Protein AF-A0A1W1W3W0-F1 (afdb_monomer)

Structure (mmCIF, N/CA/C/O backbone):
data_AF-A0A1W1W3W0-F1
#
_entry.id   AF-A0A1W1W3W0-F1
#
loop_
_atom_site.group_PDB
_atom_site.id
_atom_site.type_symbol
_atom_site.label_atom_id
_atom_site.label_alt_id
_atom_site.label_comp_id
_atom_site.label_asym_id
_atom_site.label_entity_id
_atom_site.label_seq_id
_atom_site.pdbx_PDB_ins_code
_atom_site.Cartn_x
_atom_site.Cartn_y
_atom_site.Cartn_z
_atom_site.occupancy
_atom_site.B_iso_or_equiv
_atom_site.auth_seq_id
_atom_site.auth_comp_id
_atom_site.auth_asym_id
_atom_site.auth_atom_id
_atom_site.pdbx_PDB_model_num
ATOM 1 N N . MET A 1 1 ? -27.076 53.622 -23.332 1.00 34.66 1 MET A N 1
ATOM 2 C CA . MET A 1 1 ? -26.258 54.846 -23.141 1.00 34.66 1 MET A CA 1
ATOM 3 C C . MET A 1 1 ? -25.311 54.617 -21.966 1.00 34.66 1 MET A C 1
ATOM 5 O O . MET A 1 1 ? -25.725 53.888 -21.084 1.00 34.66 1 MET A O 1
ATOM 9 N N . ARG A 1 2 ? -24.102 55.214 -21.997 1.00 32.94 2 ARG A N 1
ATOM 10 C CA . ARG A 1 2 ? -23.165 55.588 -20.892 1.00 32.94 2 ARG A CA 1
ATOM 11 C C . ARG A 1 2 ? -23.260 54.826 -19.540 1.00 32.94 2 ARG A C 1
ATOM 13 O O . ARG A 1 2 ? -24.319 54.824 -18.936 1.00 32.94 2 ARG A O 1
ATOM 20 N N . GLY A 1 3 ? -22.182 54.321 -18.926 1.00 29.81 3 GLY A N 1
ATOM 21 C CA . GLY A 1 3 ? -20.740 54.370 -19.243 1.00 29.81 3 GLY A CA 1
ATOM 22 C C . GLY A 1 3 ? -19.868 54.402 -17.964 1.00 29.81 3 GLY A C 1
ATOM 23 O O . GLY A 1 3 ? -20.418 54.451 -16.869 1.00 29.81 3 GLY A O 1
ATOM 24 N N . SER A 1 4 ? -18.532 54.479 -18.119 1.00 30.72 4 SER A N 1
ATOM 25 C CA . SER A 1 4 ? -17.472 54.615 -17.073 1.00 30.72 4 SER A CA 1
ATOM 26 C C . SER A 1 4 ? -17.235 53.415 -16.122 1.00 30.72 4 SER A C 1
ATOM 28 O O . SER A 1 4 ? -18.188 52.764 -15.723 1.00 30.72 4 SER A O 1
ATOM 30 N N . ARG A 1 5 ? -15.995 53.079 -15.702 1.00 31.69 5 ARG A N 1
ATOM 31 C CA . ARG A 1 5 ? -14.657 53.704 -15.912 1.00 31.69 5 ARG A CA 1
ATOM 32 C C . ARG A 1 5 ? -13.517 52.682 -15.699 1.00 31.69 5 ARG A C 1
ATOM 34 O O . ARG A 1 5 ? -13.618 51.855 -14.801 1.00 31.69 5 ARG A O 1
ATOM 41 N N . GLU A 1 6 ? -12.413 52.821 -16.436 1.00 32.31 6 GLU A N 1
ATOM 42 C CA . GLU A 1 6 ? -11.095 52.258 -16.078 1.00 32.31 6 GLU A CA 1
ATOM 43 C C . GLU A 1 6 ? -10.327 53.199 -15.129 1.00 32.31 6 GLU A C 1
ATOM 45 O O . GLU A 1 6 ? -10.407 54.413 -15.314 1.00 32.31 6 GLU A O 1
ATOM 50 N N . ILE A 1 7 ? -9.568 52.635 -14.174 1.00 31.98 7 ILE A N 1
ATOM 51 C CA . ILE A 1 7 ? -8.250 53.047 -13.609 1.00 31.98 7 ILE A CA 1
ATOM 52 C C . ILE A 1 7 ? -7.837 51.987 -12.555 1.00 31.98 7 ILE A C 1
ATOM 54 O O . ILE A 1 7 ? -8.718 51.372 -11.963 1.00 31.98 7 ILE A O 1
ATOM 58 N N . SER A 1 8 ? -6.568 51.699 -12.227 1.00 28.52 8 SER A N 1
ATOM 59 C CA . SER A 1 8 ? -5.247 52.053 -12.797 1.00 28.52 8 SER A CA 1
ATOM 60 C C . SER A 1 8 ? -4.180 51.067 -12.264 1.00 28.52 8 SER A C 1
ATOM 62 O O . SER A 1 8 ? -4.348 50.531 -11.171 1.00 28.52 8 SER A O 1
ATOM 64 N N . HIS A 1 9 ? -3.057 50.858 -12.967 1.00 29.52 9 HIS A N 1
ATOM 65 C CA . HIS A 1 9 ? -1.892 50.136 -12.415 1.00 29.52 9 HIS A CA 1
ATOM 66 C C . HIS A 1 9 ? -1.130 50.977 -11.371 1.00 29.52 9 HIS A C 1
ATOM 68 O O . HIS A 1 9 ? -0.877 52.156 -11.608 1.00 29.52 9 HIS A O 1
ATOM 74 N N . ALA A 1 10 ? -0.657 50.346 -10.291 1.00 30.48 10 ALA A N 1
ATOM 75 C CA . ALA A 1 10 ? 0.451 50.830 -9.462 1.00 30.48 10 ALA A CA 1
ATOM 76 C C . ALA A 1 10 ? 1.172 49.629 -8.821 1.00 30.48 10 ALA A C 1
ATOM 78 O O . ALA A 1 10 ? 0.527 48.767 -8.229 1.00 30.48 10 ALA A O 1
ATOM 79 N N . GLY A 1 11 ? 2.496 49.547 -8.969 1.00 24.45 11 GLY A N 1
ATOM 80 C CA . GLY A 1 11 ? 3.312 48.481 -8.376 1.00 24.45 11 GLY A CA 1
ATOM 81 C C . GLY A 1 11 ? 3.889 48.869 -7.013 1.00 24.45 11 GLY A C 1
ATOM 82 O O . GLY A 1 11 ? 4.027 50.053 -6.716 1.00 24.45 11 GLY A O 1
ATOM 83 N N . PHE A 1 12 ? 4.286 47.874 -6.216 1.00 27.06 12 PHE A N 1
ATOM 84 C CA . PHE A 1 12 ? 5.116 48.066 -5.022 1.00 27.06 12 PHE A CA 1
ATOM 85 C C . PHE A 1 12 ? 6.146 46.936 -4.879 1.00 27.06 12 PHE A C 1
ATOM 87 O O . PHE A 1 12 ? 5.948 45.835 -5.391 1.00 27.06 12 PHE A O 1
ATOM 94 N N . ILE A 1 13 ? 7.276 47.240 -4.236 1.00 29.38 13 ILE A N 1
ATOM 95 C CA . ILE A 1 13 ? 8.526 46.471 -4.333 1.00 29.38 13 ILE A CA 1
ATOM 96 C C . ILE A 1 13 ? 8.896 45.831 -2.983 1.00 29.38 13 ILE A C 1
ATOM 98 O O . ILE A 1 13 ? 9.172 46.548 -2.027 1.00 29.38 13 ILE A O 1
ATOM 102 N N . GLY A 1 14 ? 9.027 44.496 -2.972 1.00 25.69 14 GLY A N 1
ATOM 103 C CA . GLY A 1 14 ? 9.831 43.709 -2.017 1.00 25.69 14 GLY A CA 1
ATOM 104 C C . GLY A 1 14 ? 9.340 43.595 -0.557 1.00 25.69 14 GLY A C 1
ATOM 105 O O . GLY A 1 14 ? 8.342 44.212 -0.193 1.00 25.69 14 GLY A O 1
ATOM 106 N N . PRO A 1 15 ? 10.050 42.821 0.300 1.00 35.25 15 PRO A N 1
ATOM 107 C CA . PRO A 1 15 ? 11.244 42.009 0.023 1.00 35.25 15 PRO A CA 1
ATOM 108 C C . PRO A 1 15 ? 11.052 40.484 0.222 1.00 35.25 15 PRO A C 1
ATOM 110 O O . PRO A 1 15 ? 10.053 40.009 0.757 1.00 35.25 15 PRO A O 1
ATOM 113 N N . HIS A 1 16 ? 12.058 39.707 -0.194 1.00 28.53 16 HIS A N 1
ATOM 114 C CA . HIS A 1 16 ? 12.142 38.257 0.020 1.00 28.53 16 HIS A CA 1
ATOM 115 C C . HIS A 1 16 ? 12.418 37.885 1.487 1.00 28.53 16 HIS A C 1
ATOM 117 O O . HIS A 1 16 ? 13.217 38.543 2.150 1.00 28.53 16 HIS A O 1
ATOM 123 N N . ILE A 1 17 ? 11.869 36.753 1.943 1.00 29.23 17 ILE A N 1
ATOM 124 C CA . ILE A 1 17 ? 12.296 36.065 3.172 1.00 29.23 17 ILE A CA 1
ATOM 125 C C . ILE A 1 17 ? 12.620 34.604 2.831 1.00 29.23 17 ILE A C 1
ATOM 127 O O . ILE A 1 17 ? 11.757 33.856 2.371 1.00 29.23 17 ILE A O 1
ATOM 131 N N . HIS A 1 18 ? 13.872 34.200 3.056 1.00 27.92 18 HIS A N 1
ATOM 132 C CA . HIS A 1 18 ? 14.267 32.791 3.091 1.00 27.92 18 HIS A CA 1
ATOM 133 C C . HIS A 1 18 ? 13.797 32.159 4.407 1.00 27.92 18 HIS A C 1
ATOM 135 O O . HIS A 1 18 ? 14.017 32.729 5.473 1.00 27.92 18 HIS A O 1
ATOM 141 N N . LEU A 1 19 ? 13.220 30.957 4.339 1.00 27.97 19 LEU A N 1
ATOM 142 C CA . LEU A 1 19 ? 13.029 30.096 5.506 1.00 27.97 19 LEU A CA 1
ATOM 143 C C . LEU A 1 19 ? 14.066 28.974 5.469 1.00 27.97 19 LEU A C 1
ATOM 145 O O . LEU A 1 19 ? 14.069 28.149 4.553 1.00 27.97 19 LEU A O 1
ATOM 149 N N . ASP A 1 20 ? 14.957 28.988 6.456 1.00 30.12 20 ASP A N 1
ATOM 150 C CA . ASP A 1 20 ? 16.007 27.989 6.629 1.00 30.12 20 ASP A CA 1
ATOM 151 C C . ASP A 1 20 ? 15.472 26.722 7.323 1.00 30.12 20 ASP A C 1
ATOM 153 O O . ASP A 1 20 ? 14.446 26.732 8.009 1.00 30.12 20 ASP A O 1
ATOM 157 N N . LYS A 1 21 ? 16.165 25.604 7.119 1.00 32.81 21 LYS A N 1
ATOM 158 C CA . LYS A 1 21 ? 15.827 24.293 7.668 1.00 32.81 21 LYS A CA 1
ATOM 159 C C . LYS A 1 21 ? 16.516 24.097 9.013 1.00 32.81 21 LYS A C 1
ATOM 161 O O . LYS A 1 21 ? 17.740 24.041 9.077 1.00 32.81 21 LYS A O 1
ATOM 166 N N . THR A 1 22 ? 15.759 23.790 10.060 1.00 33.16 22 THR A N 1
ATOM 167 C CA . THR A 1 22 ? 16.308 23.006 11.178 1.00 33.16 22 THR A CA 1
ATOM 168 C C . THR A 1 22 ? 15.213 22.186 11.848 1.00 33.16 22 THR A C 1
ATOM 170 O O . THR A 1 22 ? 14.218 22.720 12.328 1.00 33.16 22 THR A O 1
ATOM 173 N N . MET A 1 23 ? 15.379 20.862 11.840 1.00 28.59 23 MET A N 1
ATOM 174 C CA . MET A 1 23 ? 14.529 19.949 12.603 1.00 28.59 23 MET A CA 1
ATOM 175 C C . MET A 1 23 ? 14.971 19.954 14.065 1.00 28.59 23 MET A C 1
ATOM 177 O O . MET A 1 23 ? 16.154 19.781 14.348 1.00 28.59 23 MET A O 1
ATOM 181 N N . ILE A 1 24 ? 14.011 20.078 14.979 1.00 31.28 24 ILE A N 1
ATOM 182 C CA . ILE A 1 24 ? 14.209 19.732 16.387 1.00 31.28 24 ILE A CA 1
ATOM 183 C C . ILE A 1 24 ? 14.086 18.210 16.510 1.00 31.28 24 ILE A C 1
ATOM 185 O O . ILE A 1 24 ? 13.109 17.625 16.041 1.00 31.28 24 ILE A O 1
ATOM 189 N N . VAL A 1 25 ? 15.074 17.580 17.146 1.00 32.31 25 VAL A N 1
ATOM 190 C CA . VAL A 1 25 ? 15.013 16.185 17.596 1.00 32.31 25 VAL A CA 1
ATOM 191 C C . VAL A 1 25 ? 15.154 16.198 19.113 1.00 32.31 25 VAL A C 1
ATOM 193 O O . VAL A 1 25 ? 16.260 16.336 19.629 1.00 32.31 25 VAL A O 1
ATOM 196 N N . ASP A 1 26 ? 14.034 16.058 19.817 1.00 29.39 26 ASP A N 1
ATOM 197 C CA . ASP A 1 26 ? 14.025 15.833 21.262 1.00 29.39 26 ASP A CA 1
ATOM 198 C C . ASP A 1 26 ? 14.087 14.332 21.556 1.00 29.39 26 ASP A C 1
ATOM 200 O O . ASP A 1 26 ? 13.169 13.582 21.219 1.00 29.39 26 ASP A O 1
ATOM 204 N N . VAL A 1 27 ? 15.152 13.895 22.234 1.00 30.98 27 VAL A N 1
ATOM 205 C CA . VAL A 1 27 ? 15.216 12.583 22.893 1.00 30.98 27 VAL A CA 1
ATOM 206 C C . VAL A 1 27 ? 15.787 12.747 24.303 1.00 30.98 27 VAL A C 1
ATOM 208 O O . VAL A 1 27 ? 16.984 12.925 24.495 1.00 30.98 27 VAL A O 1
ATOM 211 N N . VAL A 1 28 ? 14.871 12.687 25.273 1.00 30.80 28 VAL A N 1
ATOM 212 C CA . VAL A 1 28 ? 14.974 12.083 26.617 1.00 30.80 28 VAL A CA 1
ATOM 213 C C . VAL A 1 28 ? 16.364 12.044 27.291 1.00 30.80 28 VAL A C 1
ATOM 215 O O . VAL A 1 28 ? 17.245 11.267 26.927 1.00 30.80 28 VAL A O 1
ATOM 218 N N . ARG A 1 29 ? 16.496 12.793 28.397 1.00 30.69 29 ARG A N 1
ATOM 219 C CA . ARG A 1 29 ? 17.609 12.697 29.368 1.00 30.69 29 ARG A CA 1
ATOM 220 C C . ARG A 1 29 ? 17.555 11.404 30.200 1.00 30.69 29 ARG A C 1
ATOM 222 O O . ARG A 1 29 ? 16.466 10.899 30.468 1.00 30.69 29 ARG A O 1
ATOM 229 N N . PRO A 1 30 ? 18.689 11.016 30.805 1.00 35.59 30 PRO A N 1
ATOM 230 C CA . PRO A 1 30 ? 18.675 10.701 32.238 1.00 35.59 30 PRO A CA 1
ATOM 231 C C . PRO A 1 30 ? 19.652 11.561 33.071 1.00 35.59 30 PRO A C 1
ATOM 233 O O . PRO A 1 30 ? 20.517 12.258 32.549 1.00 35.59 30 PRO A O 1
ATOM 236 N N . ASN A 1 31 ? 19.455 11.527 34.393 1.00 34.72 31 ASN A N 1
ATOM 237 C CA . ASN A 1 31 ? 20.089 12.375 35.413 1.00 34.72 31 ASN A CA 1
ATOM 238 C C . ASN A 1 31 ? 21.630 12.390 35.432 1.00 34.72 31 ASN A C 1
ATOM 240 O O . ASN A 1 31 ? 22.250 11.349 35.627 1.00 34.72 31 ASN A O 1
ATOM 244 N N . VAL A 1 32 ? 22.209 13.598 35.478 1.00 36.59 32 VAL A N 1
ATOM 245 C CA . VAL A 1 32 ? 23.422 13.917 36.260 1.00 36.59 32 VAL A CA 1
ATOM 246 C C . VAL A 1 32 ? 23.227 15.304 36.885 1.00 36.59 32 VAL A C 1
ATOM 248 O O . VAL A 1 32 ? 22.763 16.227 36.217 1.00 36.59 32 VAL A O 1
ATOM 251 N N . SER A 1 33 ? 23.552 15.459 38.170 1.00 44.62 33 SER A N 1
ATOM 252 C CA . SER A 1 33 ? 23.501 16.740 38.882 1.00 44.62 33 SER A CA 1
ATOM 253 C C . SER A 1 33 ? 24.732 17.597 38.563 1.00 44.62 33 SER A C 1
ATOM 255 O O . SER A 1 33 ? 25.816 17.341 39.082 1.00 44.62 33 SER A O 1
ATOM 257 N N . GLY A 1 34 ? 24.550 18.619 37.733 1.00 44.66 34 GLY A N 1
ATOM 258 C CA . GLY A 1 34 ? 25.542 19.642 37.395 1.00 44.66 34 GLY A CA 1
ATOM 259 C C . GLY A 1 34 ? 24.832 20.851 36.786 1.00 44.66 34 GLY A C 1
ATOM 260 O O . GLY A 1 34 ? 23.697 20.723 36.313 1.00 44.66 34 GLY A O 1
ATOM 261 N N . THR A 1 35 ? 25.439 22.036 36.831 1.00 53.44 35 THR A N 1
ATOM 262 C CA . THR A 1 35 ? 24.779 23.236 36.299 1.00 53.44 35 THR A CA 1
ATOM 263 C C . THR A 1 35 ? 24.719 23.193 34.770 1.00 53.44 35 THR A C 1
ATOM 265 O O . THR A 1 35 ? 25.577 22.618 34.099 1.00 53.44 35 THR A O 1
ATOM 268 N N . PHE A 1 36 ? 23.680 23.799 34.186 1.00 44.84 36 PHE A N 1
ATOM 269 C CA . PHE A 1 36 ? 23.399 23.686 32.747 1.00 44.84 36 PHE A CA 1
ATOM 270 C C . PHE A 1 36 ? 24.540 24.226 31.856 1.00 44.84 36 PHE A C 1
ATOM 272 O O . PHE A 1 36 ? 24.714 23.757 30.735 1.00 44.84 36 PHE A O 1
ATOM 279 N N . GLN A 1 37 ? 25.359 25.155 32.367 1.00 44.34 37 GLN A N 1
ATOM 280 C CA . GLN A 1 37 ? 26.553 25.664 31.680 1.00 44.34 37 GLN A CA 1
ATOM 281 C C . GLN A 1 37 ? 27.729 24.673 31.678 1.00 44.34 37 GLN A C 1
ATOM 283 O O . GLN A 1 37 ? 28.409 24.562 30.660 1.00 44.34 37 GLN A O 1
ATOM 288 N N . GLU A 1 38 ? 27.937 23.894 32.744 1.00 46.75 38 GLU A N 1
ATOM 289 C CA . GLU A 1 38 ? 29.007 22.881 32.793 1.00 46.75 38 GLU A CA 1
ATOM 290 C C . GLU A 1 38 ? 28.765 21.763 31.767 1.00 46.75 38 GLU A C 1
ATOM 292 O O . GLU A 1 38 ? 29.688 21.340 31.071 1.00 46.75 38 GLU A O 1
ATOM 297 N N . ALA A 1 39 ? 27.508 21.335 31.600 1.00 46.72 39 ALA A N 1
ATOM 298 C CA . ALA A 1 39 ? 27.131 20.339 30.595 1.00 46.72 39 ALA A CA 1
ATOM 299 C C . ALA A 1 39 ? 27.377 20.822 29.148 1.00 46.72 39 ALA A C 1
ATOM 301 O O . ALA A 1 39 ? 27.751 20.027 28.283 1.00 46.72 39 ALA A O 1
ATOM 302 N N . ILE A 1 40 ? 27.201 22.123 28.887 1.00 47.31 40 ILE A N 1
ATOM 303 C CA . ILE A 1 40 ? 27.469 22.736 27.578 1.00 47.31 40 ILE A CA 1
ATOM 304 C C . ILE A 1 40 ? 28.980 22.818 27.320 1.00 47.31 40 ILE A C 1
ATOM 306 O O . ILE A 1 40 ? 29.435 22.403 26.254 1.00 47.31 40 ILE A O 1
ATOM 310 N N . GLU A 1 41 ? 29.777 23.278 28.291 1.00 47.06 41 GLU A N 1
ATOM 311 C CA . GLU A 1 41 ? 31.236 23.348 28.131 1.00 47.06 41 GLU A CA 1
ATOM 312 C C . GLU A 1 41 ? 31.897 21.974 27.965 1.00 47.06 41 GLU A C 1
ATOM 314 O O . GLU A 1 41 ? 32.843 21.844 27.184 1.00 47.06 41 GLU A O 1
ATOM 319 N N . ILE A 1 42 ? 31.411 20.939 28.659 1.00 57.53 42 ILE A N 1
ATOM 320 C CA . ILE A 1 42 ? 31.936 19.574 28.514 1.00 57.53 42 ILE A CA 1
ATOM 321 C C . ILE A 1 42 ? 31.669 19.045 27.098 1.00 57.53 42 ILE A C 1
ATOM 323 O O . ILE A 1 42 ? 32.614 18.613 26.434 1.00 57.53 42 ILE A O 1
ATOM 327 N N . ASN A 1 43 ? 30.431 19.152 26.598 1.00 50.69 43 ASN A N 1
ATOM 328 C CA . ASN A 1 43 ? 30.087 18.701 25.244 1.00 50.69 43 ASN A CA 1
ATOM 329 C C . ASN A 1 43 ? 30.889 19.438 24.159 1.00 50.69 43 ASN A C 1
ATOM 331 O O . ASN A 1 43 ? 31.415 18.797 23.251 1.00 50.69 43 ASN A O 1
ATOM 335 N N . LEU A 1 44 ? 31.045 20.763 24.268 1.00 47.56 44 LEU A N 1
ATOM 336 C CA . LEU A 1 44 ? 31.829 21.544 23.304 1.00 47.56 44 LEU A CA 1
ATOM 337 C C . LEU A 1 44 ? 33.312 21.129 23.302 1.00 47.56 44 LEU A C 1
ATOM 339 O O . LEU A 1 44 ? 33.896 20.928 22.235 1.00 47.56 44 LEU A O 1
ATOM 343 N N . ARG A 1 45 ? 33.918 20.902 24.479 1.00 53.41 45 ARG A N 1
ATOM 344 C CA . ARG A 1 45 ? 35.313 20.426 24.580 1.00 53.41 45 ARG A CA 1
ATOM 345 C C . ARG A 1 45 ? 35.494 18.992 24.068 1.00 53.41 45 ARG A C 1
ATOM 347 O O . ARG A 1 45 ? 36.566 18.672 23.549 1.00 53.41 45 ARG A O 1
ATOM 354 N N . GLU A 1 46 ? 34.499 18.119 24.204 1.00 54.00 46 GLU A N 1
ATOM 355 C CA . GLU A 1 46 ? 34.543 16.763 23.636 1.00 54.00 46 GLU A CA 1
ATOM 356 C C . GLU A 1 46 ? 34.429 16.790 22.104 1.00 54.00 46 GLU A C 1
ATOM 358 O O . GLU A 1 46 ? 35.224 16.139 21.417 1.00 54.00 46 GLU A O 1
ATOM 363 N N . GLU A 1 47 ? 33.517 17.599 21.554 1.00 48.03 47 GLU A N 1
ATOM 364 C CA . GLU A 1 47 ? 33.310 17.712 20.108 1.00 48.03 47 GLU A CA 1
ATOM 365 C C . GLU A 1 47 ? 34.545 18.296 19.392 1.00 48.03 47 GLU A C 1
ATOM 367 O O . GLU A 1 47 ? 34.963 17.784 18.346 1.00 48.03 47 GLU A O 1
ATOM 372 N N . GLU A 1 48 ? 35.206 19.300 19.982 1.00 50.09 48 GLU A N 1
ATOM 373 C CA . GLU A 1 48 ? 36.472 19.836 19.465 1.00 50.09 48 GLU A CA 1
ATOM 374 C C . GLU A 1 48 ? 37.626 18.824 19.550 1.00 50.09 48 GLU A C 1
ATOM 376 O O . GLU A 1 48 ? 38.395 18.682 18.593 1.00 50.09 48 GLU A O 1
ATOM 381 N N . ARG A 1 49 ? 37.730 18.036 20.633 1.00 52.88 49 ARG A N 1
ATOM 382 C CA . ARG A 1 49 ? 38.714 16.933 20.723 1.00 52.88 49 ARG A CA 1
ATOM 383 C C . ARG A 1 49 ? 38.451 15.823 19.706 1.00 52.88 49 ARG A C 1
ATOM 385 O O . ARG A 1 49 ? 39.396 15.130 19.311 1.00 52.88 49 ARG A O 1
ATOM 392 N N . PHE A 1 50 ? 37.198 15.610 19.309 1.00 45.22 50 PHE A N 1
ATOM 393 C CA . PHE A 1 50 ? 36.830 14.620 18.300 1.00 45.22 50 PHE A CA 1
ATOM 394 C C . PHE A 1 50 ? 37.187 15.119 16.892 1.00 45.22 50 PHE A C 1
ATOM 396 O O . PHE A 1 50 ? 37.931 14.449 16.169 1.00 45.22 50 PHE A O 1
ATOM 403 N N . LYS A 1 51 ? 36.781 16.351 16.546 1.00 46.25 51 LYS A N 1
ATOM 404 C CA . LYS A 1 51 ? 37.140 17.024 15.282 1.00 46.25 51 LYS A CA 1
ATOM 405 C C . LYS A 1 51 ? 38.663 17.157 15.127 1.00 46.25 51 LYS A C 1
ATOM 407 O O . LYS A 1 51 ? 39.209 16.807 14.078 1.00 46.25 51 LYS A O 1
ATOM 412 N N . GLY A 1 52 ? 39.374 17.547 16.188 1.00 44.78 52 GLY A N 1
ATOM 413 C CA . GLY A 1 52 ? 40.835 17.672 16.204 1.00 44.78 52 GLY A CA 1
ATOM 414 C C . GLY A 1 52 ? 41.583 16.353 15.961 1.00 44.78 52 GLY A C 1
ATOM 415 O O . GLY A 1 52 ? 42.576 16.335 15.229 1.00 44.78 52 GLY A O 1
ATOM 416 N N . ARG A 1 53 ? 41.096 15.224 16.501 1.00 48.84 53 ARG A N 1
ATOM 417 C CA . ARG A 1 53 ? 41.668 13.894 16.212 1.00 48.84 53 ARG A CA 1
ATOM 418 C C . ARG A 1 53 ? 41.402 13.458 14.770 1.00 48.84 53 ARG A C 1
ATOM 420 O O . ARG A 1 53 ? 42.338 13.050 14.082 1.00 48.84 53 ARG A O 1
ATOM 427 N N . GLN A 1 54 ? 40.176 13.640 14.277 1.00 43.53 54 GLN A N 1
ATOM 428 C CA . GLN A 1 54 ? 39.793 13.228 12.923 1.00 43.53 54 GLN A CA 1
ATOM 429 C C . GLN A 1 54 ? 40.558 13.994 11.822 1.00 43.53 54 GLN A C 1
ATOM 431 O O . GLN A 1 54 ? 40.926 13.411 10.798 1.00 43.53 54 GLN A O 1
ATOM 436 N N . TYR A 1 55 ? 40.865 15.279 12.038 1.00 42.78 55 TYR A N 1
ATOM 437 C CA . TYR A 1 55 ? 41.710 16.064 11.128 1.00 42.78 55 TYR A CA 1
ATOM 438 C C . TYR A 1 55 ? 43.182 15.621 11.143 1.00 42.78 55 TYR A C 1
ATOM 440 O O . TYR A 1 55 ? 43.811 15.543 10.083 1.00 42.78 55 TYR A O 1
ATOM 448 N N . LYS A 1 56 ? 43.733 15.278 12.316 1.00 45.09 56 LYS A N 1
ATOM 449 C CA . LYS A 1 56 ? 45.143 14.871 12.452 1.00 45.09 56 LYS A CA 1
ATOM 450 C C . LYS A 1 56 ? 45.426 13.538 11.746 1.00 45.09 56 LYS A C 1
ATOM 452 O O . LYS A 1 56 ? 46.429 13.421 11.043 1.00 45.09 56 LYS A O 1
ATOM 457 N N . GLU A 1 57 ? 44.519 12.566 11.846 1.00 48.69 57 GLU A N 1
ATOM 458 C CA . GLU A 1 57 ? 44.650 11.274 11.151 1.00 48.69 57 GLU A CA 1
ATOM 459 C C . GLU A 1 57 ? 44.508 11.397 9.626 1.00 48.69 57 GLU A C 1
ATOM 461 O O . GLU A 1 57 ? 45.313 10.832 8.875 1.00 48.69 57 GLU A O 1
ATOM 466 N N . ARG A 1 58 ? 43.543 12.197 9.145 1.00 49.59 58 ARG A N 1
ATOM 467 C CA . ARG A 1 58 ? 43.356 12.443 7.703 1.00 49.59 58 ARG A CA 1
ATOM 468 C C . ARG A 1 58 ? 44.567 13.146 7.078 1.00 49.59 58 ARG A C 1
ATOM 470 O O . ARG A 1 58 ? 45.022 12.719 6.015 1.00 49.59 58 ARG A O 1
ATOM 477 N N . GLY A 1 59 ? 45.142 14.144 7.754 1.00 48.09 59 GLY A N 1
ATOM 478 C CA . GLY A 1 59 ? 46.348 14.843 7.291 1.00 48.09 59 GLY A CA 1
ATOM 479 C C . GLY A 1 59 ? 47.572 13.926 7.162 1.00 48.09 59 GLY A C 1
ATOM 480 O O . GLY A 1 59 ? 48.252 13.933 6.133 1.00 48.09 59 GLY A O 1
ATOM 481 N N . ILE A 1 60 ? 47.819 13.068 8.159 1.00 52.47 60 ILE A N 1
ATOM 482 C CA . ILE A 1 60 ? 48.947 12.117 8.146 1.00 52.47 60 ILE A CA 1
ATOM 483 C C . ILE A 1 60 ? 48.794 11.081 7.017 1.00 52.47 60 ILE A C 1
ATOM 485 O O . ILE A 1 60 ? 49.780 10.728 6.362 1.00 52.47 60 ILE A O 1
ATOM 489 N N . CYS A 1 61 ? 47.569 10.622 6.738 1.00 44.88 61 CYS A N 1
ATOM 490 C CA . CYS A 1 61 ? 47.304 9.689 5.641 1.00 44.88 61 CYS A CA 1
ATOM 491 C C . CYS A 1 61 ? 47.519 10.337 4.256 1.00 44.88 61 CYS A C 1
ATOM 493 O O . CYS A 1 61 ? 48.120 9.721 3.369 1.00 44.88 61 CYS A O 1
ATOM 495 N N . MET A 1 62 ? 47.104 11.599 4.078 1.00 48.28 62 MET A N 1
ATOM 496 C CA . MET A 1 62 ? 47.314 12.348 2.832 1.00 48.28 62 MET A CA 1
ATOM 497 C C . MET A 1 62 ? 48.801 12.610 2.552 1.00 48.28 62 MET A C 1
ATOM 499 O O . MET A 1 62 ? 49.264 12.323 1.446 1.00 48.28 62 MET A O 1
ATOM 503 N N . LEU A 1 63 ? 49.580 13.061 3.547 1.00 45.69 63 LEU A N 1
ATOM 504 C CA . LEU A 1 63 ? 51.020 13.301 3.362 1.00 45.69 63 LEU A CA 1
ATOM 505 C C . LEU A 1 63 ? 51.799 12.017 3.033 1.00 45.69 63 LEU A C 1
ATOM 507 O O . LEU A 1 63 ? 52.705 12.058 2.199 1.00 45.69 63 LEU A O 1
ATOM 511 N N . LYS A 1 64 ? 51.446 10.869 3.634 1.00 45.72 64 LYS A N 1
ATOM 512 C CA . LYS A 1 64 ? 52.070 9.578 3.287 1.00 45.72 64 LYS A CA 1
ATOM 513 C C . LYS A 1 64 ? 51.761 9.167 1.843 1.00 45.72 64 LYS A C 1
ATOM 515 O O . LYS A 1 64 ? 52.676 8.779 1.121 1.00 45.72 64 LYS A O 1
ATOM 520 N N . ARG A 1 65 ? 50.509 9.312 1.388 1.00 51.72 65 ARG A N 1
ATOM 521 C CA . ARG A 1 65 ? 50.107 8.991 0.002 1.00 51.72 65 ARG A CA 1
ATOM 522 C C . ARG A 1 65 ? 50.732 9.924 -1.041 1.00 51.72 65 ARG A C 1
ATOM 524 O O . ARG A 1 65 ? 51.039 9.465 -2.139 1.00 51.72 65 ARG A O 1
ATOM 531 N N . LEU A 1 66 ? 50.955 11.197 -0.709 1.00 44.12 66 LEU A N 1
ATOM 532 C CA . LEU A 1 66 ? 51.592 12.157 -1.616 1.00 44.12 66 LEU A CA 1
ATOM 533 C C . LEU A 1 66 ? 53.100 11.884 -1.773 1.00 44.12 66 LEU A C 1
ATOM 535 O O . LEU A 1 66 ? 53.596 11.829 -2.897 1.00 44.12 66 LEU A O 1
ATOM 539 N N . LYS A 1 67 ? 53.814 11.611 -0.669 1.00 46.84 67 LYS A N 1
ATOM 540 C CA . LYS A 1 67 ? 55.248 11.263 -0.707 1.00 46.84 67 LYS A CA 1
ATOM 541 C C . LYS A 1 67 ? 55.525 9.958 -1.466 1.00 46.84 67 LYS A C 1
ATOM 543 O O . LYS A 1 67 ? 56.500 9.891 -2.208 1.00 46.84 67 LYS A O 1
ATOM 548 N N . PHE A 1 68 ? 54.648 8.956 -1.351 1.00 46.78 68 PHE A N 1
ATOM 549 C CA . PHE A 1 68 ? 54.804 7.678 -2.063 1.00 46.78 68 PHE A CA 1
ATOM 550 C C . PHE A 1 68 ? 54.638 7.809 -3.589 1.00 46.78 68 PHE A C 1
ATOM 552 O O . PHE A 1 68 ? 55.318 7.122 -4.345 1.00 46.78 68 PHE A O 1
ATOM 559 N N . LYS A 1 69 ? 53.771 8.721 -4.058 1.00 45.91 69 LYS A N 1
ATOM 560 C CA . LYS A 1 69 ? 53.599 8.996 -5.497 1.00 45.91 69 LYS A CA 1
ATOM 561 C C . LYS A 1 69 ? 54.735 9.832 -6.087 1.00 45.91 69 LYS A C 1
ATOM 563 O O . LYS A 1 69 ? 55.098 9.614 -7.238 1.00 45.91 69 LYS A O 1
ATOM 568 N N . LEU A 1 70 ? 55.312 10.751 -5.310 1.00 47.91 70 LEU A N 1
ATOM 569 C CA . LEU A 1 70 ? 56.432 11.575 -5.773 1.00 47.91 70 LEU A CA 1
ATOM 570 C C . LEU A 1 70 ? 57.730 10.758 -5.914 1.00 47.91 70 LEU A C 1
ATOM 572 O O . LEU A 1 70 ? 58.470 10.958 -6.869 1.00 47.91 70 LEU A O 1
ATOM 576 N N . ALA A 1 71 ? 57.966 9.786 -5.024 1.00 46.53 71 ALA A N 1
ATOM 577 C CA . ALA A 1 71 ? 59.122 8.890 -5.110 1.00 46.53 71 ALA A CA 1
ATOM 578 C C . ALA A 1 71 ? 59.098 7.987 -6.362 1.00 46.53 71 ALA A C 1
ATOM 580 O O . ALA A 1 71 ? 60.137 7.773 -6.981 1.00 46.53 71 ALA A O 1
ATOM 581 N N . LEU A 1 72 ? 57.920 7.502 -6.778 1.00 45.03 72 LEU A N 1
ATOM 582 C CA . LEU A 1 72 ? 57.794 6.628 -7.954 1.00 45.03 72 LEU A CA 1
ATOM 583 C C . LEU A 1 72 ? 58.046 7.356 -9.289 1.00 45.03 72 LEU A C 1
ATOM 585 O O . LEU A 1 72 ? 58.495 6.741 -10.251 1.00 45.03 72 LEU A O 1
ATOM 589 N N . LEU A 1 73 ? 57.764 8.662 -9.346 1.00 44.25 73 LEU A N 1
ATOM 590 C CA . LEU A 1 73 ? 57.928 9.490 -10.547 1.00 44.25 73 LEU A CA 1
ATOM 591 C C . LEU A 1 73 ? 59.383 9.912 -10.811 1.00 44.25 73 LEU A C 1
ATOM 593 O O . LEU A 1 73 ? 59.726 10.206 -11.951 1.00 44.25 73 LEU A O 1
ATOM 597 N N . VAL A 1 74 ? 60.247 9.910 -9.791 1.00 47.31 74 VAL A N 1
ATOM 598 C CA . VAL A 1 74 ? 61.670 10.276 -9.936 1.00 47.31 74 VAL A CA 1
ATOM 599 C C . VAL A 1 74 ? 62.516 9.098 -10.442 1.00 47.31 74 VAL A C 1
ATOM 601 O O . VAL A 1 74 ? 63.475 9.305 -11.181 1.00 47.31 74 VAL A O 1
ATOM 604 N N . CYS A 1 75 ? 62.141 7.852 -10.133 1.00 42.28 75 CYS A N 1
ATOM 605 C CA . CYS A 1 75 ? 62.892 6.665 -10.565 1.00 42.28 75 CYS A CA 1
ATOM 606 C C . CYS A 1 75 ? 62.666 6.248 -12.031 1.00 42.28 75 CYS A C 1
ATOM 608 O O . CYS A 1 75 ? 63.427 5.429 -12.537 1.00 42.28 75 CYS A O 1
ATOM 610 N N . LEU A 1 76 ? 61.661 6.797 -12.727 1.00 43.66 76 LEU A N 1
ATOM 611 C CA . LEU A 1 76 ? 61.374 6.459 -14.133 1.00 43.66 76 LEU A CA 1
ATOM 612 C C . LEU A 1 76 ? 62.004 7.433 -15.153 1.00 43.66 76 LEU A C 1
ATOM 614 O O . LEU A 1 76 ? 61.897 7.212 -16.355 1.00 43.66 76 LEU A O 1
ATOM 618 N N . GLY A 1 77 ? 62.648 8.513 -14.691 1.00 43.31 77 GLY A N 1
ATOM 619 C CA . GLY A 1 77 ? 63.078 9.640 -15.533 1.00 43.31 77 GLY A CA 1
ATOM 620 C C . GLY A 1 77 ? 64.515 9.606 -16.074 1.00 43.31 77 GLY A C 1
ATOM 621 O O . GLY A 1 77 ? 64.900 10.539 -16.768 1.00 43.31 77 GLY A O 1
ATOM 622 N N . ILE A 1 78 ? 65.321 8.583 -15.758 1.00 48.09 78 ILE A N 1
ATOM 623 C CA . ILE A 1 78 ? 66.777 8.553 -16.059 1.00 48.09 78 ILE A CA 1
ATOM 624 C C . ILE A 1 78 ? 67.139 7.410 -17.047 1.00 48.09 78 ILE A C 1
ATOM 626 O O . ILE A 1 78 ? 68.302 7.107 -17.280 1.00 48.09 78 ILE A O 1
ATOM 630 N N . GLY A 1 79 ? 66.142 6.759 -17.660 1.00 44.94 79 GLY A N 1
ATOM 631 C CA . GLY A 1 79 ? 66.339 5.534 -18.456 1.00 44.94 79 GLY A CA 1
ATOM 632 C C . GLY A 1 79 ? 66.434 5.678 -19.983 1.00 44.94 79 GLY A C 1
ATOM 633 O O . GLY A 1 79 ? 66.626 4.666 -20.647 1.00 44.94 79 GLY A O 1
ATOM 634 N N . LEU A 1 80 ? 66.255 6.873 -20.564 1.00 45.59 80 LEU A N 1
ATOM 635 C CA . LEU A 1 80 ? 66.051 7.040 -22.017 1.00 45.59 80 LEU A CA 1
ATOM 636 C C . LEU A 1 80 ? 66.844 8.214 -22.617 1.00 45.59 80 LEU A C 1
ATOM 638 O O . LEU A 1 80 ? 66.289 9.225 -23.037 1.00 45.59 80 LEU A O 1
ATOM 642 N N . LEU A 1 81 ? 68.162 8.035 -22.705 1.00 48.12 81 LEU A N 1
ATOM 643 C CA . LEU A 1 81 ? 69.060 8.819 -23.557 1.00 48.12 81 LEU A CA 1
ATOM 644 C C . LEU A 1 81 ? 70.172 7.899 -24.077 1.00 48.12 81 LEU A C 1
ATOM 646 O O . LEU A 1 81 ? 71.189 7.757 -23.408 1.00 48.12 81 LEU A O 1
ATOM 650 N N . LEU A 1 82 ? 69.941 7.250 -25.230 1.00 49.47 82 LEU A N 1
ATOM 651 C CA . LEU A 1 82 ? 70.938 6.786 -26.221 1.00 49.47 82 LEU A CA 1
ATOM 652 C C . LEU A 1 82 ? 70.289 5.831 -27.244 1.00 49.47 82 LEU A C 1
ATOM 654 O O . LEU A 1 82 ? 70.290 4.626 -27.044 1.00 49.47 82 LEU A O 1
ATOM 658 N N . THR A 1 83 ? 69.775 6.380 -28.348 1.00 45.06 83 THR A N 1
ATOM 659 C CA . THR A 1 83 ? 69.897 5.833 -29.722 1.00 45.06 83 THR A CA 1
ATOM 660 C C . THR A 1 83 ? 69.286 6.848 -30.684 1.00 45.06 83 THR A C 1
ATOM 662 O O . THR A 1 83 ? 68.068 7.011 -30.732 1.00 45.06 83 THR A O 1
ATOM 665 N N . ALA A 1 84 ? 70.134 7.542 -31.438 1.00 43.81 84 ALA A N 1
ATOM 666 C CA . ALA A 1 84 ? 69.718 8.354 -32.575 1.00 43.81 84 ALA A CA 1
ATOM 667 C C . ALA A 1 84 ? 69.784 7.531 -33.878 1.00 43.81 84 ALA A C 1
ATOM 669 O O . ALA A 1 84 ? 70.422 6.482 -33.914 1.00 43.81 84 ALA A O 1
ATOM 670 N N . CYS A 1 85 ? 69.194 8.082 -34.944 1.00 37.38 85 CYS A N 1
ATOM 671 C CA . CYS A 1 85 ? 69.336 7.667 -36.348 1.00 37.38 85 CYS A CA 1
ATOM 672 C C . CYS A 1 85 ? 68.655 6.352 -36.788 1.00 37.38 85 CYS A C 1
ATOM 674 O O . CYS A 1 85 ? 69.277 5.297 -36.795 1.00 37.38 85 CYS A O 1
ATOM 676 N N . ALA A 1 86 ? 67.454 6.470 -37.370 1.00 35.66 86 ALA A N 1
ATOM 677 C CA . ALA A 1 86 ? 67.231 6.072 -38.770 1.00 35.66 86 ALA A CA 1
ATOM 678 C C . ALA A 1 86 ? 65.997 6.793 -39.352 1.00 35.66 86 ALA A C 1
ATOM 680 O O . ALA A 1 86 ? 65.009 7.018 -38.657 1.00 35.66 86 ALA A O 1
ATOM 681 N N . THR A 1 87 ? 66.061 7.182 -40.624 1.00 44.62 87 THR A N 1
ATOM 682 C CA . THR A 1 87 ? 65.014 7.912 -41.357 1.00 44.62 87 THR A CA 1
ATOM 683 C C . THR A 1 87 ? 63.928 6.985 -41.919 1.00 44.62 87 THR A C 1
ATOM 685 O O . THR A 1 87 ? 64.222 5.896 -42.400 1.00 44.62 87 THR A O 1
ATOM 688 N N . GLY A 1 88 ? 62.670 7.443 -41.945 1.00 38.50 88 GLY A N 1
ATOM 689 C CA . GLY A 1 88 ? 61.573 6.747 -42.635 1.00 38.50 88 GLY A CA 1
ATOM 690 C C . GLY A 1 88 ? 60.198 7.268 -42.215 1.00 38.50 88 GLY A C 1
ATOM 691 O O . GLY A 1 88 ? 59.758 7.024 -41.098 1.00 38.50 88 GLY A O 1
ATOM 692 N N . GLY A 1 89 ? 59.531 8.035 -43.080 1.00 45.59 89 GLY A N 1
ATOM 693 C CA . GLY A 1 89 ? 58.332 8.787 -42.699 1.00 45.59 89 GLY A CA 1
ATOM 694 C C . GLY A 1 89 ? 57.016 8.003 -42.753 1.00 45.59 89 GLY A C 1
ATOM 695 O O . GLY A 1 89 ? 56.794 7.197 -43.656 1.00 45.59 89 GLY A O 1
ATOM 696 N N . ARG A 1 90 ? 56.091 8.349 -41.848 1.00 37.25 90 ARG A N 1
ATOM 697 C CA . ARG A 1 90 ? 54.639 8.317 -42.091 1.00 37.25 90 ARG A CA 1
ATOM 698 C C . ARG A 1 90 ? 53.931 9.202 -41.063 1.00 37.25 90 ARG A C 1
ATOM 700 O O . ARG A 1 90 ? 54.032 8.944 -39.868 1.00 37.25 90 ARG A O 1
ATOM 707 N N . GLU A 1 91 ? 53.205 10.228 -41.506 1.00 39.91 91 GLU A N 1
ATOM 708 C CA . GLU A 1 91 ? 52.318 10.981 -40.610 1.00 39.91 91 GLU A CA 1
ATOM 709 C C . GLU A 1 91 ? 51.128 10.102 -40.216 1.00 39.91 91 GLU A C 1
ATOM 711 O O . GLU A 1 91 ? 50.170 9.927 -40.972 1.00 39.91 91 GLU A O 1
ATOM 716 N N . GLN A 1 92 ? 51.190 9.530 -39.019 1.00 35.78 92 GLN A N 1
ATOM 717 C CA . GLN A 1 92 ? 50.074 8.805 -38.436 1.00 35.78 92 GLN A CA 1
ATOM 718 C C . GLN A 1 92 ? 49.289 9.776 -37.553 1.00 35.78 92 GLN A C 1
ATOM 720 O O . GLN A 1 92 ? 49.719 10.107 -36.451 1.00 35.78 92 GLN A O 1
ATOM 725 N N . LYS A 1 93 ? 48.137 10.254 -38.047 1.00 41.53 93 LYS A N 1
ATOM 726 C CA . LYS A 1 93 ? 47.199 11.059 -37.248 1.00 41.53 93 LYS A CA 1
ATOM 727 C C . LYS A 1 93 ? 46.729 10.238 -36.047 1.00 41.53 93 LYS A C 1
ATOM 729 O O . LYS A 1 93 ? 45.823 9.416 -36.168 1.00 41.53 93 LYS A O 1
ATOM 734 N N . THR A 1 94 ? 47.325 10.481 -34.886 1.00 31.89 94 THR A N 1
ATOM 735 C CA . THR A 1 94 ? 46.844 9.992 -33.596 1.00 31.89 94 THR A CA 1
ATOM 736 C C . THR A 1 94 ? 45.561 10.732 -33.235 1.00 31.89 94 THR A C 1
ATOM 738 O O . THR A 1 94 ? 45.573 11.773 -32.582 1.00 31.89 94 THR A O 1
ATOM 741 N N . SER A 1 95 ? 44.424 10.181 -33.659 1.00 42.50 95 SER A N 1
ATOM 742 C CA . SER A 1 95 ? 43.139 10.499 -33.044 1.00 42.50 95 SER A CA 1
ATOM 743 C C . SER A 1 95 ? 43.225 10.155 -31.558 1.00 42.50 95 SER A C 1
ATOM 745 O O . SER A 1 95 ? 43.376 8.983 -31.202 1.00 42.50 95 SER A O 1
ATOM 747 N N . ALA A 1 96 ? 43.151 11.168 -30.694 1.00 43.34 96 ALA A N 1
ATOM 748 C CA . ALA A 1 96 ? 42.969 10.946 -29.267 1.00 43.34 96 ALA A CA 1
ATOM 749 C C . ALA A 1 96 ? 41.717 10.072 -29.059 1.00 43.34 96 ALA A C 1
ATOM 751 O O . ALA A 1 96 ? 40.727 10.283 -29.766 1.00 43.34 96 ALA A O 1
ATOM 752 N N . PRO A 1 97 ? 41.736 9.094 -28.135 1.00 41.69 97 PRO A N 1
ATOM 753 C CA . PRO A 1 97 ? 40.560 8.277 -27.883 1.00 41.69 97 PRO A CA 1
ATOM 754 C C . PRO A 1 97 ? 39.424 9.188 -27.424 1.00 41.69 97 PRO A C 1
ATOM 756 O O . PRO A 1 97 ? 39.580 9.926 -26.447 1.00 41.69 97 PRO A O 1
ATOM 759 N N . GLU A 1 98 ? 38.286 9.139 -28.122 1.00 41.91 98 GLU A N 1
ATOM 760 C CA . GLU A 1 98 ? 37.078 9.801 -27.646 1.00 41.91 98 GLU A CA 1
ATOM 761 C C . GLU A 1 98 ? 36.797 9.310 -26.227 1.00 41.91 98 GLU A C 1
ATOM 763 O O . GLU A 1 98 ? 36.598 8.116 -25.984 1.00 41.91 98 GLU A O 1
ATOM 768 N N . GLN A 1 99 ? 36.784 10.244 -25.273 1.00 37.47 99 GLN A N 1
ATOM 769 C CA . GLN A 1 99 ? 36.216 9.985 -23.961 1.00 37.47 99 GLN A CA 1
ATOM 770 C C . GLN A 1 99 ? 34.726 9.754 -24.164 1.00 37.47 99 GLN A C 1
ATOM 772 O O . GLN A 1 99 ? 33.932 10.695 -24.183 1.00 37.47 99 GLN A O 1
ATOM 777 N N . ASN A 1 100 ? 34.382 8.483 -24.355 1.00 40.59 100 ASN A N 1
ATOM 778 C CA . ASN A 1 100 ? 33.029 8.004 -24.526 1.00 40.59 100 ASN A CA 1
ATOM 779 C C . ASN A 1 100 ? 32.226 8.459 -23.300 1.00 40.59 100 ASN A C 1
ATOM 781 O O . ASN A 1 100 ? 32.365 7.899 -22.208 1.00 40.59 100 ASN A O 1
ATOM 785 N N . LYS A 1 101 ? 31.470 9.557 -23.449 1.00 45.50 101 LYS A N 1
ATOM 786 C CA . LYS A 1 101 ? 30.613 10.095 -22.392 1.00 45.50 101 LYS A CA 1
ATOM 787 C C . LYS A 1 101 ? 29.614 9.000 -22.078 1.00 45.50 101 LYS A C 1
ATOM 789 O O . LYS A 1 101 ? 28.693 8.805 -22.865 1.00 45.50 101 LYS A O 1
ATOM 794 N N . ALA A 1 102 ? 29.811 8.308 -20.954 1.00 57.75 102 ALA A N 1
ATOM 795 C CA . ALA A 1 102 ? 28.939 7.231 -20.509 1.00 57.75 102 ALA A CA 1
ATOM 796 C C . ALA A 1 102 ? 27.483 7.695 -20.626 1.00 57.75 102 ALA A C 1
ATOM 798 O O . ALA A 1 102 ? 27.053 8.608 -19.912 1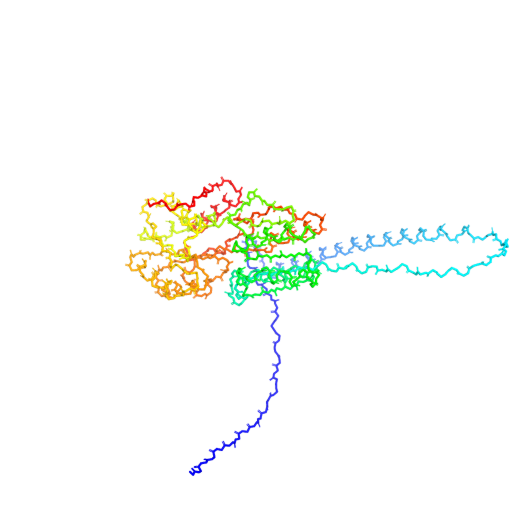.00 57.75 102 ALA A O 1
ATOM 799 N N . GLN A 1 103 ? 26.774 7.142 -21.612 1.00 68.56 103 GLN A N 1
ATOM 800 C CA . GLN A 1 103 ? 25.460 7.634 -21.990 1.00 68.56 103 GLN A CA 1
ATOM 801 C C . GLN A 1 103 ? 24.532 7.415 -20.800 1.00 68.56 103 GLN A C 1
ATOM 803 O O . GLN A 1 103 ? 24.391 6.291 -20.318 1.00 68.56 103 GLN A O 1
ATOM 808 N N . LYS A 1 104 ? 23.948 8.501 -20.281 1.00 84.19 104 LYS A N 1
ATOM 809 C CA . LYS A 1 104 ? 23.080 8.415 -19.106 1.00 84.19 104 LYS A CA 1
ATOM 810 C C . LYS A 1 104 ? 21.941 7.450 -19.399 1.00 84.19 104 LYS A C 1
ATOM 812 O O . LYS A 1 104 ? 21.207 7.636 -20.369 1.00 84.19 104 LYS A O 1
ATOM 817 N N . VAL A 1 105 ? 21.798 6.440 -18.545 1.00 94.81 105 VAL A N 1
ATOM 818 C CA . VAL A 1 105 ? 20.691 5.491 -18.635 1.00 94.81 105 VAL A CA 1
ATOM 819 C C . VAL A 1 105 ? 19.381 6.251 -18.455 1.00 94.81 105 VAL A C 1
ATOM 821 O O . VAL A 1 105 ? 19.244 7.096 -17.564 1.00 94.81 105 VAL A O 1
ATOM 824 N N . LYS A 1 106 ? 18.443 5.969 -19.356 1.00 98.19 106 LYS A N 1
ATOM 825 C CA . LYS A 1 106 ? 17.176 6.676 -19.486 1.00 98.19 106 LYS A CA 1
ATOM 826 C C . LYS A 1 106 ? 16.034 5.815 -18.954 1.00 98.19 106 LYS A C 1
ATOM 828 O O . LYS A 1 106 ? 15.842 4.697 -19.433 1.00 98.19 106 LYS A O 1
ATOM 833 N N . MET A 1 107 ? 15.256 6.343 -18.008 1.00 98.50 107 MET A N 1
ATOM 834 C CA . MET A 1 107 ? 14.086 5.660 -17.438 1.00 98.50 107 MET A CA 1
ATOM 835 C C . MET A 1 107 ? 12.793 6.466 -17.606 1.00 98.50 107 MET A C 1
ATOM 837 O O . MET A 1 107 ? 12.740 7.647 -17.271 1.00 98.50 107 MET A O 1
ATOM 841 N N . ALA A 1 108 ? 11.738 5.821 -18.096 1.00 98.69 108 ALA A N 1
ATOM 842 C CA . ALA A 1 108 ? 10.402 6.397 -18.170 1.00 98.69 108 ALA A CA 1
ATOM 843 C C . ALA A 1 108 ? 9.473 5.754 -17.132 1.00 98.69 108 ALA A C 1
ATOM 845 O O . ALA A 1 108 ? 9.544 4.549 -16.898 1.00 98.69 108 ALA A O 1
ATOM 846 N N . MET A 1 109 ? 8.591 6.555 -16.533 1.00 98.81 109 MET A N 1
ATOM 847 C CA . MET A 1 109 ? 7.537 6.107 -15.619 1.00 98.81 109 MET A CA 1
ATOM 848 C C . MET A 1 109 ? 6.154 6.397 -16.213 1.00 98.81 109 MET A C 1
ATOM 850 O O . MET A 1 109 ? 5.862 7.531 -16.587 1.00 98.81 109 MET A O 1
ATOM 854 N N . ILE A 1 110 ? 5.290 5.390 -16.279 1.00 98.81 110 ILE A N 1
ATOM 855 C CA . ILE A 1 110 ? 3.909 5.503 -16.758 1.00 98.81 110 ILE A CA 1
ATOM 856 C C . ILE A 1 110 ? 2.975 5.412 -15.548 1.00 98.81 110 ILE A C 1
ATOM 858 O O . ILE A 1 110 ? 2.932 4.382 -14.872 1.00 98.81 110 ILE A O 1
ATOM 862 N N . LEU A 1 111 ? 2.250 6.501 -15.276 1.00 97.38 111 LEU A N 1
ATOM 863 C CA . LEU A 1 111 ? 1.348 6.651 -14.130 1.00 97.38 111 LEU A CA 1
ATOM 864 C C . LEU A 1 111 ? -0.121 6.672 -14.608 1.00 97.38 111 LEU A C 1
ATOM 866 O O . LEU A 1 111 ? -0.435 7.378 -15.573 1.00 97.38 111 LEU A O 1
ATOM 870 N N . PRO A 1 112 ? -1.039 5.927 -13.963 1.00 90.88 112 PRO A N 1
ATOM 871 C CA . PRO A 1 112 ? -2.442 5.850 -14.379 1.00 90.88 112 PRO A CA 1
ATOM 872 C C . PRO A 1 112 ? -3.257 7.104 -14.037 1.00 90.88 112 PRO A C 1
ATOM 874 O O . PRO A 1 112 ? -4.225 7.408 -14.729 1.00 90.88 112 PRO A O 1
ATOM 877 N N . GLY A 1 113 ? -2.891 7.818 -12.972 1.00 87.19 113 GLY A N 1
ATOM 878 C CA . GLY A 1 113 ? -3.577 9.010 -12.474 1.00 87.19 113 GLY A CA 1
ATOM 879 C C . GLY A 1 113 ? -2.700 10.260 -12.509 1.00 87.19 113 GLY A C 1
ATOM 880 O O . GLY A 1 113 ? -1.669 10.287 -13.177 1.00 87.19 113 GLY A O 1
ATOM 881 N N . ALA A 1 114 ? -3.154 11.296 -11.803 1.00 88.75 114 ALA A N 1
ATOM 882 C CA . ALA A 1 114 ? -2.507 12.602 -11.699 1.00 88.75 114 ALA A CA 1
ATOM 883 C C . ALA A 1 114 ? -1.414 12.614 -10.622 1.00 88.75 114 ALA A C 1
ATOM 885 O O . ALA A 1 114 ? -1.650 12.097 -9.532 1.00 88.75 114 ALA A O 1
ATOM 886 N N . VAL A 1 115 ? -0.267 13.255 -10.865 1.00 92.56 115 VAL A N 1
ATOM 887 C CA . VAL A 1 115 ? 0.792 13.386 -9.835 1.00 92.56 115 VAL A CA 1
ATOM 888 C C . VAL A 1 115 ? 0.397 14.304 -8.675 1.00 92.56 115 VAL A C 1
ATOM 890 O O . VAL A 1 115 ? 1.026 14.272 -7.620 1.00 92.56 115 VAL A O 1
ATOM 893 N N . GLU A 1 116 ? -0.658 15.102 -8.847 1.00 88.31 116 GLU A N 1
ATOM 894 C CA . GLU A 1 116 ? -1.243 15.949 -7.806 1.00 88.31 116 GLU A CA 1
ATOM 895 C C . GLU A 1 116 ? -2.153 15.187 -6.821 1.00 88.31 116 GLU A C 1
ATOM 897 O O . GLU A 1 116 ? -2.722 15.810 -5.927 1.00 88.31 116 GLU A O 1
ATOM 902 N N . ASP A 1 117 ? -2.298 13.858 -6.940 1.00 81.88 117 ASP A N 1
ATOM 903 C CA . ASP A 1 117 ? -3.158 13.063 -6.044 1.00 81.88 117 ASP A CA 1
ATOM 904 C C . ASP A 1 117 ? -2.696 13.031 -4.573 1.00 81.88 117 ASP A C 1
ATOM 906 O O . ASP A 1 117 ? -3.470 12.633 -3.703 1.00 81.88 117 ASP A O 1
ATOM 910 N N . ALA A 1 118 ? -1.465 13.486 -4.293 1.00 86.50 118 ALA A N 1
ATOM 911 C CA . ALA A 1 118 ? -0.809 13.468 -2.978 1.00 86.50 118 ALA A CA 1
ATOM 912 C C . ALA A 1 118 ? -0.778 12.066 -2.327 1.00 86.50 118 ALA A C 1
ATOM 914 O O . ALA A 1 118 ? -0.746 11.916 -1.098 1.00 86.50 118 ALA A O 1
ATOM 915 N N . ASP A 1 119 ? -0.800 11.037 -3.169 1.00 88.81 119 ASP A N 1
ATOM 916 C CA . ASP A 1 119 ? -1.057 9.653 -2.807 1.00 88.81 119 ASP A CA 1
ATOM 917 C C . ASP A 1 119 ? -0.266 8.723 -3.760 1.00 88.81 119 ASP A C 1
ATOM 919 O O . ASP A 1 119 ? 0.907 8.983 -4.038 1.00 88.81 119 ASP A O 1
ATOM 923 N N . TYR A 1 120 ? -0.857 7.627 -4.234 1.00 89.75 120 TYR A N 1
ATOM 924 C CA . TYR A 1 120 ? -0.225 6.616 -5.080 1.00 89.75 120 TYR A CA 1
ATOM 925 C C . TYR A 1 120 ? 0.596 7.200 -6.248 1.00 89.75 120 TYR A C 1
ATOM 927 O O . TYR A 1 120 ? 1.805 6.981 -6.307 1.00 89.75 120 TYR A O 1
ATOM 935 N N . ASN A 1 121 ? -0.002 7.995 -7.143 1.00 92.06 121 ASN A N 1
ATOM 936 C CA . ASN A 1 121 ? 0.708 8.493 -8.329 1.00 92.06 121 ASN A CA 1
ATOM 937 C C . ASN A 1 121 ? 1.799 9.507 -7.966 1.00 92.06 121 ASN A C 1
ATOM 939 O O . ASN A 1 121 ? 2.854 9.523 -8.606 1.00 92.06 121 ASN A O 1
ATOM 943 N N . PHE A 1 122 ? 1.585 10.316 -6.925 1.00 94.56 122 PHE A N 1
ATOM 944 C CA . PHE A 1 122 ? 2.616 11.182 -6.363 1.00 94.56 122 PHE A CA 1
ATOM 945 C C . PHE A 1 122 ? 3.838 10.384 -5.877 1.00 94.56 122 PHE A C 1
ATOM 947 O O . PHE A 1 122 ? 4.970 10.773 -6.173 1.00 94.56 122 PHE A O 1
ATOM 954 N N . LEU A 1 123 ? 3.647 9.241 -5.206 1.00 96.75 123 LEU A N 1
ATOM 955 C CA . LEU A 1 123 ? 4.752 8.362 -4.796 1.00 96.75 123 LEU A CA 1
ATOM 956 C C . LEU A 1 123 ? 5.504 7.784 -6.011 1.00 96.75 123 LEU A C 1
ATOM 958 O O . LEU A 1 123 ? 6.738 7.799 -6.036 1.00 96.75 123 LEU A O 1
ATOM 962 N N . GLY A 1 124 ? 4.789 7.344 -7.053 1.00 97.25 124 GLY A N 1
ATOM 963 C CA . GLY A 1 124 ? 5.393 6.913 -8.322 1.00 97.25 124 GLY A CA 1
ATOM 964 C C . GLY A 1 124 ? 6.178 8.029 -9.032 1.00 97.25 124 GLY A C 1
ATOM 965 O O . GLY A 1 124 ? 7.256 7.794 -9.580 1.00 97.25 124 GLY A O 1
ATOM 966 N N . TYR A 1 125 ? 5.699 9.273 -8.966 1.00 97.62 125 TYR A N 1
ATOM 967 C CA . TYR A 1 125 ? 6.427 10.450 -9.445 1.00 97.62 125 TYR A CA 1
ATOM 968 C C . TYR A 1 125 ? 7.681 10.749 -8.608 1.00 97.62 125 TYR A C 1
ATOM 970 O O . TYR A 1 125 ? 8.746 11.001 -9.182 1.00 97.62 125 TYR A O 1
ATOM 978 N N . GLN A 1 126 ? 7.607 10.665 -7.275 1.00 98.06 126 GLN A N 1
ATOM 979 C CA . GLN A 1 126 ? 8.755 10.872 -6.383 1.00 98.06 126 GLN A CA 1
ATOM 980 C C . GLN A 1 126 ? 9.908 9.905 -6.681 1.00 98.06 126 GLN A C 1
ATOM 982 O O . GLN A 1 126 ? 11.062 10.335 -6.693 1.00 98.06 126 GLN A O 1
ATOM 987 N N . VAL A 1 127 ? 9.613 8.645 -7.025 1.00 98.38 127 VAL A N 1
ATOM 988 C CA . VAL A 1 127 ? 10.624 7.675 -7.490 1.00 98.38 127 VAL A CA 1
ATOM 989 C C . VAL A 1 127 ? 11.456 8.244 -8.642 1.00 98.38 127 VAL A C 1
ATOM 991 O O . VAL A 1 127 ? 12.683 8.136 -8.635 1.00 98.38 127 VAL A O 1
ATOM 994 N N . THR A 1 128 ? 10.824 8.915 -9.611 1.00 98.00 128 THR A N 1
ATOM 995 C CA . THR A 1 128 ? 11.543 9.496 -10.758 1.00 98.00 128 THR A CA 1
ATOM 996 C C . THR A 1 128 ? 12.536 10.584 -10.351 1.00 98.00 128 THR A C 1
ATOM 998 O O . THR A 1 128 ? 13.578 10.707 -10.996 1.00 98.00 128 THR A O 1
ATOM 1001 N N . LYS A 1 129 ? 12.257 11.331 -9.273 1.00 98.00 129 LYS A N 1
ATOM 1002 C CA . LYS A 1 129 ? 13.154 12.354 -8.708 1.00 98.00 129 LYS A CA 1
ATOM 1003 C C . LYS A 1 129 ? 14.288 11.726 -7.917 1.00 98.00 129 LYS A C 1
ATOM 1005 O O . LYS A 1 129 ? 15.452 11.999 -8.197 1.00 98.00 129 LYS A O 1
ATOM 1010 N N . THR A 1 130 ? 13.973 10.788 -7.031 1.00 98.00 130 THR A N 1
ATOM 1011 C CA . THR A 1 130 ? 14.976 10.056 -6.252 1.00 98.00 130 THR A CA 1
ATOM 1012 C C . THR A 1 130 ? 15.994 9.336 -7.140 1.00 98.00 130 THR A C 1
ATOM 1014 O O . THR A 1 130 ? 17.178 9.305 -6.812 1.00 98.00 130 THR A O 1
ATOM 1017 N N . LEU A 1 131 ? 15.574 8.775 -8.280 1.00 97.75 131 LEU A N 1
ATOM 1018 C CA . LEU A 1 131 ? 16.479 8.106 -9.221 1.00 97.75 131 LEU A CA 1
ATOM 1019 C C . LEU A 1 131 ? 17.340 9.093 -10.033 1.00 97.75 131 LEU A C 1
ATOM 1021 O O . LEU A 1 131 ? 18.508 8.787 -10.289 1.00 97.75 131 LEU A O 1
ATOM 1025 N N . GLN A 1 132 ? 16.822 10.285 -10.373 1.00 96.44 132 GLN A N 1
ATOM 1026 C CA . GLN A 1 132 ? 17.639 11.386 -10.917 1.00 96.44 132 GLN A CA 1
ATOM 1027 C C . GLN A 1 132 ? 18.730 11.793 -9.916 1.00 96.44 132 GLN A C 1
ATOM 1029 O O . GLN A 1 132 ? 19.904 11.861 -10.274 1.00 96.44 132 GLN A O 1
ATOM 1034 N N . GLU A 1 133 ? 18.350 12.022 -8.657 1.00 97.00 133 GLU A N 1
ATOM 1035 C CA . GLU A 1 133 ? 19.236 12.531 -7.605 1.00 97.00 133 GLU A CA 1
ATOM 1036 C C . GLU A 1 133 ? 20.277 11.506 -7.136 1.00 97.00 133 GLU A C 1
ATOM 1038 O O . GLU A 1 133 ? 21.457 11.835 -7.021 1.00 97.00 133 GLU A O 1
ATOM 1043 N N . LYS A 1 134 ? 19.865 10.260 -6.859 1.00 96.38 134 LYS A N 1
ATOM 1044 C CA . LYS A 1 134 ? 20.737 9.244 -6.243 1.00 96.38 134 LYS A CA 1
ATOM 1045 C C . LYS A 1 134 ? 21.557 8.435 -7.240 1.00 96.38 134 LYS A C 1
ATOM 1047 O O . LYS A 1 134 ? 22.649 8.001 -6.888 1.00 96.38 134 LYS A O 1
ATOM 1052 N N . LEU A 1 135 ? 21.029 8.187 -8.441 1.00 95.50 135 LEU A N 1
ATOM 1053 C CA . LEU A 1 135 ? 21.655 7.303 -9.436 1.00 95.50 135 LEU A CA 1
ATOM 1054 C C . LEU A 1 135 ? 22.061 8.035 -10.729 1.00 95.50 135 LEU A C 1
ATOM 1056 O O . LEU A 1 135 ? 22.709 7.443 -11.588 1.00 95.50 135 LEU A O 1
ATOM 1060 N N . GLY A 1 136 ? 21.712 9.318 -10.884 1.00 94.81 136 GLY A N 1
ATOM 1061 C CA . GLY A 1 136 ? 22.128 10.139 -12.025 1.00 94.81 136 GLY A CA 1
ATOM 1062 C C . GLY A 1 136 ? 21.431 9.819 -13.354 1.00 94.81 136 GLY A C 1
ATOM 1063 O O . GLY A 1 136 ? 21.873 10.328 -14.392 1.00 94.81 136 GLY A O 1
ATOM 1064 N N . LEU A 1 137 ? 20.366 9.005 -13.331 1.00 95.50 137 LEU A N 1
ATOM 1065 C CA . LEU A 1 137 ? 19.571 8.654 -14.511 1.00 95.50 137 LEU A CA 1
ATOM 1066 C C . LEU A 1 137 ? 18.885 9.886 -15.113 1.00 95.50 137 LEU A C 1
ATOM 1068 O O . LEU A 1 137 ? 18.489 10.816 -14.409 1.00 95.50 137 LEU A O 1
ATOM 1072 N N . GLU A 1 138 ? 18.667 9.858 -16.425 1.00 97.50 138 GLU A N 1
ATOM 1073 C CA . GLU A 1 138 ? 17.717 10.765 -17.068 1.00 97.50 138 GLU A CA 1
ATOM 1074 C C . GLU A 1 138 ? 16.315 10.155 -16.950 1.00 97.50 138 GLU A C 1
ATOM 1076 O O . GLU A 1 138 ? 16.016 9.152 -17.600 1.00 97.50 138 GLU A O 1
ATOM 1081 N N . THR A 1 139 ? 15.449 10.738 -16.115 1.00 98.06 139 THR A N 1
ATOM 1082 C CA . THR A 1 139 ? 14.059 10.268 -15.981 1.00 98.06 139 THR A CA 1
ATOM 1083 C C . THR A 1 139 ? 13.042 11.190 -16.651 1.00 98.06 139 THR A C 1
ATOM 1085 O O . THR A 1 139 ? 13.196 12.414 -16.651 1.00 98.06 139 THR A O 1
ATOM 1088 N N . LYS A 1 140 ? 11.980 10.586 -17.192 1.00 98.38 140 LYS A N 1
ATOM 1089 C CA . LYS A 1 140 ? 10.710 11.237 -17.548 1.00 98.38 140 LYS A CA 1
ATOM 1090 C C . LYS A 1 140 ? 9.554 10.456 -16.922 1.00 98.38 140 LYS A C 1
ATOM 1092 O O . LYS A 1 140 ? 9.706 9.297 -16.537 1.00 98.38 140 LYS A O 1
ATOM 1097 N N . TYR A 1 141 ? 8.385 11.079 -16.877 1.00 98.50 141 TYR A N 1
ATOM 1098 C CA . TYR A 1 141 ? 7.127 10.398 -16.602 1.00 98.50 141 TYR A CA 1
ATOM 1099 C C . TYR A 1 141 ? 6.060 10.843 -17.603 1.00 98.50 141 TYR A C 1
ATOM 1101 O O . TYR A 1 141 ? 6.175 11.916 -18.195 1.00 98.50 141 TYR A O 1
ATOM 1109 N N . GLN A 1 142 ? 5.033 10.019 -17.775 1.00 98.50 142 GLN A N 1
ATOM 1110 C CA . GLN A 1 142 ? 3.758 10.413 -18.358 1.00 98.50 142 GLN A CA 1
ATOM 1111 C C . GLN A 1 142 ? 2.662 10.014 -17.373 1.00 98.50 142 GLN A C 1
ATOM 1113 O O . GLN A 1 142 ? 2.573 8.856 -16.965 1.00 98.50 142 GLN A O 1
ATOM 1118 N N . GLU A 1 143 ? 1.849 10.987 -16.984 1.00 96.38 143 GLU A N 1
ATOM 1119 C CA . GLU A 1 143 ? 0.704 10.798 -16.096 1.00 96.38 143 GLU A CA 1
ATOM 1120 C C . GLU A 1 143 ? -0.615 10.652 -16.861 1.00 96.38 143 GLU A C 1
ATOM 1122 O O . GLU A 1 143 ? -0.664 10.895 -18.073 1.00 96.38 143 GLU A O 1
ATOM 1127 N N . LYS A 1 144 ? -1.674 10.270 -16.132 1.00 93.75 144 LYS A N 1
ATOM 1128 C CA . LYS A 1 144 ? -3.053 10.131 -16.631 1.00 93.75 144 LYS A CA 1
ATOM 1129 C C . LYS A 1 144 ? -3.166 9.147 -17.811 1.00 93.75 144 LYS A C 1
ATOM 1131 O O . LYS A 1 144 ? -3.945 9.369 -18.732 1.00 93.75 144 LYS A O 1
ATOM 1136 N N . VAL A 1 145 ? -2.380 8.062 -17.798 1.00 96.81 145 VAL A N 1
ATOM 1137 C CA . VAL A 1 145 ? -2.326 7.074 -18.892 1.00 96.81 145 VAL A CA 1
ATOM 1138 C C . VAL A 1 145 ? -3.310 5.920 -18.657 1.00 96.81 145 VAL A C 1
ATOM 1140 O O . VAL A 1 145 ? -3.034 5.050 -17.824 1.00 96.81 145 VAL A O 1
ATOM 1143 N N . PRO A 1 146 ? -4.431 5.832 -19.401 1.00 90.94 146 PRO A N 1
ATOM 1144 C CA . PRO A 1 146 ? -5.322 4.682 -19.311 1.00 90.94 146 PRO A CA 1
ATOM 1145 C C . PRO A 1 146 ? -4.656 3.421 -19.901 1.00 90.94 146 PRO A C 1
ATOM 1147 O O . PRO A 1 146 ? -3.834 3.530 -20.817 1.00 90.94 146 PRO A O 1
ATOM 1150 N N . PRO A 1 147 ? -5.033 2.202 -19.460 1.00 92.25 147 PRO A N 1
ATOM 1151 C CA . PRO A 1 147 ? -4.422 0.953 -19.935 1.00 92.25 147 PRO A CA 1
ATOM 1152 C C . PRO A 1 147 ? -4.403 0.785 -21.462 1.00 92.25 147 PRO A C 1
ATOM 1154 O O . PRO A 1 147 ? -3.423 0.278 -22.005 1.00 92.25 147 PRO A O 1
ATOM 1157 N N . ALA A 1 148 ? -5.441 1.268 -22.155 1.00 95.06 148 ALA A N 1
ATOM 1158 C CA . ALA A 1 148 ? -5.555 1.219 -23.614 1.00 95.06 148 ALA A CA 1
ATOM 1159 C C . ALA A 1 148 ? -4.499 2.066 -24.356 1.00 95.06 148 ALA A C 1
ATOM 1161 O O . ALA A 1 148 ? -4.143 1.749 -25.487 1.00 95.06 148 ALA A O 1
ATOM 1162 N N . GLU A 1 149 ? -3.969 3.121 -23.730 1.00 97.62 149 GLU A N 1
ATOM 1163 C CA . GLU A 1 149 ? -2.939 3.987 -24.323 1.00 97.62 149 GLU A CA 1
ATOM 1164 C C . GLU A 1 149 ? -1.516 3.642 -23.875 1.00 97.62 149 GLU A C 1
ATOM 1166 O O . GLU A 1 149 ? -0.543 4.078 -24.497 1.00 97.62 149 GLU A O 1
ATOM 1171 N N . ALA A 1 150 ? -1.381 2.838 -22.820 1.00 98.00 150 ALA A N 1
ATOM 1172 C CA . ALA A 1 150 ? -0.107 2.537 -22.178 1.00 98.00 150 ALA A CA 1
ATOM 1173 C C . ALA A 1 150 ? 0.934 1.943 -23.149 1.00 98.00 150 ALA A C 1
ATOM 1175 O O . ALA A 1 150 ? 2.117 2.270 -23.061 1.00 98.00 150 ALA A O 1
ATOM 1176 N N . GLU A 1 151 ? 0.502 1.143 -24.132 1.00 98.50 151 GLU A N 1
ATOM 1177 C CA . GLU A 1 151 ? 1.390 0.596 -25.166 1.00 98.50 151 GLU A CA 1
ATOM 1178 C C . GLU A 1 151 ? 1.951 1.687 -26.093 1.00 98.50 151 GLU A C 1
ATOM 1180 O O . GLU A 1 151 ? 3.148 1.708 -26.382 1.00 98.50 151 GLU A O 1
ATOM 1185 N N . ARG A 1 152 ? 1.098 2.619 -26.537 1.00 98.62 152 ARG A N 1
ATOM 1186 C CA . ARG A 1 152 ? 1.476 3.740 -27.412 1.00 98.62 152 ARG A CA 1
ATOM 1187 C C . ARG A 1 152 ? 2.485 4.652 -26.714 1.00 98.62 152 ARG A C 1
ATOM 1189 O O . ARG A 1 152 ? 3.489 5.026 -27.316 1.00 98.62 152 ARG A O 1
ATOM 1196 N N . VAL A 1 153 ? 2.229 4.976 -25.446 1.00 98.75 153 VAL A N 1
ATOM 1197 C CA . VAL A 1 153 ? 3.109 5.812 -24.614 1.00 98.75 153 VAL A CA 1
ATOM 1198 C C . VAL A 1 153 ? 4.466 5.135 -24.400 1.00 98.75 153 VAL A C 1
ATOM 1200 O O . VAL A 1 153 ? 5.502 5.755 -24.634 1.00 98.75 153 VAL A O 1
ATOM 1203 N N . ALA A 1 154 ? 4.479 3.848 -24.040 1.00 98.81 154 ALA A N 1
ATOM 1204 C CA . ALA A 1 154 ? 5.714 3.094 -23.838 1.00 98.81 154 ALA A CA 1
ATOM 1205 C C . ALA A 1 154 ? 6.570 2.995 -25.110 1.00 98.81 154 ALA A C 1
ATOM 1207 O O . ALA A 1 154 ? 7.779 3.203 -25.043 1.00 98.81 154 ALA A O 1
ATOM 1208 N N . ARG A 1 155 ? 5.958 2.753 -26.279 1.00 98.75 155 ARG A N 1
ATOM 1209 C CA . ARG A 1 155 ? 6.667 2.774 -27.574 1.00 98.75 155 ARG A CA 1
ATOM 1210 C C . ARG A 1 155 ? 7.279 4.141 -27.880 1.00 98.75 155 ARG A C 1
ATOM 1212 O O . ARG A 1 155 ? 8.389 4.188 -28.396 1.00 98.75 155 ARG A O 1
ATOM 1219 N N . GLY A 1 156 ? 6.593 5.233 -27.534 1.00 98.75 156 GLY A N 1
ATOM 1220 C CA . GLY A 1 156 ? 7.141 6.588 -27.642 1.00 98.75 156 GLY A CA 1
ATOM 1221 C C . GLY A 1 156 ? 8.436 6.745 -26.842 1.00 98.75 156 GLY A C 1
ATOM 1222 O O . GLY A 1 156 ? 9.455 7.140 -27.396 1.00 98.75 156 GLY A O 1
ATOM 1223 N N . PHE A 1 157 ? 8.432 6.334 -25.571 1.00 98.75 157 PHE A N 1
ATOM 1224 C CA . PHE A 1 157 ? 9.641 6.347 -24.744 1.00 98.75 157 PHE A CA 1
ATOM 1225 C C . PHE A 1 157 ? 10.748 5.422 -25.282 1.00 98.75 157 PHE A C 1
ATOM 1227 O O . PHE A 1 157 ? 11.908 5.823 -25.322 1.00 98.75 157 PHE A O 1
ATOM 1234 N N . ILE A 1 158 ? 10.425 4.214 -25.748 1.00 98.69 158 ILE A N 1
ATOM 1235 C CA . ILE A 1 158 ? 11.424 3.307 -26.342 1.00 98.69 158 ILE A CA 1
ATOM 1236 C C . ILE A 1 158 ? 12.082 3.953 -27.578 1.00 98.69 158 ILE A C 1
ATOM 1238 O O . ILE A 1 158 ? 13.307 3.930 -27.696 1.00 98.69 158 ILE A O 1
ATOM 1242 N N . ASN A 1 159 ? 11.300 4.606 -28.445 1.00 98.25 159 ASN A N 1
ATOM 1243 C CA . ASN A 1 159 ? 11.810 5.342 -29.609 1.00 98.25 159 ASN A CA 1
ATOM 1244 C C . ASN A 1 159 ? 12.673 6.562 -29.217 1.00 98.25 159 ASN A C 1
ATOM 1246 O O . ASN A 1 159 ? 13.675 6.833 -29.874 1.00 98.25 159 ASN A O 1
ATOM 1250 N N . ASP A 1 160 ? 12.336 7.253 -28.122 1.00 98.19 160 ASP A N 1
ATOM 1251 C CA . ASP A 1 160 ? 13.128 8.341 -27.514 1.00 98.19 160 ASP A CA 1
ATOM 1252 C C . ASP A 1 160 ? 14.440 7.849 -26.837 1.00 98.19 160 ASP A C 1
ATOM 1254 O O . ASP A 1 160 ? 15.192 8.642 -26.253 1.00 98.19 160 ASP A O 1
ATOM 1258 N N . GLY A 1 161 ? 14.726 6.541 -26.882 1.00 97.75 161 GLY A N 1
ATOM 1259 C CA . GLY A 1 161 ? 15.932 5.925 -26.324 1.00 97.75 161 GLY A CA 1
ATOM 1260 C C . GLY A 1 161 ? 15.854 5.595 -24.830 1.00 97.75 161 GLY A C 1
ATOM 1261 O O . GLY A 1 161 ? 16.895 5.482 -24.178 1.00 97.75 161 GLY A O 1
ATOM 1262 N N . TYR A 1 162 ? 14.652 5.459 -24.260 1.00 98.50 162 TYR A N 1
ATOM 1263 C CA . TYR A 1 162 ? 14.469 4.999 -22.880 1.00 98.50 162 TYR A CA 1
ATOM 1264 C C . TYR A 1 162 ? 14.627 3.478 -22.783 1.00 98.50 162 TYR A C 1
ATOM 1266 O O . TYR A 1 162 ? 13.824 2.730 -23.334 1.00 98.50 162 TYR A O 1
ATOM 1274 N N . SER A 1 163 ? 15.654 3.022 -22.058 1.00 98.06 163 SER A N 1
ATOM 1275 C CA . SER A 1 163 ? 15.992 1.599 -21.897 1.00 98.06 163 SER A CA 1
ATOM 1276 C C . SER A 1 163 ? 15.373 0.939 -20.660 1.00 98.06 163 SER A C 1
ATOM 1278 O O . SER A 1 163 ? 15.414 -0.288 -20.537 1.00 98.06 163 SER A O 1
ATOM 1280 N N . ILE A 1 164 ? 14.775 1.732 -19.763 1.00 98.75 164 ILE A N 1
ATOM 1281 C CA . ILE A 1 164 ? 13.986 1.255 -18.620 1.00 98.75 164 ILE A CA 1
ATOM 1282 C C . ILE A 1 164 ? 12.581 1.865 -18.689 1.00 98.75 164 ILE A C 1
ATOM 1284 O O . ILE A 1 164 ? 12.444 3.088 -18.653 1.00 98.75 164 ILE A O 1
ATOM 1288 N N . ILE A 1 165 ? 11.536 1.036 -18.748 1.00 98.88 165 ILE A N 1
ATOM 1289 C CA . ILE A 1 165 ? 10.134 1.485 -18.780 1.00 98.88 165 ILE A CA 1
ATOM 1290 C C . ILE A 1 165 ? 9.379 0.912 -17.575 1.00 98.88 165 ILE A C 1
ATOM 1292 O O . ILE A 1 165 ? 9.111 -0.287 -17.498 1.00 98.88 165 ILE A O 1
ATOM 1296 N N . ALA A 1 166 ? 9.020 1.774 -16.629 1.00 98.88 166 ALA A N 1
ATOM 1297 C CA . ALA A 1 166 ? 8.235 1.414 -15.456 1.00 98.88 166 ALA A CA 1
ATOM 1298 C C . ALA A 1 166 ? 6.750 1.738 -15.637 1.00 98.88 166 ALA A C 1
ATOM 1300 O O . ALA A 1 166 ? 6.387 2.802 -16.134 1.00 98.88 166 ALA A O 1
ATOM 1301 N N . PHE A 1 167 ? 5.901 0.828 -15.172 1.00 98.56 167 PHE A N 1
ATOM 1302 C CA . PHE A 1 167 ? 4.449 0.925 -15.195 1.00 98.56 167 PHE A CA 1
ATOM 1303 C C . PHE A 1 167 ? 3.912 0.845 -13.763 1.00 98.56 167 PHE A C 1
ATOM 1305 O O . PHE A 1 167 ? 3.956 -0.210 -13.124 1.00 98.56 167 PHE A O 1
ATOM 1312 N N . HIS A 1 168 ? 3.397 1.965 -13.260 1.00 96.69 168 HIS A N 1
ATOM 1313 C CA . HIS A 1 168 ? 2.921 2.095 -11.886 1.00 96.69 168 HIS A CA 1
ATOM 1314 C C . HIS A 1 168 ? 1.492 1.539 -11.753 1.00 96.69 168 HIS A C 1
ATOM 1316 O O . HIS A 1 168 ? 0.491 2.254 -11.853 1.00 96.69 168 HIS A O 1
ATOM 1322 N N . GLY A 1 169 ? 1.396 0.216 -11.607 1.00 89.62 169 GLY A N 1
ATOM 1323 C CA . GLY A 1 169 ? 0.170 -0.485 -11.217 1.00 89.62 169 GLY A CA 1
ATOM 1324 C C . GLY A 1 169 ? -0.192 -1.710 -12.061 1.00 89.62 169 GLY A C 1
ATOM 1325 O O . GLY A 1 169 ? 0.188 -1.847 -13.225 1.00 89.62 169 GLY A O 1
ATOM 1326 N N . GLY A 1 170 ? -0.975 -2.606 -11.452 1.00 88.44 170 GLY A N 1
ATOM 1327 C CA . GLY A 1 170 ? -1.318 -3.924 -12.005 1.00 88.44 170 GLY A CA 1
ATOM 1328 C C . GLY A 1 170 ? -2.213 -3.910 -13.242 1.00 88.44 170 GLY A C 1
ATOM 1329 O O . GLY A 1 170 ? -2.212 -4.870 -14.008 1.00 88.44 170 GLY A O 1
ATOM 1330 N N . GLN A 1 171 ? -2.911 -2.805 -13.505 1.00 87.06 171 GLN A N 1
ATOM 1331 C CA . GLN A 1 171 ? -3.694 -2.603 -14.727 1.00 87.06 171 GLN A CA 1
ATOM 1332 C C . GLN A 1 171 ? -2.850 -2.621 -16.017 1.00 87.06 171 GLN A C 1
ATOM 1334 O O . GLN A 1 171 ? -3.405 -2.707 -17.109 1.00 87.06 171 GLN A O 1
ATOM 1339 N N . PHE A 1 172 ? -1.518 -2.544 -15.907 1.00 94.94 172 PHE A N 1
ATOM 1340 C CA . PHE A 1 172 ? -0.596 -2.546 -17.043 1.00 94.94 172 PHE A CA 1
ATOM 1341 C C . PHE A 1 172 ? 0.072 -3.904 -17.330 1.00 94.94 172 PHE A C 1
ATOM 1343 O O . PHE A 1 172 ? 0.800 -4.010 -18.316 1.00 94.94 172 PHE A O 1
ATOM 1350 N N . VAL A 1 173 ? -0.172 -4.948 -16.524 1.00 93.75 173 VAL A N 1
ATOM 1351 C CA . VAL A 1 173 ? 0.512 -6.260 -16.629 1.00 93.75 173 VAL A CA 1
ATOM 1352 C C . VAL A 1 173 ? 0.444 -6.859 -18.037 1.00 93.75 173 VAL A C 1
ATOM 1354 O O . VAL A 1 173 ? 1.472 -7.251 -18.582 1.00 93.75 173 VAL A O 1
ATOM 1357 N N . THR A 1 174 ? -0.733 -6.863 -18.667 1.00 93.62 174 THR A N 1
ATOM 1358 C CA . THR A 1 174 ? -0.926 -7.396 -20.030 1.00 93.62 174 THR A CA 1
ATOM 1359 C C . THR A 1 174 ? -0.130 -6.615 -21.083 1.00 93.62 174 THR A C 1
ATOM 1361 O O . THR A 1 174 ? 0.433 -7.198 -22.008 1.00 93.62 174 THR A O 1
ATOM 1364 N N . THR A 1 175 ? -0.044 -5.290 -20.932 1.00 97.31 175 THR A N 1
ATOM 1365 C CA . THR A 1 175 ? 0.749 -4.419 -21.813 1.00 97.31 175 THR A CA 1
ATOM 1366 C C . THR A 1 175 ? 2.245 -4.677 -21.640 1.00 97.31 175 THR A C 1
ATOM 1368 O O . THR A 1 175 ? 2.975 -4.734 -22.628 1.00 97.31 175 THR A O 1
ATOM 1371 N N . VAL A 1 176 ? 2.697 -4.878 -20.398 1.00 98.06 176 VAL A N 1
ATOM 1372 C CA . VAL A 1 176 ? 4.097 -5.190 -20.078 1.00 98.06 176 VAL A CA 1
ATOM 1373 C C . VAL A 1 176 ? 4.503 -6.549 -20.633 1.00 98.06 176 VAL A C 1
ATOM 1375 O O . VAL A 1 176 ? 5.524 -6.623 -21.305 1.00 98.06 176 VAL A O 1
ATOM 1378 N N . ASP A 1 177 ? 3.699 -7.596 -20.440 1.00 96.25 177 ASP A N 1
ATOM 1379 C CA . ASP A 1 177 ? 3.973 -8.926 -21.000 1.00 96.25 177 ASP A CA 1
ATOM 1380 C C . ASP A 1 177 ? 4.114 -8.889 -22.535 1.00 96.25 177 ASP A C 1
ATOM 1382 O O . ASP A 1 177 ? 5.093 -9.393 -23.096 1.00 96.25 177 ASP A O 1
ATOM 1386 N N . LYS A 1 178 ? 3.188 -8.201 -23.219 1.00 97.31 178 LYS A N 1
ATOM 1387 C CA . LYS A 1 178 ? 3.236 -8.005 -24.674 1.00 97.31 178 LYS A CA 1
ATOM 1388 C C . LYS A 1 178 ? 4.497 -7.259 -25.120 1.00 97.31 178 LYS A C 1
ATOM 1390 O O . LYS A 1 178 ? 5.141 -7.677 -26.082 1.00 97.31 178 LYS A O 1
ATOM 1395 N N . LEU A 1 179 ? 4.841 -6.149 -24.464 1.00 98.50 179 LEU A N 1
ATOM 1396 C CA . LEU A 1 179 ? 5.997 -5.328 -24.840 1.00 98.50 179 LEU A CA 1
ATOM 1397 C C . LEU A 1 179 ? 7.327 -6.012 -24.516 1.00 98.50 179 LEU A C 1
ATOM 1399 O O . LEU A 1 179 ? 8.237 -5.965 -25.340 1.00 98.50 179 LEU A O 1
ATOM 1403 N N . ALA A 1 180 ? 7.428 -6.701 -23.381 1.00 98.19 180 ALA A N 1
ATOM 1404 C CA . ALA A 1 180 ? 8.624 -7.427 -22.970 1.00 98.19 180 ALA A CA 1
ATOM 1405 C C . ALA A 1 180 ? 9.054 -8.474 -24.007 1.00 98.19 180 ALA A C 1
ATOM 1407 O O . ALA A 1 180 ? 10.234 -8.553 -24.348 1.00 98.19 180 ALA A O 1
ATOM 1408 N N . LYS A 1 181 ? 8.080 -9.198 -24.579 1.00 97.38 181 LYS A N 1
ATOM 1409 C CA . LYS A 1 181 ? 8.278 -10.176 -25.664 1.00 97.38 181 LYS A CA 1
ATOM 1410 C C . LYS A 1 181 ? 8.740 -9.544 -26.985 1.00 97.38 181 LYS A C 1
ATOM 1412 O O . LYS A 1 181 ? 9.392 -10.217 -27.776 1.00 97.38 181 LYS A O 1
ATOM 1417 N N . GLN A 1 182 ? 8.404 -8.277 -27.236 1.00 98.31 182 GLN A N 1
ATOM 1418 C CA . GLN A 1 182 ? 8.746 -7.561 -28.475 1.00 98.31 182 GLN A CA 1
ATOM 1419 C C . GLN A 1 182 ? 10.034 -6.735 -28.374 1.00 98.31 182 GLN A C 1
ATOM 1421 O O . GLN A 1 182 ? 10.670 -6.470 -29.390 1.00 98.31 182 GLN A O 1
ATOM 1426 N N . PHE A 1 183 ? 10.420 -6.336 -27.162 1.00 98.31 183 PHE A N 1
ATOM 1427 C CA . PHE A 1 183 ? 11.568 -5.477 -26.886 1.00 98.31 183 PHE A CA 1
ATOM 1428 C C . PHE A 1 183 ? 12.501 -6.129 -25.847 1.00 98.31 183 PHE A C 1
ATOM 1430 O O . PHE A 1 183 ? 12.603 -5.633 -24.724 1.00 98.31 183 PHE A O 1
ATOM 1437 N N . PRO A 1 184 ? 13.196 -7.233 -26.191 1.00 97.62 184 PRO A N 1
ATOM 1438 C CA . PRO A 1 184 ? 14.018 -8.002 -25.246 1.00 97.62 184 PRO A CA 1
ATOM 1439 C C . PRO A 1 184 ? 15.198 -7.211 -24.648 1.00 97.62 184 PRO A C 1
ATOM 1441 O O . PRO A 1 184 ? 15.727 -7.584 -23.598 1.00 97.62 184 PRO A O 1
ATOM 1444 N N . ASP A 1 185 ? 15.600 -6.109 -25.290 1.00 96.75 185 ASP A N 1
ATOM 1445 C CA . ASP A 1 185 ? 16.661 -5.221 -24.803 1.00 96.75 185 ASP A CA 1
ATOM 1446 C C . ASP A 1 185 ? 16.209 -4.123 -23.839 1.00 96.75 185 ASP A C 1
ATOM 1448 O O . ASP A 1 185 ? 17.039 -3.517 -23.159 1.00 96.75 185 ASP A O 1
ATOM 1452 N N . ILE A 1 186 ? 14.901 -3.903 -23.731 1.00 98.56 186 ILE A N 1
ATOM 1453 C CA . ILE A 1 186 ? 14.309 -2.941 -22.808 1.00 98.56 186 ILE A CA 1
ATOM 1454 C C . ILE A 1 186 ? 13.993 -3.658 -21.499 1.00 98.56 186 ILE A C 1
ATOM 1456 O O . ILE A 1 186 ? 13.404 -4.739 -21.505 1.00 98.56 186 ILE A O 1
ATOM 1460 N N . SER A 1 187 ? 14.383 -3.054 -20.375 1.00 98.75 187 SER A N 1
ATOM 1461 C CA . SER A 1 187 ? 14.002 -3.538 -19.045 1.00 98.75 187 SER A CA 1
ATOM 1462 C C . SER A 1 187 ? 12.677 -2.910 -18.632 1.00 98.75 187 SER A C 1
ATOM 1464 O O . SER A 1 187 ? 12.523 -1.689 -18.648 1.00 98.75 187 SER A O 1
ATOM 1466 N N . PHE A 1 188 ? 11.722 -3.735 -18.237 1.00 98.81 188 PHE A N 1
ATOM 1467 C CA . PHE A 1 188 ? 10.399 -3.305 -17.807 1.00 98.81 188 PHE A CA 1
ATOM 1468 C C . PHE A 1 188 ? 10.246 -3.460 -16.295 1.00 98.81 188 PHE A C 1
ATOM 1470 O O . PHE A 1 188 ? 10.833 -4.360 -15.700 1.00 98.81 188 PHE A O 1
ATOM 1477 N N . ILE A 1 189 ? 9.443 -2.605 -15.663 1.00 98.75 189 ILE A N 1
ATOM 1478 C CA . ILE A 1 189 ? 9.083 -2.735 -14.243 1.00 98.75 189 ILE A CA 1
ATOM 1479 C C . ILE A 1 189 ? 7.561 -2.663 -14.117 1.00 98.75 189 ILE A C 1
ATOM 1481 O O . ILE A 1 189 ? 6.959 -1.741 -14.667 1.00 98.75 189 ILE A O 1
ATOM 1485 N N . VAL A 1 190 ? 6.938 -3.603 -13.401 1.00 97.69 190 VAL A N 1
ATOM 1486 C CA . VAL A 1 190 ? 5.477 -3.651 -13.214 1.00 97.69 190 VAL A CA 1
ATOM 1487 C C . VAL A 1 190 ? 5.074 -4.082 -11.807 1.00 97.69 190 VAL A C 1
ATOM 1489 O O . VAL A 1 190 ? 5.688 -4.962 -11.204 1.00 97.69 190 VAL A O 1
ATOM 1492 N N . GLU A 1 191 ? 4.009 -3.481 -11.288 1.00 94.62 191 GLU A N 1
ATOM 1493 C CA . GLU A 1 191 ? 3.470 -3.755 -9.953 1.00 94.62 191 GLU A CA 1
ATOM 1494 C C . GLU A 1 191 ? 2.284 -4.724 -9.969 1.00 94.62 191 GLU A C 1
ATOM 1496 O O . GLU A 1 191 ? 1.438 -4.656 -10.854 1.00 94.62 191 GLU A O 1
ATOM 1501 N N . THR A 1 192 ? 2.175 -5.595 -8.964 1.00 90.12 192 THR A N 1
ATOM 1502 C CA . THR A 1 192 ? 1.130 -6.636 -8.879 1.00 90.12 192 THR A CA 1
ATOM 1503 C C . THR A 1 192 ? 0.723 -6.962 -7.433 1.00 90.12 192 THR A C 1
ATOM 1505 O O . THR A 1 192 ? 1.252 -6.418 -6.462 1.00 90.12 192 THR A O 1
ATOM 1508 N N . ALA A 1 193 ? -0.207 -7.911 -7.307 1.00 82.69 193 ALA A N 1
ATOM 1509 C CA . ALA A 1 193 ? -0.666 -8.587 -6.091 1.00 82.69 193 ALA A CA 1
ATOM 1510 C C . ALA A 1 193 ? 0.355 -9.563 -5.442 1.00 82.69 193 ALA A C 1
ATOM 1512 O O . ALA A 1 193 ? 0.014 -10.322 -4.532 1.00 82.69 193 ALA A O 1
ATOM 1513 N N . GLY A 1 194 ? 1.578 -9.653 -5.971 1.00 85.50 194 GLY A N 1
ATOM 1514 C CA . GLY A 1 194 ? 2.513 -10.756 -5.707 1.00 85.50 194 GLY A CA 1
ATOM 1515 C C . GLY A 1 194 ? 3.107 -11.329 -7.000 1.00 85.50 194 GLY A C 1
ATOM 1516 O O . GLY A 1 194 ? 2.823 -10.798 -8.075 1.00 85.50 194 GLY A O 1
ATOM 1517 N N . PRO A 1 195 ? 3.926 -12.389 -6.921 1.00 88.19 195 PRO A N 1
ATOM 1518 C CA . PRO A 1 195 ? 4.749 -12.836 -8.042 1.00 88.19 195 PRO A CA 1
ATOM 1519 C C . PRO A 1 195 ? 3.910 -13.267 -9.252 1.00 88.19 195 PRO A C 1
ATOM 1521 O O . PRO A 1 195 ? 2.930 -14.001 -9.118 1.00 88.19 195 PRO A O 1
ATOM 1524 N N . MET A 1 196 ? 4.321 -12.834 -10.446 1.00 86.69 196 MET A N 1
ATOM 1525 C CA . MET A 1 196 ? 3.769 -13.328 -11.712 1.00 86.69 196 MET A CA 1
ATOM 1526 C C . MET A 1 196 ? 4.281 -14.751 -12.013 1.00 86.69 196 MET A C 1
ATOM 1528 O O . MET A 1 196 ? 5.496 -14.949 -11.984 1.00 86.69 196 MET A O 1
ATOM 1532 N N . PRO A 1 197 ? 3.411 -15.725 -12.359 1.00 83.56 197 PRO A N 1
ATOM 1533 C CA . PRO A 1 197 ? 3.842 -17.091 -12.685 1.00 83.56 197 PRO A CA 1
ATOM 1534 C C . PRO A 1 197 ? 4.758 -17.184 -13.914 1.00 83.56 197 PRO A C 1
ATOM 1536 O O . PRO A 1 197 ? 5.737 -17.923 -13.899 1.00 83.56 197 PRO A O 1
ATOM 1539 N N . GLU A 1 198 ? 4.460 -16.412 -14.962 1.00 87.94 198 GLU A N 1
ATOM 1540 C CA . GLU A 1 198 ? 5.204 -16.392 -16.229 1.00 87.94 198 GLU A CA 1
ATOM 1541 C C . GLU A 1 198 ? 5.845 -15.015 -16.448 1.00 87.94 198 GLU A C 1
ATOM 1543 O O . GLU A 1 198 ? 5.449 -14.250 -17.323 1.00 87.94 198 GLU A O 1
ATOM 1548 N N . LEU A 1 199 ? 6.811 -14.655 -15.601 1.00 91.75 199 LEU A N 1
ATOM 1549 C CA . LEU A 1 199 ? 7.507 -13.372 -15.698 1.00 91.75 199 LEU A CA 1
ATOM 1550 C C . LEU A 1 199 ? 8.543 -13.383 -16.847 1.00 91.75 199 LEU A C 1
ATOM 1552 O O . LEU A 1 199 ? 9.468 -14.202 -16.814 1.00 91.75 199 LEU A O 1
ATOM 1556 N N . PRO A 1 200 ? 8.459 -12.485 -17.852 1.00 95.56 200 PRO A N 1
ATOM 1557 C CA . PRO A 1 200 ? 9.474 -12.406 -18.902 1.00 95.56 200 PRO A CA 1
ATOM 1558 C C . PRO A 1 200 ? 10.847 -11.978 -18.354 1.00 95.56 200 PRO A C 1
ATOM 1560 O O . PRO A 1 200 ? 10.946 -11.190 -17.416 1.00 95.56 200 PRO A O 1
ATOM 1563 N N . LYS A 1 201 ? 11.933 -12.465 -18.972 1.00 96.50 201 LYS A N 1
ATOM 1564 C CA . LYS A 1 201 ? 13.323 -12.311 -18.476 1.00 96.50 201 LYS A CA 1
ATOM 1565 C C . LYS A 1 201 ? 13.818 -10.861 -18.350 1.00 96.50 201 LYS A C 1
ATOM 1567 O O . LYS A 1 201 ? 14.813 -10.613 -17.677 1.00 96.50 201 LYS A O 1
ATOM 1572 N N . ASN A 1 202 ? 13.156 -9.929 -19.025 1.00 98.31 202 ASN A N 1
ATOM 1573 C CA . ASN A 1 202 ? 13.419 -8.493 -19.022 1.00 98.31 202 ASN A CA 1
ATOM 1574 C C . ASN A 1 202 ? 12.342 -7.692 -18.264 1.00 98.31 202 ASN A C 1
ATOM 1576 O O . ASN A 1 202 ? 12.176 -6.502 -18.519 1.00 98.31 202 ASN A O 1
ATOM 1580 N N . VAL A 1 203 ? 11.590 -8.334 -17.363 1.00 98.62 203 VAL A N 1
ATOM 1581 C CA . VAL A 1 203 ? 10.597 -7.683 -16.500 1.00 98.62 203 VAL A CA 1
ATOM 1582 C C . VAL A 1 203 ? 10.974 -7.883 -15.036 1.00 98.62 203 VAL A C 1
ATOM 1584 O O . VAL A 1 203 ? 11.152 -9.006 -14.564 1.00 98.62 203 VAL A O 1
ATOM 1587 N N . TRP A 1 204 ? 11.038 -6.783 -14.295 1.00 98.62 204 TRP A N 1
ATOM 1588 C CA . TRP A 1 204 ? 11.018 -6.777 -12.840 1.00 98.62 204 TRP A CA 1
ATOM 1589 C C . TRP A 1 204 ? 9.591 -6.619 -12.329 1.00 98.62 204 TRP A C 1
ATOM 1591 O O . TRP A 1 204 ? 8.865 -5.710 -12.737 1.00 98.62 204 TRP A O 1
ATOM 1601 N N . ASN A 1 205 ? 9.194 -7.488 -11.406 1.00 97.81 205 ASN A N 1
ATOM 1602 C CA . ASN A 1 205 ? 7.882 -7.452 -10.788 1.00 97.81 205 ASN A CA 1
ATOM 1603 C C . ASN A 1 205 ? 7.956 -6.989 -9.327 1.00 97.81 205 ASN A C 1
ATOM 1605 O O . ASN A 1 205 ? 8.625 -7.614 -8.509 1.00 97.81 205 ASN A O 1
ATOM 1609 N N . ILE A 1 206 ? 7.234 -5.914 -9.002 1.00 97.69 206 ILE A N 1
ATOM 1610 C CA . ILE A 1 206 ? 7.035 -5.429 -7.633 1.00 97.69 206 ILE A CA 1
ATOM 1611 C 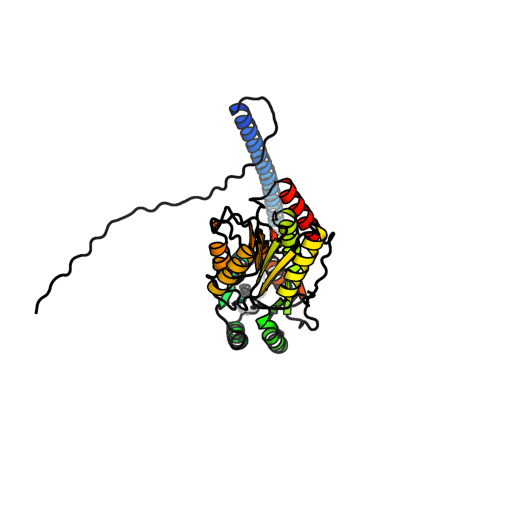C . ILE A 1 206 ? 5.722 -6.016 -7.093 1.00 97.69 206 ILE A C 1
ATOM 1613 O O . ILE A 1 206 ? 4.634 -5.539 -7.424 1.00 97.69 206 ILE A O 1
ATOM 1617 N N . GLY A 1 207 ? 5.802 -7.052 -6.260 1.00 94.19 207 GLY A N 1
ATOM 1618 C CA . GLY A 1 207 ? 4.636 -7.621 -5.577 1.00 94.19 207 GLY A CA 1
ATOM 1619 C C . GLY A 1 207 ? 4.285 -6.832 -4.320 1.00 94.19 207 GLY A C 1
ATOM 1620 O O . GLY A 1 207 ? 5.168 -6.536 -3.523 1.00 94.19 207 GLY A O 1
ATOM 1621 N N . ARG A 1 208 ? 3.011 -6.479 -4.112 1.00 91.31 208 ARG A N 1
ATOM 1622 C CA . ARG A 1 208 ? 2.590 -5.58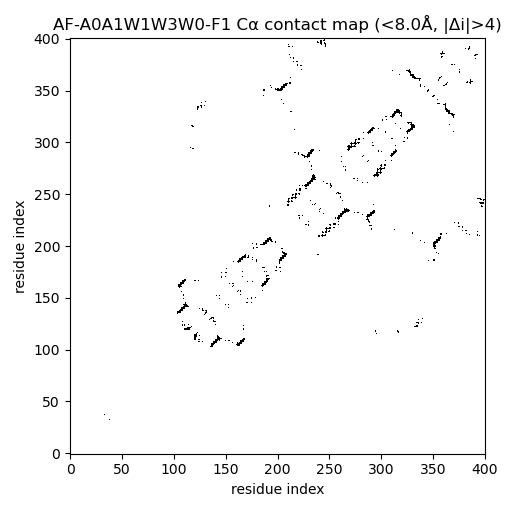8 -3.013 1.00 91.31 208 ARG A CA 1
ATOM 1623 C C . ARG A 1 208 ? 1.685 -6.321 -2.021 1.00 91.31 208 ARG A C 1
ATOM 1625 O O . ARG A 1 208 ? 0.502 -6.530 -2.277 1.00 91.31 208 ARG A O 1
ATOM 1632 N N . LYS A 1 209 ? 2.229 -6.697 -0.861 1.00 92.12 209 LYS A N 1
ATOM 1633 C CA . LYS A 1 209 ? 1.536 -7.454 0.196 1.00 92.12 209 LYS A CA 1
ATOM 1634 C C . LYS A 1 209 ? 0.723 -6.551 1.132 1.00 92.12 209 LYS A C 1
ATOM 1636 O O . LYS A 1 209 ? 0.928 -6.533 2.342 1.00 92.12 209 LYS A O 1
ATOM 1641 N N . TYR A 1 210 ? -0.231 -5.804 0.563 1.00 90.12 210 TYR A N 1
ATOM 1642 C CA . TYR A 1 210 ? -1.104 -4.862 1.289 1.00 90.12 210 TYR A CA 1
ATOM 1643 C C . TYR A 1 210 ? -1.741 -5.462 2.552 1.00 90.12 210 TYR A C 1
ATOM 1645 O O . TYR A 1 210 ? -1.754 -4.830 3.609 1.00 90.12 210 TYR A O 1
ATOM 1653 N N . TYR A 1 211 ? -2.253 -6.690 2.445 1.00 95.25 211 TYR A N 1
ATOM 1654 C CA . TYR A 1 211 ? -3.013 -7.348 3.505 1.00 95.25 211 TYR A CA 1
ATOM 1655 C C . TYR A 1 211 ? -2.198 -7.564 4.793 1.00 95.25 211 TYR A C 1
ATOM 1657 O O . TYR A 1 211 ? -2.768 -7.517 5.878 1.00 95.25 211 TYR A O 1
ATOM 1665 N N . GLU A 1 212 ? -0.872 -7.727 4.707 1.00 97.12 212 GLU A N 1
ATOM 1666 C CA . GLU A 1 212 ? -0.008 -7.837 5.889 1.00 97.12 212 GLU A CA 1
ATOM 1667 C C . GLU A 1 212 ? 0.019 -6.529 6.696 1.00 97.12 212 GLU A C 1
ATOM 1669 O O . GLU A 1 212 ? 0.035 -6.557 7.923 1.00 97.12 212 GLU A O 1
ATOM 1674 N N . GLY A 1 213 ? -0.025 -5.374 6.025 1.00 97.25 213 GLY A N 1
ATOM 1675 C CA . GLY A 1 213 ? -0.136 -4.073 6.686 1.00 97.25 213 GLY A CA 1
ATOM 1676 C C . GLY A 1 213 ? -1.547 -3.797 7.215 1.00 97.25 213 GLY A C 1
ATOM 1677 O O . GLY A 1 213 ? -1.702 -3.299 8.330 1.00 97.25 213 GLY A O 1
ATOM 1678 N N . PHE A 1 214 ? -2.588 -4.182 6.468 1.00 98.12 214 PHE A N 1
ATOM 1679 C CA . PHE A 1 214 ? -3.977 -4.025 6.918 1.00 98.12 214 PHE A CA 1
ATOM 1680 C C . PHE A 1 214 ? -4.358 -4.964 8.072 1.00 98.12 214 PHE A C 1
ATOM 1682 O O . PHE A 1 214 ? -5.171 -4.576 8.907 1.00 98.12 214 PHE A O 1
ATOM 1689 N N . TYR A 1 215 ? -3.706 -6.124 8.214 1.00 98.69 215 TYR A N 1
ATOM 1690 C CA . TYR A 1 215 ? -3.761 -6.927 9.442 1.00 98.69 215 TYR A CA 1
ATOM 1691 C C . TYR A 1 215 ? -3.402 -6.085 10.678 1.00 98.69 215 TYR A C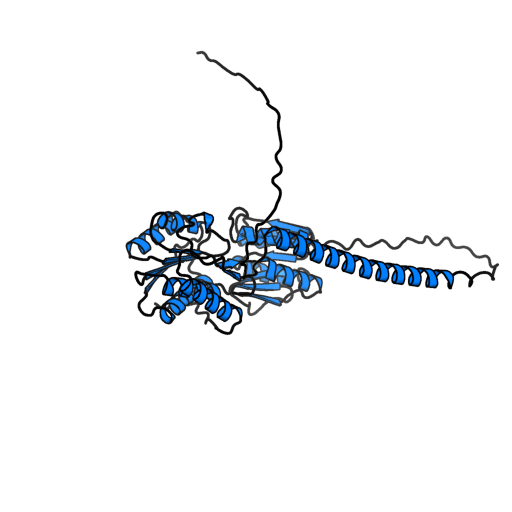 1
ATOM 1693 O O . TYR A 1 215 ? -4.109 -6.106 11.682 1.00 98.69 215 TYR A O 1
ATOM 1701 N N . VAL A 1 216 ? -2.333 -5.283 10.597 1.00 98.75 216 VAL A N 1
ATOM 1702 C CA . VAL A 1 216 ? -1.867 -4.444 11.714 1.00 98.75 216 VAL A CA 1
ATOM 1703 C C . VAL A 1 216 ? -2.858 -3.315 12.028 1.00 98.75 216 VAL A C 1
ATOM 1705 O O . VAL A 1 216 ? -3.092 -3.019 13.200 1.00 98.75 216 VAL A O 1
ATOM 1708 N N . HIS A 1 217 ? -3.513 -2.730 11.016 1.00 98.75 217 HIS A N 1
ATOM 1709 C CA . HIS A 1 217 ? -4.653 -1.823 11.246 1.00 98.75 217 HIS A CA 1
ATOM 1710 C C . HIS A 1 217 ? -5.839 -2.536 11.897 1.00 98.75 217 HIS A C 1
ATOM 1712 O O . HIS A 1 217 ? -6.486 -1.952 12.760 1.00 98.75 217 HIS A O 1
ATOM 1718 N N . GLY A 1 218 ? -6.102 -3.792 11.531 1.00 98.75 218 GLY A N 1
ATOM 1719 C CA . GLY A 1 218 ? -7.120 -4.622 12.171 1.00 98.75 218 GLY A CA 1
ATOM 1720 C C . GLY A 1 218 ? -6.835 -4.863 13.654 1.00 98.75 218 GLY A C 1
ATOM 1721 O O . GLY A 1 218 ? -7.737 -4.692 14.467 1.00 98.75 218 GLY A O 1
ATOM 1722 N N . VAL A 1 219 ? -5.583 -5.157 14.031 1.00 98.88 219 VAL A N 1
ATOM 1723 C CA . VAL A 1 219 ? -5.175 -5.307 15.444 1.00 98.88 219 VAL A CA 1
ATOM 1724 C C . VAL A 1 219 ? -5.372 -4.000 16.209 1.00 98.88 219 VAL A C 1
ATOM 1726 O O . VAL A 1 219 ? -5.927 -3.997 17.306 1.00 98.88 219 VAL A O 1
ATOM 1729 N N . LEU A 1 220 ? -4.966 -2.875 15.618 1.00 98.88 220 LEU A N 1
ATOM 1730 C CA . LEU A 1 220 ? -5.173 -1.555 16.206 1.00 98.88 220 LEU A CA 1
ATOM 1731 C C . LEU A 1 220 ? -6.665 -1.247 16.401 1.00 98.88 220 LEU A C 1
ATOM 1733 O O . LEU A 1 220 ? -7.045 -0.795 17.478 1.00 98.88 220 LEU A O 1
ATOM 1737 N N . GLY A 1 221 ? -7.511 -1.542 15.412 1.00 98.75 221 GLY A N 1
ATOM 1738 C CA . GLY A 1 221 ? -8.962 -1.378 15.515 1.00 98.75 221 GLY A CA 1
ATOM 1739 C C . GLY A 1 221 ? -9.589 -2.274 16.583 1.00 98.75 221 GLY A C 1
ATOM 1740 O O . GLY A 1 221 ? -10.385 -1.793 17.384 1.00 98.75 221 GLY A O 1
ATOM 1741 N N . ALA A 1 222 ? -9.176 -3.542 16.651 1.00 98.88 222 ALA A N 1
ATOM 1742 C CA . ALA A 1 222 ? -9.642 -4.522 17.633 1.00 98.88 222 ALA A CA 1
ATOM 1743 C C . ALA A 1 222 ? -9.382 -4.084 19.082 1.00 98.88 222 ALA A C 1
ATOM 1745 O O . ALA A 1 222 ? -10.255 -4.225 19.937 1.00 98.88 222 ALA A O 1
ATOM 1746 N N . LEU A 1 223 ? -8.187 -3.534 19.331 1.00 98.75 223 LEU A N 1
ATOM 1747 C CA . LEU A 1 223 ? -7.753 -3.052 20.642 1.00 98.75 223 LEU A CA 1
ATOM 1748 C C . LEU A 1 223 ? -8.312 -1.662 20.994 1.00 98.75 223 LEU A C 1
ATOM 1750 O O . LEU A 1 223 ? -8.410 -1.337 22.172 1.00 98.75 223 LEU A O 1
ATOM 1754 N N . SER A 1 224 ? -8.661 -0.839 19.997 1.00 98.56 224 SER A N 1
ATOM 1755 C CA . SER A 1 224 ? -9.071 0.563 20.209 1.00 98.56 224 SER A CA 1
ATOM 1756 C C . SER A 1 224 ? -10.584 0.800 20.167 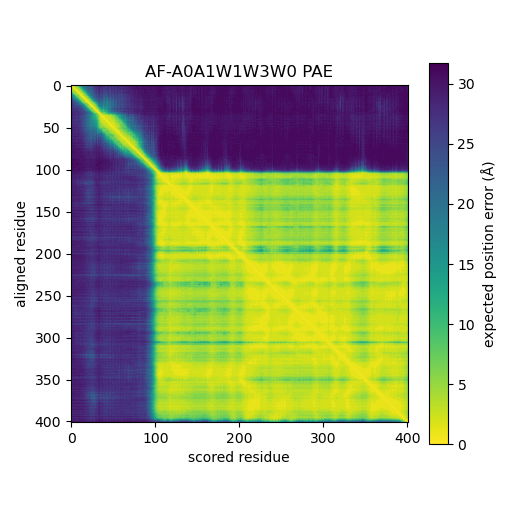1.00 98.56 224 SER A C 1
ATOM 1758 O O . SER A 1 224 ? -11.038 1.840 20.649 1.00 98.56 224 SER A O 1
ATOM 1760 N N . THR A 1 225 ? -11.371 -0.106 19.574 1.00 98.69 225 THR A N 1
ATOM 1761 C CA . THR A 1 225 ? -12.836 0.032 19.527 1.00 98.69 225 THR A CA 1
ATOM 1762 C C . THR A 1 225 ? -13.442 -0.080 20.925 1.00 98.69 225 THR A C 1
ATOM 1764 O O . THR A 1 225 ? -13.097 -0.970 21.699 1.00 98.69 225 THR A O 1
ATOM 1767 N N . ARG A 1 226 ? -14.380 0.814 21.254 1.00 98.06 226 ARG A N 1
ATOM 1768 C CA . ARG A 1 226 ? -15.161 0.749 22.506 1.00 98.06 226 ARG A CA 1
ATOM 1769 C C . ARG A 1 226 ? -16.573 0.225 22.278 1.00 98.06 226 ARG A C 1
ATOM 1771 O O . ARG A 1 226 ? -17.249 -0.145 23.231 1.00 98.06 226 ARG A O 1
ATOM 1778 N N . THR A 1 227 ? -17.031 0.223 21.028 1.00 98.56 227 THR A N 1
ATOM 1779 C CA . THR A 1 227 ? -18.360 -0.262 20.631 1.00 98.56 227 THR A CA 1
ATOM 1780 C C . THR A 1 227 ? -18.334 -1.689 20.087 1.00 98.56 227 THR A C 1
ATOM 1782 O O . THR A 1 227 ? -19.384 -2.194 19.691 1.00 98.56 227 THR A O 1
ATOM 1785 N N . ASN A 1 228 ? -17.159 -2.337 20.066 1.00 98.62 228 ASN A N 1
ATOM 1786 C CA . ASN A 1 228 ? -16.938 -3.643 19.441 1.00 98.62 228 ASN A CA 1
ATOM 1787 C C . ASN A 1 228 ? -17.347 -3.651 17.953 1.00 98.62 228 ASN A C 1
ATOM 1789 O O . ASN A 1 228 ? -17.875 -4.637 17.438 1.00 98.62 228 ASN A O 1
ATOM 1793 N N . LYS A 1 229 ? -17.117 -2.534 17.247 1.00 98.81 229 LYS A N 1
ATOM 1794 C CA . LYS A 1 229 ? -17.486 -2.354 15.835 1.00 98.81 229 LYS A CA 1
ATOM 1795 C C . LYS A 1 229 ? -16.389 -1.615 15.077 1.00 98.81 229 LYS A C 1
ATOM 1797 O O . LYS A 1 229 ? -16.233 -0.400 15.207 1.00 98.81 229 LYS A O 1
ATOM 1802 N N . VAL A 1 230 ? -15.671 -2.364 14.244 1.00 98.88 230 VAL A N 1
ATOM 1803 C CA . VAL A 1 230 ? -14.606 -1.863 13.367 1.00 98.88 230 VAL A CA 1
ATOM 1804 C C . VAL A 1 230 ? -15.140 -1.760 11.940 1.00 98.88 230 VAL A C 1
ATOM 1806 O O . VAL A 1 230 ? -15.684 -2.717 11.395 1.00 98.88 230 VAL A O 1
ATOM 1809 N N . GLY A 1 231 ? -14.990 -0.592 11.330 1.00 98.81 231 GLY A N 1
ATOM 1810 C CA . GLY A 1 231 ? -15.355 -0.315 9.949 1.00 98.81 231 GLY A CA 1
ATOM 1811 C C . GLY A 1 231 ? -14.189 -0.513 8.989 1.00 98.81 231 GLY A C 1
ATOM 1812 O O . GLY A 1 231 ? -13.047 -0.179 9.304 1.00 98.81 231 GLY A O 1
ATOM 1813 N N . VAL A 1 232 ? -14.479 -0.988 7.782 1.00 98.81 232 VAL A N 1
ATOM 1814 C CA . VAL A 1 232 ? -13.567 -0.941 6.634 1.00 98.81 232 VAL A CA 1
ATOM 1815 C C . VAL A 1 232 ? -14.304 -0.326 5.454 1.00 98.81 232 VAL A C 1
ATOM 1817 O O . VAL A 1 232 ? -15.415 -0.741 5.118 1.00 98.81 232 VAL A O 1
ATOM 1820 N N . ILE A 1 233 ? -13.689 0.656 4.799 1.00 98.75 233 ILE A N 1
ATOM 1821 C CA . ILE A 1 233 ? -14.249 1.288 3.600 1.00 98.75 233 ILE A CA 1
ATOM 1822 C C . ILE A 1 233 ? -13.200 1.216 2.497 1.00 98.75 233 ILE A C 1
ATOM 1824 O O . ILE A 1 233 ? -12.093 1.728 2.651 1.00 98.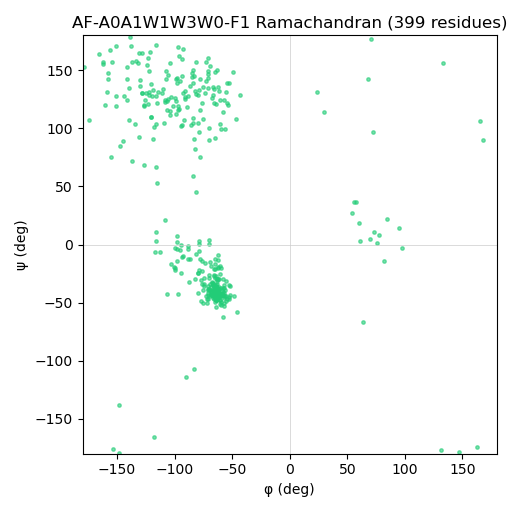75 233 ILE A O 1
ATOM 1828 N N . SER A 1 234 ? -13.544 0.556 1.395 1.00 97.31 234 SER A N 1
ATOM 1829 C CA . SER A 1 234 ? -12.667 0.339 0.244 1.00 97.31 234 SER A CA 1
ATOM 1830 C C . SER A 1 234 ? -13.364 0.715 -1.063 1.00 97.31 234 SER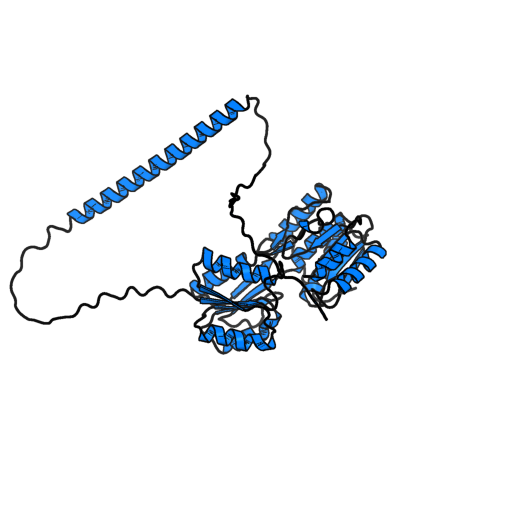 A C 1
ATOM 1832 O O . SER A 1 234 ? -14.580 0.883 -1.092 1.00 97.31 234 SER A O 1
ATOM 1834 N N . GLY A 1 235 ? -12.591 0.868 -2.139 1.00 92.50 235 GLY A N 1
ATOM 1835 C CA . GLY A 1 235 ? -13.083 1.231 -3.468 1.00 92.50 235 GLY A CA 1
ATOM 1836 C C . GLY A 1 235 ? -13.602 0.026 -4.248 1.00 92.50 235 GLY A C 1
ATOM 1837 O O . GLY A 1 235 ? -14.679 -0.504 -3.968 1.00 92.50 235 GLY A O 1
ATOM 1838 N N . PHE A 1 236 ? -12.840 -0.409 -5.253 1.00 87.81 236 PHE A N 1
ATOM 1839 C CA . PHE A 1 236 ? -13.177 -1.585 -6.055 1.00 87.81 236 PHE A CA 1
ATOM 1840 C C . PHE A 1 236 ? -13.003 -2.888 -5.262 1.00 87.81 236 PHE A C 1
ATOM 1842 O O . PHE A 1 236 ? -12.041 -3.065 -4.514 1.00 87.81 236 PHE A O 1
ATOM 1849 N N . LYS A 1 237 ? -13.888 -3.863 -5.500 1.00 90.25 237 LYS A N 1
ATOM 1850 C CA . LYS A 1 237 ? -13.745 -5.235 -4.988 1.00 90.25 237 LYS A CA 1
ATOM 1851 C C . LYS A 1 237 ? -12.724 -6.015 -5.830 1.00 90.25 237 LYS A C 1
ATOM 1853 O O . LYS A 1 237 ? -13.089 -6.843 -6.660 1.00 90.25 237 LYS A O 1
ATOM 1858 N N . LEU A 1 238 ? -11.440 -5.719 -5.632 1.00 83.12 238 LEU A N 1
ATOM 1859 C CA . LEU A 1 238 ? -10.318 -6.458 -6.228 1.00 83.12 238 LEU A CA 1
ATOM 1860 C C . LEU A 1 238 ? -9.759 -7.511 -5.248 1.00 83.12 238 LEU A C 1
ATOM 1862 O O . LEU A 1 238 ? -9.994 -7.397 -4.039 1.00 83.12 238 LEU A O 1
ATOM 1866 N N . PRO A 1 239 ? -8.996 -8.516 -5.725 1.00 85.25 239 PRO A N 1
ATOM 1867 C CA . PRO A 1 239 ? -8.404 -9.542 -4.863 1.00 85.25 239 PRO A CA 1
ATOM 1868 C C . PRO A 1 239 ? -7.515 -8.979 -3.741 1.00 85.25 239 PRO A C 1
ATOM 1870 O O . PRO A 1 239 ? -7.602 -9.450 -2.611 1.00 85.25 239 PRO A O 1
ATOM 1873 N N . ASP A 1 240 ? -6.728 -7.933 -4.016 1.00 85.75 240 ASP A N 1
ATOM 1874 C CA . ASP A 1 240 ? -5.819 -7.298 -3.042 1.00 85.75 240 ASP A CA 1
ATOM 1875 C C . ASP A 1 240 ? -6.586 -6.649 -1.880 1.00 85.75 240 ASP A C 1
ATOM 1877 O O . ASP A 1 240 ? -6.236 -6.802 -0.707 1.00 85.75 240 ASP A O 1
ATOM 1881 N N . PHE A 1 241 ? -7.683 -5.958 -2.196 1.00 90.81 241 PHE A N 1
ATOM 1882 C CA . PHE A 1 241 ? -8.539 -5.311 -1.201 1.00 90.81 241 PHE A CA 1
ATOM 1883 C C . PHE A 1 241 ? -9.434 -6.318 -0.473 1.00 90.81 241 PHE A C 1
ATOM 1885 O O . PHE A 1 241 ? -9.693 -6.158 0.716 1.00 90.81 241 PHE A O 1
ATOM 1892 N N . THR A 1 242 ? -9.816 -7.410 -1.137 1.00 93.44 242 THR A N 1
ATOM 1893 C CA . THR A 1 242 ? -10.481 -8.553 -0.496 1.00 93.44 242 THR A CA 1
ATOM 1894 C C . THR A 1 242 ? -9.566 -9.226 0.531 1.00 93.44 242 THR A C 1
ATOM 1896 O O . THR A 1 242 ? -9.970 -9.411 1.678 1.00 93.44 242 THR A O 1
ATOM 1899 N N . ALA A 1 243 ? -8.307 -9.500 0.170 1.00 94.00 243 ALA A N 1
ATOM 1900 C CA . ALA A 1 243 ? -7.303 -10.007 1.104 1.00 94.00 243 ALA A CA 1
ATOM 1901 C C . ALA A 1 243 ? -7.054 -9.040 2.268 1.00 94.00 243 ALA A C 1
ATOM 1903 O O . ALA A 1 243 ? -6.921 -9.475 3.409 1.00 94.00 243 ALA A O 1
ATOM 1904 N N . SER A 1 244 ? -7.071 -7.732 2.004 1.00 95.88 244 SER A N 1
ATOM 1905 C CA . SER A 1 244 ? -6.934 -6.700 3.036 1.00 95.88 244 SER A CA 1
ATOM 1906 C C . SER A 1 244 ? -8.109 -6.692 4.026 1.00 95.88 244 SER A C 1
ATOM 1908 O O . SER A 1 244 ? -7.879 -6.658 5.233 1.00 95.88 244 SER A O 1
ATOM 1910 N N . VAL A 1 245 ? -9.358 -6.808 3.553 1.00 97.31 245 VAL A N 1
ATOM 1911 C CA . VAL A 1 245 ? -10.547 -6.954 4.419 1.00 97.31 245 VAL A CA 1
ATOM 1912 C C . VAL A 1 245 ? -10.483 -8.247 5.237 1.00 97.31 245 VAL A C 1
ATOM 1914 O O . VAL A 1 245 ? -10.729 -8.222 6.441 1.00 97.31 245 VAL A O 1
ATOM 1917 N N . ASN A 1 246 ? -10.101 -9.371 4.626 1.00 97.38 246 ASN A N 1
ATOM 1918 C CA . ASN A 1 246 ? -9.968 -10.646 5.335 1.00 97.38 246 ASN A CA 1
ATOM 1919 C C . ASN A 1 246 ? -8.867 -10.616 6.406 1.00 97.38 246 ASN A C 1
ATOM 1921 O O . ASN A 1 246 ? -9.062 -11.155 7.493 1.00 97.38 246 ASN A O 1
ATOM 1925 N N . ALA A 1 247 ? -7.746 -9.943 6.144 1.00 97.88 247 ALA A N 1
ATOM 1926 C CA . ALA A 1 247 ? -6.686 -9.747 7.128 1.00 97.88 247 ALA A CA 1
ATOM 1927 C C . ALA A 1 247 ? -7.142 -8.875 8.314 1.00 97.88 247 ALA A C 1
ATOM 1929 O O . ALA A 1 247 ? -6.786 -9.167 9.456 1.00 97.88 247 ALA A O 1
ATOM 1930 N N . VAL A 1 248 ? -7.995 -7.867 8.077 1.00 98.56 248 VAL A N 1
ATOM 1931 C CA . VAL A 1 248 ? -8.677 -7.129 9.157 1.00 98.56 248 VAL A CA 1
ATOM 1932 C C . VAL A 1 248 ? -9.618 -8.049 9.941 1.00 98.56 248 VAL A C 1
ATOM 1934 O O . VAL A 1 248 ? -9.538 -8.064 11.167 1.00 98.56 248 VAL A O 1
ATOM 1937 N N . LYS A 1 249 ? -10.466 -8.854 9.276 1.00 98.12 249 LYS A N 1
ATOM 1938 C CA . LYS A 1 249 ? -11.355 -9.828 9.951 1.00 98.12 249 LYS A CA 1
ATOM 1939 C C . LYS A 1 249 ? -10.565 -10.799 10.835 1.00 98.12 249 LYS A C 1
ATOM 1941 O O . LYS A 1 249 ? -10.949 -11.019 11.980 1.00 98.12 249 LYS A O 1
ATOM 1946 N N . GLN A 1 250 ? -9.447 -11.330 10.336 1.00 98.00 250 GLN A N 1
ATOM 1947 C CA . GLN A 1 250 ? -8.554 -12.211 11.095 1.00 98.00 250 GLN A CA 1
ATOM 1948 C C . GLN A 1 250 ? -7.997 -11.509 12.341 1.00 98.00 250 GLN A C 1
ATOM 1950 O O . GLN A 1 250 ? -8.110 -12.038 13.444 1.00 98.00 250 GLN A O 1
ATOM 1955 N N . ALA A 1 251 ? -7.422 -10.316 12.175 1.00 98.56 251 ALA A N 1
ATOM 1956 C CA . ALA A 1 251 ? -6.839 -9.553 13.272 1.00 98.56 251 ALA A CA 1
ATOM 1957 C C . ALA A 1 251 ? -7.871 -9.180 14.348 1.00 98.56 251 ALA A C 1
ATOM 1959 O O . ALA A 1 251 ? -7.593 -9.303 15.540 1.00 98.56 251 ALA A O 1
ATOM 1960 N N . VAL A 1 252 ? -9.075 -8.767 13.938 1.00 98.69 252 VAL A N 1
ATOM 1961 C CA . VAL A 1 252 ? -10.167 -8.455 14.867 1.00 98.69 252 VAL A CA 1
ATOM 1962 C C . VAL A 1 252 ? -10.618 -9.708 15.613 1.00 98.69 252 VAL A C 1
ATOM 1964 O O . VAL A 1 252 ? -10.680 -9.675 16.836 1.00 98.69 252 VAL A O 1
ATOM 1967 N N . SER A 1 253 ? -10.802 -10.838 14.925 1.00 97.75 253 SER A N 1
ATOM 1968 C CA . SER A 1 253 ? -11.156 -12.106 15.575 1.00 97.75 253 SER A CA 1
ATOM 1969 C C . SER A 1 253 ? -10.086 -12.634 16.542 1.00 97.75 253 SER A C 1
ATOM 1971 O O . SER A 1 253 ? -10.445 -13.338 17.482 1.00 97.75 253 SER A O 1
ATOM 1973 N N . GLU A 1 254 ? -8.797 -12.348 16.319 1.00 98.25 254 GLU A N 1
ATOM 1974 C CA . GLU A 1 254 ? -7.705 -12.781 17.208 1.00 98.25 254 GLU A CA 1
ATOM 1975 C C . GLU A 1 254 ? -7.580 -11.881 18.452 1.00 98.25 254 GLU A C 1
ATOM 1977 O O . GLU A 1 254 ? -7.380 -12.387 19.555 1.00 98.25 254 GLU A O 1
ATOM 1982 N N . PHE A 1 255 ? -7.711 -10.557 18.297 1.00 98.62 255 PHE A N 1
ATOM 1983 C CA . PHE A 1 255 ? -7.435 -9.588 19.370 1.00 98.62 255 PHE A CA 1
ATOM 1984 C C . PHE A 1 255 ? -8.681 -9.076 20.105 1.00 98.62 255 PHE A C 1
ATOM 1986 O O . PHE A 1 255 ? -8.565 -8.623 21.242 1.00 98.62 255 PHE A O 1
ATOM 1993 N N . ASN A 1 256 ? -9.867 -9.159 19.498 1.00 98.50 256 ASN A N 1
ATOM 1994 C CA . ASN A 1 256 ? -11.143 -8.860 20.145 1.00 98.50 256 ASN A CA 1
ATOM 1995 C C . ASN A 1 256 ? -12.260 -9.756 19.563 1.00 98.50 256 ASN A C 1
ATOM 1997 O O . ASN A 1 256 ? -13.008 -9.323 18.685 1.00 98.50 256 ASN A O 1
ATOM 2001 N N . PRO A 1 257 ? -12.426 -10.995 20.072 1.00 97.81 257 PRO A N 1
ATOM 2002 C CA . PRO A 1 257 ? -13.441 -11.938 19.588 1.00 97.81 257 PRO A CA 1
ATOM 2003 C C . PRO A 1 257 ? -14.902 -11.481 19.753 1.00 97.81 257 PRO A C 1
ATOM 2005 O O . PRO A 1 257 ? -15.804 -12.156 19.267 1.00 97.81 257 PRO A O 1
ATOM 2008 N N . GLN A 1 258 ? -15.154 -10.379 20.471 1.00 97.94 258 GLN A N 1
ATOM 2009 C CA . GLN A 1 258 ? -16.484 -9.777 20.621 1.00 97.94 258 GLN A CA 1
ATOM 2010 C C . GLN A 1 258 ? -16.751 -8.677 19.581 1.00 97.94 258 GLN A C 1
ATOM 2012 O O . GLN A 1 258 ? -17.884 -8.208 19.471 1.00 97.94 258 GLN A O 1
ATOM 2017 N N . ALA A 1 259 ? -15.729 -8.241 18.835 1.00 98.38 259 ALA A N 1
ATOM 2018 C CA . ALA A 1 259 ? -15.850 -7.179 17.851 1.00 98.38 259 ALA A CA 1
ATOM 2019 C C . ALA A 1 259 ? -16.287 -7.682 16.471 1.00 98.38 259 ALA A C 1
ATOM 2021 O O . ALA A 1 259 ? -15.770 -8.658 15.929 1.00 98.38 259 ALA A O 1
ATOM 2022 N N . GLN A 1 260 ? -17.220 -6.946 15.870 1.00 97.88 260 GLN A N 1
ATOM 2023 C CA . GLN A 1 260 ? -17.691 -7.160 14.510 1.00 97.88 260 GLN A CA 1
ATOM 2024 C C . GLN A 1 260 ? -16.929 -6.257 13.532 1.00 97.88 260 GLN A C 1
ATOM 2026 O O . GLN A 1 260 ? -16.708 -5.074 13.804 1.00 97.88 260 GLN A O 1
ATOM 2031 N N . VAL A 1 261 ? -16.595 -6.793 12.355 1.00 98.50 261 VAL A N 1
ATOM 2032 C CA . VAL A 1 261 ? -16.107 -6.000 11.218 1.00 98.50 261 VAL A CA 1
ATOM 2033 C C . VAL A 1 261 ? -17.261 -5.702 10.263 1.00 98.50 261 VAL A C 1
ATOM 2035 O O . VAL A 1 261 ? -17.849 -6.621 9.696 1.00 98.50 261 VAL A O 1
ATOM 2038 N N . LEU A 1 262 ? -17.562 -4.421 10.058 1.00 98.50 262 LEU A N 1
ATOM 2039 C CA . LEU A 1 262 ? -18.463 -3.941 9.011 1.00 98.50 262 LEU A CA 1
ATOM 2040 C C . LEU A 1 262 ? -17.602 -3.467 7.839 1.00 98.50 262 LEU A C 1
ATOM 2042 O O . LEU A 1 262 ? -16.751 -2.603 8.022 1.00 98.50 262 LEU A O 1
ATOM 2046 N N . TYR A 1 263 ? -17.806 -4.001 6.636 1.00 97.81 263 TYR A N 1
ATOM 2047 C CA . TYR A 1 263 ? -17.040 -3.590 5.456 1.00 97.81 263 TYR A CA 1
ATOM 2048 C C . TYR A 1 263 ? -17.940 -3.085 4.328 1.00 97.81 263 TYR A C 1
ATOM 2050 O O . TYR A 1 263 ? -19.085 -3.508 4.170 1.00 97.81 263 TYR A O 1
ATOM 2058 N N . THR A 1 264 ? -17.427 -2.157 3.522 1.00 98.25 264 THR A N 1
ATOM 2059 C CA . THR A 1 264 ? -18.150 -1.603 2.372 1.00 98.25 264 THR A CA 1
ATOM 2060 C C . THR A 1 264 ? -17.188 -1.338 1.221 1.00 98.25 264 THR A C 1
ATOM 2062 O O . THR A 1 264 ? -16.173 -0.668 1.396 1.00 98.25 264 THR A O 1
ATOM 2065 N N . PHE A 1 265 ? -17.527 -1.855 0.038 1.00 97.81 265 PHE A N 1
ATOM 2066 C CA . PHE A 1 265 ? -16.868 -1.524 -1.224 1.00 97.81 265 PHE A CA 1
ATOM 2067 C C . PHE A 1 265 ? -17.725 -0.481 -1.951 1.00 97.81 265 PHE A C 1
ATOM 2069 O O . PHE A 1 265 ? -18.840 -0.789 -2.364 1.00 97.81 265 PHE A O 1
ATOM 2076 N N . THR A 1 266 ? -17.234 0.751 -2.082 1.00 97.50 266 THR A N 1
ATOM 2077 C CA . THR A 1 266 ? -17.948 1.868 -2.735 1.00 97.50 266 THR A CA 1
ATOM 2078 C C . THR A 1 266 ? -17.997 1.734 -4.258 1.00 97.50 266 THR A C 1
ATOM 2080 O O . THR A 1 266 ? -18.767 2.436 -4.914 1.00 97.50 266 THR A O 1
ATOM 2083 N N . GLY A 1 267 ? -17.152 0.871 -4.831 1.00 92.94 267 GLY A N 1
ATOM 2084 C CA . GLY A 1 267 ? -16.972 0.738 -6.274 1.00 92.94 267 GLY A CA 1
ATOM 2085 C C . GLY A 1 267 ? -16.119 1.840 -6.908 1.00 92.94 267 GLY A C 1
ATOM 2086 O O . GLY A 1 267 ? -16.047 1.882 -8.128 1.00 92.94 267 GLY A O 1
ATOM 2087 N N . ASP A 1 268 ? -15.485 2.718 -6.120 1.00 87.50 268 ASP A N 1
ATOM 2088 C CA . ASP A 1 268 ? -14.524 3.724 -6.599 1.00 87.50 268 ASP A CA 1
ATOM 2089 C C . ASP A 1 268 ? -13.602 4.185 -5.450 1.00 87.50 268 ASP A C 1
ATOM 2091 O O . ASP A 1 268 ? -14.076 4.534 -4.368 1.00 87.50 268 ASP A O 1
ATOM 2095 N N . HIS A 1 269 ? -12.282 4.208 -5.664 1.00 86.06 269 HIS A N 1
ATOM 2096 C CA . HIS A 1 269 ? -11.322 4.707 -4.664 1.00 86.06 269 HIS A CA 1
ATOM 2097 C C . HIS A 1 269 ? -11.279 6.239 -4.567 1.00 86.06 269 HIS A C 1
ATOM 2099 O O . HIS A 1 269 ? -10.699 6.762 -3.614 1.00 86.06 269 HIS A O 1
ATOM 2105 N N . ASN A 1 270 ? -11.845 6.954 -5.542 1.00 86.12 270 ASN A N 1
ATOM 2106 C CA . ASN A 1 270 ? -11.704 8.399 -5.697 1.00 86.12 270 ASN A CA 1
ATOM 2107 C C . ASN A 1 270 ? -12.998 9.191 -5.475 1.00 86.12 270 ASN A C 1
ATOM 2109 O O . ASN A 1 270 ? -12.922 10.413 -5.439 1.00 86.12 270 ASN A O 1
ATOM 2113 N N . ASP A 1 271 ? -14.147 8.531 -5.302 1.00 92.38 271 ASP A N 1
ATOM 2114 C CA . ASP A 1 271 ? -15.458 9.161 -5.082 1.00 92.38 271 ASP A CA 1
ATOM 2115 C C . ASP A 1 271 ? -15.670 9.503 -3.589 1.00 92.38 271 ASP A C 1
ATOM 2117 O O . ASP A 1 271 ? -15.946 8.599 -2.787 1.00 92.38 271 ASP A O 1
ATOM 2121 N N . PRO A 1 272 ? -15.568 10.783 -3.170 1.00 95.94 272 PRO A N 1
ATOM 2122 C CA . PRO A 1 272 ? -15.718 11.153 -1.766 1.00 95.94 272 PRO A CA 1
ATOM 2123 C C . PRO A 1 272 ? -17.186 11.139 -1.328 1.00 95.94 272 PRO A C 1
ATOM 2125 O O . PRO A 1 272 ? -17.464 10.970 -0.146 1.00 95.94 272 PRO A O 1
ATOM 2128 N N . VAL A 1 273 ? -18.141 11.273 -2.255 1.00 98.00 273 VAL A N 1
ATOM 2129 C CA . VAL A 1 273 ? -19.574 11.312 -1.932 1.00 98.00 273 VAL A CA 1
ATOM 2130 C C . VAL A 1 273 ? -20.045 9.924 -1.507 1.00 98.00 273 VAL A C 1
ATOM 2132 O O . VAL A 1 273 ? -20.613 9.782 -0.422 1.00 98.00 273 VAL A O 1
ATOM 2135 N N . LYS A 1 274 ? -19.736 8.883 -2.293 1.00 98.19 274 LYS A N 1
ATOM 2136 C CA . LYS A 1 274 ? -20.026 7.489 -1.911 1.00 98.19 274 LYS A CA 1
ATOM 2137 C C . LYS A 1 274 ? -19.272 7.074 -0.650 1.00 98.19 274 LYS A C 1
ATOM 2139 O O . LYS A 1 274 ? -19.834 6.397 0.209 1.00 98.19 274 LYS A O 1
ATOM 2144 N N . ALA A 1 275 ? -18.010 7.484 -0.519 1.00 98.50 275 ALA A N 1
ATOM 2145 C CA . ALA A 1 275 ? -17.201 7.177 0.656 1.00 98.50 275 ALA A CA 1
ATOM 2146 C C . ALA A 1 275 ? -17.758 7.818 1.938 1.00 98.50 275 ALA A C 1
ATOM 2148 O O . ALA A 1 275 ? -17.840 7.148 2.969 1.00 98.50 275 ALA A O 1
ATOM 2149 N N . ARG A 1 276 ? -18.213 9.078 1.864 1.00 98.69 276 ARG A N 1
ATOM 2150 C CA . ARG A 1 276 ? -18.885 9.770 2.970 1.00 98.69 276 ARG A CA 1
ATOM 2151 C C . ARG A 1 276 ? -20.186 9.077 3.361 1.00 98.69 276 ARG A C 1
ATOM 2153 O O . ARG A 1 276 ? -20.382 8.805 4.539 1.00 98.69 276 ARG A O 1
ATOM 2160 N N . GLN A 1 277 ? -21.026 8.711 2.391 1.00 98.62 277 GLN A N 1
ATOM 2161 C CA . GLN A 1 277 ? -22.272 7.972 2.638 1.00 98.62 277 GLN A CA 1
ATOM 2162 C C . GLN A 1 277 ? -22.021 6.615 3.319 1.00 98.62 277 GLN A C 1
ATOM 2164 O O . GLN A 1 277 ? -22.699 6.276 4.290 1.00 98.62 277 GLN A O 1
ATOM 2169 N N . ALA A 1 278 ? -21.019 5.855 2.860 1.00 98.75 278 ALA A N 1
ATOM 2170 C CA . ALA A 1 278 ? -20.626 4.587 3.479 1.00 98.75 278 ALA A CA 1
ATOM 2171 C C . ALA A 1 278 ? -20.128 4.779 4.925 1.00 98.75 278 ALA A C 1
ATOM 2173 O O . ALA A 1 278 ? -20.505 4.018 5.818 1.00 98.75 278 ALA A O 1
ATOM 2174 N N . ALA A 1 279 ? -19.325 5.817 5.172 1.00 98.81 279 ALA A N 1
ATOM 2175 C CA . ALA A 1 279 ? -18.830 6.150 6.503 1.00 98.81 279 ALA A CA 1
ATOM 2176 C C . ALA A 1 279 ? -19.952 6.604 7.443 1.00 98.81 279 ALA A C 1
ATOM 2178 O O . ALA A 1 279 ? -20.053 6.103 8.558 1.00 98.81 279 ALA A O 1
ATOM 2179 N N . GLU A 1 280 ? -20.837 7.494 6.992 1.00 98.69 280 GLU A N 1
ATOM 2180 C CA . GLU A 1 280 ? -22.016 7.927 7.745 1.00 98.69 280 GLU A CA 1
ATOM 2181 C C . GLU A 1 280 ? -22.903 6.729 8.122 1.00 98.69 280 GLU A C 1
ATOM 2183 O O . GLU A 1 280 ? -23.283 6.603 9.284 1.00 98.69 280 GLU A O 1
ATOM 2188 N N . ALA A 1 281 ? -23.153 5.792 7.199 1.00 98.75 281 ALA A N 1
ATOM 2189 C CA . ALA A 1 281 ? -23.911 4.570 7.475 1.00 98.75 281 ALA A CA 1
ATOM 2190 C C . ALA A 1 281 ? -23.234 3.649 8.512 1.00 98.75 281 ALA A C 1
ATOM 2192 O O . ALA A 1 281 ? -23.900 3.168 9.435 1.00 98.75 281 ALA A O 1
ATOM 2193 N N . GLN A 1 282 ? -21.917 3.422 8.414 1.00 98.75 282 GLN A N 1
ATOM 2194 C CA . GLN A 1 282 ? -21.170 2.619 9.393 1.00 98.75 282 GLN A CA 1
ATOM 2195 C C . GLN A 1 282 ? -21.139 3.287 10.781 1.00 98.75 282 GLN A C 1
ATOM 2197 O O . GLN A 1 282 ? -21.391 2.624 11.790 1.00 98.75 282 GLN A O 1
ATOM 2202 N N . ILE A 1 283 ? -20.912 4.603 10.846 1.00 98.75 283 ILE A N 1
ATOM 2203 C CA . ILE A 1 283 ? -20.904 5.381 12.097 1.00 98.75 283 ILE A CA 1
ATOM 2204 C C . ILE A 1 283 ? -22.292 5.378 12.749 1.00 98.75 283 ILE A C 1
ATOM 2206 O O . ILE A 1 283 ? -22.403 5.134 13.949 1.00 98.75 283 ILE A O 1
ATOM 2210 N N . ASN A 1 284 ? -23.362 5.564 11.969 1.00 98.38 284 ASN A N 1
ATOM 2211 C CA . ASN A 1 284 ? -24.743 5.471 12.458 1.00 98.38 284 ASN A CA 1
ATOM 2212 C C . ASN A 1 284 ? -25.090 4.049 12.942 1.00 98.38 284 ASN A C 1
ATOM 2214 O O . ASN A 1 284 ? -25.904 3.887 13.847 1.00 98.38 284 ASN A O 1
ATOM 2218 N N . SER A 1 285 ? -24.425 3.024 12.399 1.00 98.44 285 SER A N 1
ATOM 2219 C CA . SER A 1 285 ? -24.508 1.634 12.872 1.00 98.44 285 SER A CA 1
ATOM 2220 C C . SER A 1 285 ? -23.656 1.360 14.127 1.00 98.44 285 SER A C 1
ATOM 2222 O O . SER A 1 285 ? -23.647 0.233 14.631 1.00 98.44 285 SER A O 1
ATOM 2224 N N . GLY A 1 286 ? -22.955 2.369 14.656 1.00 98.31 286 GLY A N 1
ATOM 2225 C CA . GLY A 1 286 ? -22.176 2.313 15.895 1.00 98.31 286 GLY A CA 1
ATOM 2226 C C . GLY A 1 286 ? -20.688 1.997 15.730 1.00 98.31 286 GLY A C 1
ATOM 2227 O O . GLY A 1 286 ? -20.050 1.660 16.724 1.00 98.31 286 GLY A O 1
ATOM 2228 N N . VAL A 1 287 ? -20.122 2.072 14.521 1.00 98.88 287 VAL A N 1
ATOM 2229 C CA . VAL A 1 287 ? -18.666 1.946 14.315 1.00 98.88 287 VAL A CA 1
ATOM 2230 C C . VAL A 1 287 ? -17.931 3.139 14.934 1.00 98.88 287 VAL A C 1
ATOM 2232 O O . VAL A 1 287 ? -18.259 4.287 14.632 1.00 98.88 287 VAL A O 1
ATOM 2235 N N . ASP A 1 288 ? -16.911 2.871 15.759 1.00 98.75 288 ASP A N 1
ATOM 2236 C CA . ASP A 1 288 ? -16.055 3.903 16.370 1.00 98.75 288 ASP A CA 1
ATOM 2237 C C . ASP A 1 288 ? -14.575 3.853 15.937 1.00 98.75 288 ASP A C 1
ATOM 2239 O O . ASP A 1 288 ? -13.782 4.696 16.360 1.00 98.75 288 ASP A O 1
ATOM 2243 N N . PHE A 1 289 ? -14.221 2.944 15.023 1.00 98.88 289 PHE A N 1
ATOM 2244 C CA . PHE A 1 289 ? -12.903 2.855 14.387 1.00 98.88 289 PHE A CA 1
ATOM 2245 C C . PHE A 1 289 ? -13.052 2.489 12.902 1.00 98.88 289 PHE A C 1
ATOM 2247 O O . PHE A 1 289 ? -13.654 1.462 12.610 1.00 98.88 289 PHE A O 1
ATOM 2254 N N . ILE A 1 290 ? -12.509 3.272 11.961 1.00 98.88 290 ILE A N 1
ATOM 2255 C CA . ILE A 1 290 ? -12.615 3.021 10.508 1.00 98.88 290 ILE A CA 1
ATOM 2256 C C . ILE A 1 290 ? -11.235 2.899 9.851 1.00 98.88 290 ILE A C 1
ATOM 2258 O O . ILE A 1 290 ? -10.391 3.789 9.949 1.00 98.88 290 ILE A O 1
ATOM 2262 N N . ILE A 1 291 ? -11.045 1.818 9.097 1.00 98.81 291 ILE A N 1
ATOM 2263 C CA . ILE A 1 291 ? -9.877 1.561 8.251 1.00 98.81 291 ILE A CA 1
ATOM 2264 C C . ILE A 1 291 ? -10.201 2.001 6.817 1.00 98.81 291 ILE A C 1
ATOM 2266 O O . ILE A 1 291 ? -11.104 1.458 6.172 1.00 98.81 291 ILE A O 1
ATOM 2270 N N . ILE A 1 292 ? -9.468 2.997 6.313 1.00 98.50 292 ILE A N 1
ATOM 2271 C CA . ILE A 1 292 ? -9.695 3.611 4.999 1.00 98.50 292 ILE A CA 1
ATOM 2272 C C . ILE A 1 292 ? -8.769 2.989 3.948 1.00 98.50 292 ILE A C 1
ATOM 2274 O O . ILE A 1 292 ? -7.552 3.174 3.988 1.00 98.50 292 ILE A O 1
ATOM 2278 N N . ILE A 1 293 ? -9.361 2.320 2.957 1.00 96.69 293 ILE A N 1
ATOM 2279 C CA . ILE A 1 293 ? -8.696 1.698 1.799 1.00 96.69 293 ILE A CA 1
ATOM 2280 C C . ILE A 1 293 ? -9.146 2.416 0.507 1.00 96.69 293 ILE A C 1
ATOM 2282 O O . ILE A 1 293 ? -9.657 1.822 -0.451 1.00 96.69 293 ILE A O 1
ATOM 2286 N N . LEU A 1 294 ? -9.003 3.742 0.521 1.00 93.25 294 LEU A N 1
ATOM 2287 C CA . LEU A 1 294 ? -9.408 4.683 -0.526 1.00 93.25 294 LEU A CA 1
ATOM 2288 C C . LEU A 1 294 ? -8.266 5.656 -0.840 1.00 93.25 294 LEU A C 1
ATOM 2290 O O . LEU A 1 294 ? -7.440 5.932 0.028 1.00 93.25 294 LEU A O 1
ATOM 2294 N N . ASN A 1 295 ? -8.292 6.206 -2.053 1.00 87.75 295 ASN A N 1
ATOM 2295 C CA . ASN A 1 295 ? -7.407 7.274 -2.505 1.00 87.75 295 ASN A CA 1
ATOM 2296 C C . ASN A 1 295 ? -8.097 8.618 -2.182 1.00 87.75 295 ASN A C 1
ATOM 2298 O O . ASN A 1 295 ? -8.375 8.900 -1.016 1.00 87.75 295 ASN A O 1
ATOM 2302 N N . LEU A 1 296 ? -8.490 9.415 -3.189 1.00 86.12 296 LEU A N 1
ATOM 2303 C CA . LEU A 1 296 ? -9.208 10.684 -2.983 1.00 86.12 296 LEU A CA 1
ATOM 2304 C C . LEU A 1 296 ? -10.528 10.517 -2.201 1.00 86.12 296 LEU A C 1
ATOM 2306 O O . LEU A 1 296 ? -10.904 11.401 -1.430 1.00 86.12 296 LEU A O 1
ATOM 2310 N N . GLY A 1 297 ? -11.191 9.358 -2.310 1.00 92.50 297 GLY A N 1
ATOM 2311 C CA . GLY A 1 297 ? -12.407 9.046 -1.555 1.00 92.50 297 GLY A CA 1
ATOM 2312 C C . GLY A 1 297 ? -12.214 9.081 -0.032 1.00 92.50 297 GLY A C 1
ATOM 2313 O O . GLY A 1 297 ? -13.182 9.275 0.702 1.00 92.50 297 GLY A O 1
ATOM 2314 N N . ALA A 1 298 ? -10.973 8.977 0.462 1.00 95.81 298 ALA A N 1
ATOM 2315 C CA . ALA A 1 298 ? -10.651 9.121 1.880 1.00 95.81 298 ALA A CA 1
ATOM 2316 C C . ALA A 1 298 ? -11.148 10.452 2.474 1.00 95.81 298 ALA A C 1
ATOM 2318 O O . ALA A 1 298 ? -11.543 10.468 3.639 1.00 95.81 298 ALA A O 1
ATOM 2319 N N . GLN A 1 299 ? -11.201 11.534 1.684 1.00 95.00 299 GLN A N 1
ATOM 2320 C CA . GLN A 1 299 ? -11.713 12.837 2.134 1.00 95.00 299 GLN A CA 1
ATOM 2321 C C . GLN A 1 299 ? -13.157 12.745 2.643 1.00 95.00 299 GLN A C 1
ATOM 2323 O O . GLN A 1 299 ? -13.469 13.280 3.701 1.00 95.00 299 GLN A O 1
ATOM 2328 N N . GLY A 1 300 ? -14.016 11.973 1.972 1.00 97.88 300 GLY A N 1
ATOM 2329 C CA . GLY A 1 300 ? -15.403 11.788 2.401 1.00 97.88 300 GLY A CA 1
ATOM 2330 C C . GLY A 1 300 ? -15.537 11.041 3.731 1.00 97.88 300 GLY A C 1
ATOM 2331 O O . GLY A 1 300 ? -16.403 11.361 4.544 1.00 97.88 300 GLY A O 1
ATOM 2332 N N . VAL A 1 301 ? -14.650 10.074 3.994 1.00 98.62 301 VAL A N 1
ATOM 2333 C CA . VAL A 1 301 ? -14.603 9.375 5.292 1.00 98.62 301 VAL A CA 1
ATOM 2334 C C . VAL A 1 301 ? -14.075 10.298 6.391 1.00 98.62 301 VAL A C 1
ATOM 2336 O O . VAL A 1 301 ? -14.581 10.272 7.512 1.00 98.62 301 VAL A O 1
ATOM 2339 N N . ILE A 1 302 ? -13.088 11.138 6.067 1.00 98.12 302 ILE A N 1
ATOM 2340 C CA . ILE A 1 302 ? -12.557 12.158 6.974 1.00 98.12 302 ILE A CA 1
ATOM 2341 C C . ILE A 1 302 ? -13.669 13.143 7.365 1.00 98.12 302 ILE A C 1
ATOM 2343 O O . ILE A 1 302 ? -13.920 13.316 8.555 1.00 98.12 302 ILE A O 1
ATOM 2347 N N . GLU A 1 303 ? -14.392 13.712 6.396 1.00 98.00 303 GLU A N 1
ATOM 2348 C CA . GLU A 1 303 ? -15.558 14.583 6.623 1.00 98.00 303 GLU A CA 1
ATOM 2349 C C . GLU A 1 303 ? -16.633 13.903 7.490 1.00 98.00 303 GLU A C 1
ATOM 2351 O O . GLU A 1 303 ? -17.140 14.502 8.438 1.00 98.00 303 GLU A O 1
ATOM 2356 N N . ALA A 1 304 ? -16.953 12.630 7.221 1.00 98.31 304 ALA A N 1
ATOM 2357 C CA . ALA A 1 304 ? -17.945 11.870 7.987 1.00 98.31 304 ALA A CA 1
ATOM 2358 C C . ALA A 1 304 ? -17.567 11.666 9.465 1.00 98.31 304 ALA A C 1
ATOM 2360 O O . ALA A 1 304 ? -18.461 11.511 10.305 1.00 98.31 304 ALA A O 1
ATOM 2361 N N . ALA A 1 305 ? -16.268 11.606 9.773 1.00 97.81 305 ALA A N 1
ATOM 2362 C CA . ALA A 1 305 ? -15.721 11.329 11.101 1.00 97.81 305 ALA A CA 1
ATOM 2363 C C . ALA A 1 305 ? -15.278 12.591 11.865 1.00 97.81 305 ALA A C 1
ATOM 2365 O O . ALA A 1 305 ? -15.190 12.555 13.097 1.00 97.81 305 ALA A O 1
ATOM 2366 N N . GLN A 1 306 ? -15.030 13.709 11.174 1.00 92.25 306 GLN A N 1
ATOM 2367 C CA . GLN A 1 306 ? -14.711 14.995 11.796 1.00 92.25 306 GLN A CA 1
ATOM 2368 C C . GLN A 1 306 ? -15.770 15.377 12.843 1.00 92.25 306 GLN A C 1
ATOM 2370 O O . GLN A 1 306 ? -16.971 15.174 12.667 1.00 92.25 306 GLN A O 1
ATOM 2375 N N . ASN A 1 307 ? -15.304 15.916 13.973 1.00 89.56 307 ASN A N 1
ATOM 2376 C CA . ASN A 1 307 ? -16.111 16.258 15.154 1.00 89.56 307 ASN A CA 1
ATOM 2377 C C . ASN A 1 307 ? -16.839 15.077 15.838 1.00 89.56 307 ASN A C 1
ATOM 2379 O O . ASN A 1 307 ? -17.524 15.285 16.840 1.00 89.56 307 ASN A O 1
ATOM 2383 N N . LYS A 1 308 ? -16.658 13.832 15.374 1.00 95.50 308 LYS A N 1
ATOM 2384 C CA . LYS A 1 308 ? -17.149 12.610 16.031 1.00 95.50 308 LYS A CA 1
ATOM 2385 C C . LYS A 1 308 ? -15.998 11.877 16.723 1.00 95.50 308 LYS A C 1
ATOM 2387 O O . LYS A 1 308 ? -14.839 11.996 16.338 1.00 95.50 308 LYS A O 1
ATOM 2392 N N . LYS A 1 309 ? -16.317 11.066 17.737 1.00 95.88 309 LYS A N 1
ATOM 2393 C CA . LYS A 1 309 ? -15.341 10.253 18.494 1.00 95.88 309 LYS A CA 1
ATOM 2394 C C . LYS A 1 309 ? -14.969 8.949 17.764 1.00 95.88 309 LYS A C 1
ATOM 2396 O O . LYS A 1 309 ? -14.957 7.893 18.392 1.00 95.88 309 LYS A O 1
ATOM 2401 N N . VAL A 1 310 ? -14.708 9.041 16.458 1.00 98.62 310 VAL A N 1
ATOM 2402 C CA . VAL A 1 310 ? -14.391 7.918 15.560 1.00 98.62 310 VAL A CA 1
ATOM 2403 C C . VAL A 1 310 ? -12.911 7.980 15.190 1.00 98.62 310 VAL A C 1
ATOM 2405 O O . VAL A 1 310 ? -12.448 9.006 14.691 1.00 98.62 310 VAL A O 1
ATOM 2408 N N . LEU A 1 311 ? -12.171 6.903 15.439 1.00 98.75 311 LEU A N 1
ATOM 2409 C CA . LEU A 1 311 ? -10.757 6.789 15.078 1.00 98.75 311 LEU A CA 1
ATOM 2410 C C . LEU A 1 311 ? -10.587 6.333 13.622 1.00 98.75 311 LEU A C 1
ATOM 2412 O O . LEU A 1 311 ? -11.435 5.614 13.098 1.00 98.75 311 LEU A O 1
ATOM 2416 N N . LEU A 1 312 ? -9.500 6.748 12.968 1.00 98.81 312 LEU A N 1
ATOM 2417 C CA . LEU A 1 312 ? -9.231 6.490 11.549 1.00 98.81 312 LEU A CA 1
ATOM 2418 C C . LEU A 1 312 ? -7.824 5.920 11.316 1.00 98.81 312 LEU A C 1
ATOM 2420 O O . LEU A 1 312 ? -6.843 6.415 11.877 1.00 98.81 312 LEU A O 1
ATOM 2424 N N . THR A 1 313 ? -7.695 4.975 10.383 1.00 98.69 313 THR A N 1
ATOM 2425 C CA . THR A 1 313 ? -6.413 4.659 9.723 1.00 98.69 313 THR A CA 1
ATOM 2426 C C . THR A 1 313 ? -6.526 4.787 8.210 1.00 98.69 313 THR A C 1
ATOM 2428 O O . THR A 1 313 ? -7.616 4.780 7.644 1.00 98.69 313 THR A O 1
ATOM 2431 N N . THR A 1 314 ? -5.387 4.929 7.536 1.00 96.94 314 THR A N 1
ATOM 2432 C CA . THR A 1 314 ? -5.302 5.017 6.070 1.00 96.94 314 THR A CA 1
ATOM 2433 C C . THR A 1 314 ? -3.935 4.533 5.582 1.00 96.94 314 THR A C 1
ATOM 2435 O O . THR A 1 314 ? -3.130 4.048 6.378 1.00 96.94 314 THR A O 1
ATOM 2438 N N . PHE A 1 315 ? -3.657 4.630 4.286 1.00 95.50 315 PHE A N 1
ATOM 2439 C CA . PHE A 1 315 ? -2.452 4.097 3.659 1.00 95.50 315 PHE A CA 1
ATOM 2440 C C . PHE A 1 315 ? -1.838 5.044 2.613 1.00 95.50 315 PHE A C 1
ATOM 2442 O O . PHE A 1 315 ? -2.341 6.148 2.381 1.00 95.50 315 PHE A O 1
ATOM 2449 N N . TYR A 1 316 ? -0.718 4.595 2.037 1.00 94.94 316 TYR A N 1
ATOM 2450 C CA . TYR A 1 316 ? 0.207 5.306 1.147 1.00 94.94 316 TYR A CA 1
ATOM 2451 C C . TYR A 1 316 ? 0.919 6.500 1.789 1.00 94.94 316 TYR A C 1
ATOM 2453 O O . TYR A 1 316 ? 2.133 6.451 1.985 1.00 94.94 316 TYR A O 1
ATOM 2461 N N . THR A 1 317 ? 0.180 7.552 2.136 1.00 95.25 317 THR A N 1
ATOM 2462 C CA . THR A 1 317 ? 0.712 8.832 2.631 1.00 95.25 317 THR A CA 1
ATOM 2463 C C . THR A 1 317 ? 0.128 9.203 3.993 1.00 95.25 317 THR A C 1
ATOM 2465 O O . THR A 1 317 ? -0.967 8.768 4.351 1.00 95.25 317 THR A O 1
ATOM 2468 N N . ASP A 1 318 ? 0.861 10.004 4.777 1.00 94.19 318 ASP A N 1
ATOM 2469 C CA . ASP A 1 318 ? 0.387 10.460 6.087 1.00 94.19 318 ASP A CA 1
ATOM 2470 C C . ASP A 1 318 ? -0.677 11.556 5.931 1.00 94.19 318 ASP A C 1
ATOM 2472 O O . ASP A 1 318 ? -0.376 12.702 5.585 1.00 94.19 318 ASP A O 1
ATOM 2476 N N . LYS A 1 319 ? -1.931 11.202 6.222 1.00 92.50 319 LYS A N 1
ATOM 2477 C CA . LYS A 1 319 ? -3.091 12.103 6.140 1.00 92.50 319 LYS A CA 1
ATOM 2478 C C . LYS A 1 319 ? -3.480 12.707 7.496 1.00 92.50 319 LYS A C 1
ATOM 2480 O O . LYS A 1 319 ? -4.472 13.428 7.581 1.00 92.50 319 LYS A O 1
ATOM 2485 N N . THR A 1 320 ? -2.685 12.492 8.553 1.00 93.62 320 THR A N 1
ATOM 2486 C CA . THR A 1 320 ? -3.002 12.896 9.940 1.00 93.62 320 THR A CA 1
ATOM 2487 C C . THR A 1 320 ? -3.385 14.372 10.072 1.00 93.62 320 THR A C 1
ATOM 2489 O O . THR A 1 320 ? -4.279 14.709 10.843 1.00 93.62 320 THR A O 1
ATOM 2492 N N . LYS A 1 321 ? -2.761 15.267 9.294 1.00 94.12 321 LYS A N 1
ATOM 2493 C CA . LYS A 1 321 ? -3.051 16.713 9.331 1.00 94.12 321 LYS A CA 1
ATOM 2494 C C . LYS A 1 321 ? -4.490 17.078 8.930 1.00 94.12 321 LYS A C 1
ATOM 2496 O O . LYS A 1 321 ? -4.936 18.158 9.297 1.00 94.12 321 LYS A O 1
ATOM 2501 N N . LEU A 1 322 ? -5.206 16.209 8.210 1.00 94.12 322 LEU A N 1
ATOM 2502 C CA . LEU A 1 322 ? -6.579 16.454 7.742 1.00 94.12 322 LEU A CA 1
ATOM 2503 C C . LEU A 1 322 ? -7.640 16.215 8.833 1.00 94.12 322 LEU A C 1
ATOM 2505 O O . LEU A 1 322 ? -8.726 16.790 8.783 1.00 94.12 322 LEU A O 1
ATOM 2509 N N . ALA A 1 323 ? -7.327 15.378 9.827 1.00 96.44 323 ALA A N 1
ATOM 2510 C CA . ALA A 1 323 ? -8.156 15.152 11.012 1.00 96.44 323 ALA A CA 1
ATOM 2511 C C . ALA A 1 323 ? -7.284 14.668 12.191 1.00 96.44 323 ALA A C 1
ATOM 2513 O O . ALA A 1 323 ? -7.282 13.477 12.523 1.00 96.44 323 ALA A O 1
ATOM 2514 N N . PRO A 1 324 ? -6.518 15.573 12.833 1.00 95.94 324 PRO A N 1
ATOM 2515 C CA . PRO A 1 324 ? -5.469 15.204 13.789 1.00 95.94 324 PRO A CA 1
ATOM 2516 C C . PRO A 1 324 ? -5.987 14.531 15.065 1.00 95.94 324 PRO A C 1
ATOM 2518 O O . PRO A 1 324 ? -5.227 13.809 15.705 1.00 95.94 324 PRO A O 1
ATOM 2521 N N . ASN A 1 325 ? -7.266 14.726 15.403 1.00 96.44 325 ASN A N 1
ATOM 2522 C CA . ASN A 1 325 ? -7.933 14.112 16.557 1.00 96.44 325 ASN A CA 1
ATOM 2523 C C . ASN A 1 325 ? -8.556 12.739 16.237 1.00 96.44 325 ASN A C 1
ATOM 2525 O O . ASN A 1 325 ? -8.968 12.029 17.150 1.00 96.44 325 ASN A O 1
ATOM 2529 N N . ASN A 1 326 ? -8.661 12.383 14.952 1.00 98.31 326 ASN A N 1
ATOM 2530 C CA . ASN A 1 326 ? -9.289 11.148 14.484 1.00 98.31 326 ASN A CA 1
ATOM 2531 C C . ASN A 1 326 ? -8.241 10.142 13.991 1.00 98.31 326 ASN A C 1
ATOM 2533 O O . ASN A 1 326 ? -8.340 8.959 14.297 1.00 98.31 326 ASN A O 1
ATOM 2537 N N . PHE A 1 327 ? -7.225 10.588 13.246 1.00 98.06 327 PHE A N 1
ATOM 2538 C CA . PHE A 1 327 ? -6.206 9.688 12.703 1.00 98.06 327 PHE A CA 1
ATOM 2539 C C . PHE A 1 327 ? -5.325 9.072 13.788 1.00 98.06 327 PHE A C 1
ATOM 2541 O O . PHE A 1 327 ? -4.704 9.785 14.574 1.00 98.06 327 PHE A O 1
ATOM 2548 N N . THR A 1 328 ? -5.239 7.744 13.790 1.00 98.00 328 THR A N 1
ATOM 2549 C CA . THR A 1 328 ? -4.459 6.950 14.744 1.00 98.00 328 THR A CA 1
ATOM 2550 C C . THR A 1 328 ? -3.094 6.564 14.179 1.00 98.00 328 THR A C 1
ATOM 2552 O O . THR A 1 328 ? -2.101 6.655 14.890 1.00 98.00 328 THR A O 1
ATOM 2555 N N . THR A 1 329 ? -3.020 6.154 12.908 1.00 97.88 329 THR A N 1
ATOM 2556 C CA . THR A 1 329 ? -1.772 5.893 12.158 1.00 97.88 329 THR A CA 1
ATOM 2557 C C . THR A 1 329 ? -2.070 5.782 10.656 1.00 97.88 329 THR A C 1
ATOM 2559 O O . THR A 1 329 ? -3.219 5.586 10.254 1.00 97.88 329 THR A O 1
ATOM 2562 N N . SER A 1 330 ? -1.035 5.876 9.821 1.00 97.50 330 SER A N 1
ATOM 2563 C CA . SER A 1 330 ? -1.079 5.563 8.390 1.00 97.50 330 SER A CA 1
ATOM 2564 C C . SER A 1 330 ? -0.080 4.451 8.053 1.00 97.50 330 SER A C 1
ATOM 2566 O O . SER A 1 330 ? 1.051 4.483 8.533 1.00 97.50 330 SER A O 1
ATOM 2568 N N . LEU A 1 331 ? -0.465 3.491 7.205 1.00 97.75 331 LEU A N 1
ATOM 2569 C CA . LEU A 1 331 ? 0.469 2.548 6.575 1.00 97.75 331 LEU A CA 1
ATOM 2570 C C . LEU A 1 331 ? 1.164 3.262 5.408 1.00 97.75 331 LEU A C 1
ATOM 2572 O O . LEU A 1 331 ? 0.600 3.387 4.323 1.00 97.75 331 LEU A O 1
ATOM 2576 N N . LEU A 1 332 ? 2.362 3.778 5.657 1.00 97.75 332 LEU A N 1
ATOM 2577 C CA . LEU A 1 332 ? 3.149 4.553 4.705 1.00 97.75 332 LEU A CA 1
ATOM 2578 C C . LEU A 1 332 ? 3.837 3.639 3.693 1.00 97.75 332 LEU A C 1
ATOM 2580 O O . LEU A 1 332 ? 4.316 2.565 4.055 1.00 97.75 332 LEU A O 1
ATOM 2584 N N . PHE A 1 333 ? 3.913 4.084 2.439 1.00 97.12 333 PHE A N 1
ATOM 2585 C CA . PHE A 1 333 ? 4.574 3.362 1.353 1.00 97.12 333 PHE A CA 1
ATOM 2586 C C . PHE A 1 333 ? 5.790 4.140 0.864 1.00 97.12 333 PHE A C 1
ATOM 2588 O O . PHE A 1 333 ? 5.692 5.323 0.545 1.00 97.12 333 PHE A O 1
ATOM 2595 N N . ASP A 1 334 ? 6.921 3.451 0.736 1.00 97.12 334 ASP A N 1
ATOM 2596 C CA . ASP A 1 334 ? 8.125 3.977 0.103 1.00 97.12 334 ASP A CA 1
ATOM 2597 C C . ASP A 1 334 ? 8.498 3.127 -1.117 1.00 97.12 334 ASP A C 1
ATOM 2599 O O . ASP A 1 334 ? 9.255 2.155 -1.038 1.00 97.12 334 ASP A O 1
ATOM 2603 N N . PHE A 1 335 ? 7.971 3.524 -2.277 1.00 97.62 335 PHE A N 1
ATOM 2604 C CA . PHE A 1 335 ? 8.313 2.918 -3.562 1.00 97.62 335 PHE A CA 1
ATOM 2605 C C . PHE A 1 335 ? 9.783 3.150 -3.954 1.00 97.62 335 PHE A C 1
ATOM 2607 O O . PHE A 1 335 ? 10.316 2.400 -4.771 1.00 97.62 335 PHE A O 1
ATOM 2614 N N . ASN A 1 336 ? 10.503 4.103 -3.345 1.00 97.75 336 ASN A N 1
ATOM 2615 C CA . ASN A 1 336 ? 11.929 4.271 -3.631 1.00 97.75 336 ASN A CA 1
ATOM 2616 C C . ASN A 1 336 ? 12.734 3.022 -3.234 1.00 97.75 336 ASN A C 1
ATOM 2618 O O . ASN A 1 336 ? 13.737 2.731 -3.881 1.00 97.75 336 ASN A O 1
ATOM 2622 N N . VAL A 1 337 ? 12.294 2.258 -2.223 1.00 97.06 337 VAL A N 1
ATOM 2623 C CA . VAL A 1 337 ? 12.974 1.034 -1.764 1.00 97.06 337 VAL A CA 1
ATOM 2624 C C . VAL A 1 337 ? 13.115 -0.013 -2.885 1.00 97.06 337 VAL A C 1
ATOM 2626 O O . VAL A 1 337 ? 14.260 -0.305 -3.247 1.00 97.06 337 VAL A O 1
ATOM 2629 N N . PRO A 1 338 ? 12.032 -0.566 -3.477 1.00 97.69 338 PRO A N 1
ATOM 2630 C CA . PRO A 1 338 ? 12.161 -1.525 -4.574 1.00 97.69 338 PRO A CA 1
ATOM 2631 C C . PRO A 1 338 ? 12.754 -0.887 -5.835 1.00 97.69 338 PRO A C 1
ATOM 2633 O O . PRO A 1 338 ? 13.646 -1.475 -6.440 1.00 97.69 338 PRO A O 1
ATOM 2636 N N . TYR A 1 339 ? 12.342 0.328 -6.222 1.00 98.44 339 TYR A N 1
ATOM 2637 C CA . TYR A 1 339 ? 12.820 0.930 -7.473 1.00 98.44 339 TYR A CA 1
ATOM 2638 C C . TYR A 1 339 ? 14.329 1.227 -7.465 1.00 98.44 339 TYR A C 1
ATOM 2640 O O . TYR A 1 339 ? 14.986 1.010 -8.481 1.00 98.44 339 TYR A O 1
ATOM 2648 N N . ILE A 1 340 ? 14.919 1.650 -6.337 1.00 98.12 340 ILE A N 1
ATOM 2649 C CA . ILE A 1 340 ? 16.380 1.812 -6.235 1.00 98.12 340 ILE A CA 1
ATOM 2650 C C . ILE A 1 340 ? 17.087 0.458 -6.373 1.00 98.12 340 ILE A C 1
ATOM 2652 O O . ILE A 1 340 ? 18.111 0.393 -7.053 1.00 98.12 340 ILE A O 1
ATOM 2656 N N . ARG A 1 341 ? 16.576 -0.621 -5.763 1.00 98.19 341 ARG A N 1
ATOM 2657 C CA . ARG A 1 341 ? 17.174 -1.963 -5.900 1.00 98.19 341 ARG A CA 1
ATOM 2658 C C . ARG A 1 341 ? 17.105 -2.452 -7.342 1.00 98.19 341 ARG A C 1
ATOM 2660 O O . ARG A 1 341 ? 18.147 -2.725 -7.929 1.00 98.19 341 ARG A O 1
ATOM 2667 N N . ILE A 1 342 ? 15.908 -2.445 -7.926 1.00 98.56 342 ILE A N 1
ATOM 2668 C CA . ILE A 1 342 ? 15.640 -2.884 -9.300 1.00 98.56 342 ILE A CA 1
ATOM 2669 C C . ILE A 1 342 ? 16.512 -2.134 -10.304 1.00 98.56 342 ILE A C 1
ATOM 2671 O O . ILE A 1 342 ? 17.161 -2.756 -11.138 1.00 98.56 342 ILE A O 1
ATOM 2675 N N . VAL A 1 343 ? 16.579 -0.802 -10.221 1.00 98.25 343 VAL A N 1
ATOM 2676 C CA . VAL A 1 343 ? 17.391 -0.021 -11.163 1.00 98.25 343 VAL A CA 1
ATOM 2677 C C . VAL A 1 343 ? 18.880 -0.325 -10.987 1.00 98.25 343 VAL A C 1
ATOM 2679 O O . VAL A 1 343 ? 19.578 -0.462 -11.986 1.00 98.25 343 VAL A O 1
ATOM 2682 N N . ASN A 1 344 ? 19.378 -0.518 -9.760 1.00 97.94 344 ASN A N 1
ATOM 2683 C CA . ASN A 1 344 ? 20.763 -0.959 -9.552 1.00 97.94 344 ASN A CA 1
ATOM 2684 C C . ASN A 1 344 ? 21.038 -2.362 -10.123 1.00 97.94 344 ASN A C 1
ATOM 2686 O O . ASN A 1 344 ? 22.121 -2.584 -10.659 1.00 97.94 344 ASN A O 1
ATOM 2690 N N . GLU A 1 345 ? 20.083 -3.287 -10.050 1.00 98.44 345 GLU A N 1
ATOM 2691 C CA . GLU A 1 345 ? 20.199 -4.611 -10.671 1.00 98.44 345 GLU A CA 1
ATOM 2692 C C . GLU A 1 345 ? 20.185 -4.534 -12.204 1.00 98.44 345 GLU A C 1
ATOM 2694 O O . GLU A 1 345 ? 21.057 -5.112 -12.855 1.00 98.44 345 GLU A O 1
ATOM 2699 N N . ILE A 1 346 ? 19.298 -3.728 -12.795 1.00 98.19 346 ILE A N 1
ATOM 2700 C CA . ILE A 1 346 ? 19.278 -3.471 -14.244 1.00 98.19 346 ILE A CA 1
ATOM 2701 C C . ILE A 1 346 ? 20.613 -2.867 -14.710 1.00 98.19 346 ILE A C 1
ATOM 2703 O O . ILE A 1 346 ? 21.165 -3.304 -15.720 1.00 98.19 346 ILE A O 1
ATOM 2707 N N . LEU A 1 347 ? 21.184 -1.921 -13.951 1.00 96.06 347 LEU A N 1
ATOM 2708 C CA . LEU A 1 347 ? 22.506 -1.336 -14.224 1.00 96.06 347 LEU A CA 1
ATOM 2709 C C . LEU A 1 347 ? 23.662 -2.351 -14.111 1.00 96.06 347 LEU A C 1
ATOM 2711 O O . LEU A 1 347 ? 24.719 -2.127 -14.698 1.00 96.06 347 LEU A O 1
ATOM 2715 N N . ARG A 1 348 ? 23.472 -3.467 -13.394 1.00 96.81 348 ARG A N 1
ATOM 2716 C CA . ARG A 1 348 ? 24.410 -4.607 -13.324 1.00 96.81 348 ARG A CA 1
ATOM 2717 C C . ARG A 1 348 ? 24.171 -5.657 -14.417 1.00 96.81 348 ARG A C 1
ATOM 2719 O O . ARG A 1 348 ? 24.942 -6.605 -14.512 1.00 96.81 348 ARG A O 1
ATOM 2726 N N . GLY A 1 349 ? 23.133 -5.491 -15.240 1.00 96.06 349 GLY A N 1
ATOM 2727 C CA . GLY A 1 349 ? 22.737 -6.427 -16.298 1.00 96.06 349 GLY A CA 1
ATOM 2728 C C . GLY A 1 349 ? 21.606 -7.392 -15.918 1.00 96.06 349 GLY A C 1
ATOM 2729 O O . GLY A 1 349 ? 21.127 -8.126 -16.782 1.00 96.06 349 GLY A O 1
ATOM 2730 N N . ASN A 1 350 ? 21.122 -7.365 -14.674 1.00 97.31 350 ASN A N 1
ATOM 2731 C CA . ASN A 1 350 ? 20.017 -8.203 -14.209 1.00 97.31 350 ASN A CA 1
ATOM 2732 C C . ASN A 1 350 ? 18.675 -7.549 -14.587 1.00 97.31 350 ASN A C 1
ATOM 2734 O O . ASN A 1 350 ? 18.125 -6.721 -13.861 1.00 97.31 350 ASN A O 1
ATOM 2738 N N . ARG A 1 351 ? 18.159 -7.893 -15.775 1.00 94.50 351 ARG A N 1
ATOM 2739 C CA . ARG A 1 351 ? 16.995 -7.231 -16.403 1.00 94.50 351 ARG A CA 1
ATOM 2740 C C . ARG A 1 351 ? 15.616 -7.692 -15.906 1.00 94.50 351 ARG A C 1
ATOM 2742 O O . ARG A 1 351 ? 14.627 -7.058 -16.265 1.00 94.50 351 ARG A O 1
ATOM 2749 N N . GLY A 1 352 ? 15.527 -8.745 -15.094 1.00 95.75 352 GLY A N 1
ATOM 2750 C CA . GLY A 1 352 ? 14.255 -9.235 -14.557 1.00 95.75 352 GLY A CA 1
ATOM 2751 C C . GLY A 1 352 ? 14.401 -9.981 -13.235 1.00 95.75 352 GLY A C 1
ATOM 2752 O O . GLY A 1 352 ? 15.479 -10.481 -12.911 1.00 95.75 352 GLY A O 1
ATOM 2753 N N . GLY A 1 353 ? 13.309 -10.037 -12.472 1.00 97.25 353 GLY A N 1
ATOM 2754 C CA . GLY A 1 353 ? 13.284 -10.561 -11.105 1.00 97.25 353 GLY A CA 1
ATOM 2755 C C . GLY A 1 353 ? 12.038 -10.131 -10.323 1.00 97.25 353 GLY A C 1
ATOM 2756 O O . GLY A 1 353 ? 11.136 -9.500 -10.871 1.00 97.25 353 GLY A O 1
ATOM 2757 N N . TYR A 1 354 ? 11.983 -10.461 -9.032 1.00 97.31 354 TYR A N 1
ATOM 2758 C CA . TYR A 1 354 ? 10.870 -10.125 -8.138 1.00 97.31 354 TYR A CA 1
ATOM 2759 C C . TYR A 1 354 ? 11.376 -9.360 -6.909 1.00 97.31 354 TYR A C 1
ATOM 2761 O O . TYR A 1 354 ? 12.305 -9.812 -6.244 1.00 97.31 354 TYR A O 1
ATOM 2769 N N . GLU A 1 355 ? 10.742 -8.232 -6.589 1.00 96.50 355 GLU A N 1
ATOM 2770 C CA . GLU A 1 355 ? 10.894 -7.519 -5.314 1.00 96.50 355 GLU A CA 1
ATOM 2771 C C . GLU A 1 355 ? 9.535 -7.470 -4.608 1.00 96.50 355 GLU A C 1
ATOM 2773 O O . GLU A 1 355 ? 8.520 -7.113 -5.206 1.00 96.50 355 GLU A O 1
ATOM 2778 N N . GLU A 1 356 ? 9.504 -7.796 -3.318 1.00 94.94 356 GLU A N 1
ATOM 2779 C CA . GLU A 1 356 ? 8.275 -7.769 -2.523 1.00 94.94 356 GLU A CA 1
ATOM 2780 C C . GLU A 1 356 ? 8.207 -6.521 -1.645 1.00 94.94 356 GLU A C 1
ATOM 2782 O O . GLU A 1 356 ? 9.021 -6.355 -0.738 1.00 94.94 356 GLU A O 1
ATOM 2787 N N . MET A 1 357 ? 7.192 -5.682 -1.838 1.00 96.19 357 MET A N 1
ATOM 2788 C CA . MET A 1 357 ? 6.788 -4.706 -0.831 1.00 96.19 357 MET A CA 1
ATOM 2789 C C . MET A 1 357 ? 5.910 -5.380 0.225 1.00 96.19 357 MET A C 1
ATOM 2791 O O . MET A 1 357 ? 4.911 -6.024 -0.105 1.00 96.19 357 MET A O 1
ATOM 2795 N N . ARG A 1 358 ? 6.263 -5.178 1.494 1.00 95.69 358 ARG A N 1
ATOM 2796 C CA . ARG A 1 358 ? 5.600 -5.708 2.699 1.00 95.69 358 ARG A CA 1
ATOM 2797 C C . ARG A 1 358 ? 5.915 -4.804 3.902 1.00 95.69 358 ARG A 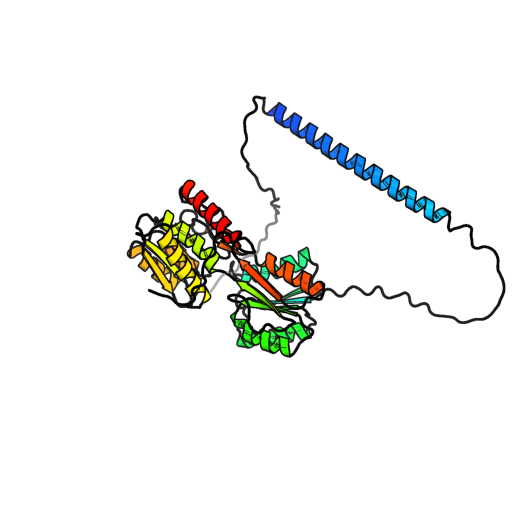C 1
ATOM 2799 O O . ARG A 1 358 ? 6.835 -3.986 3.796 1.00 95.69 358 ARG A O 1
ATOM 2806 N N . PRO A 1 359 ? 5.236 -4.924 5.059 1.00 97.44 359 PRO A N 1
ATOM 2807 C CA . PRO A 1 359 ? 5.723 -4.355 6.318 1.00 97.44 359 PRO A CA 1
ATOM 2808 C C . PRO A 1 359 ? 7.228 -4.603 6.505 1.00 97.44 359 PRO A C 1
ATOM 2810 O O . PRO A 1 359 ? 7.706 -5.717 6.313 1.00 97.44 359 PRO A O 1
ATOM 2813 N N . GLY A 1 360 ? 7.997 -3.553 6.799 1.00 95.62 360 GLY A N 1
ATOM 2814 C CA . GLY A 1 360 ? 9.459 -3.619 6.929 1.00 95.62 360 GLY A CA 1
ATOM 2815 C C . GLY A 1 360 ? 10.257 -3.569 5.618 1.00 95.62 360 GLY A C 1
ATOM 2816 O O . GLY A 1 360 ? 11.453 -3.294 5.664 1.00 95.62 360 GLY A O 1
ATOM 2817 N N . ASN A 1 361 ? 9.630 -3.754 4.449 1.00 96.19 361 ASN A N 1
ATOM 2818 C CA . ASN A 1 361 ? 10.272 -3.581 3.142 1.00 96.19 361 ASN A CA 1
ATOM 2819 C C . ASN A 1 361 ? 9.407 -2.711 2.219 1.00 96.19 361 ASN A C 1
ATOM 2821 O O . ASN A 1 361 ? 8.504 -3.198 1.543 1.00 96.19 361 ASN A O 1
ATOM 2825 N N . GLY A 1 362 ? 9.660 -1.401 2.212 1.00 96.12 362 GLY A N 1
ATOM 2826 C CA . GLY A 1 362 ? 8.858 -0.437 1.448 1.00 96.12 362 GLY A CA 1
ATOM 2827 C C . GLY A 1 362 ? 7.490 -0.107 2.062 1.00 96.12 362 GLY A C 1
ATOM 2828 O O . GLY A 1 362 ? 6.770 0.702 1.485 1.00 96.12 362 GLY A O 1
ATOM 2829 N N . MET A 1 363 ? 7.133 -0.675 3.224 1.00 97.69 363 MET A N 1
ATOM 2830 C CA . MET A 1 363 ? 5.979 -0.244 4.025 1.00 97.69 363 MET A CA 1
ATOM 2831 C C . MET A 1 363 ? 6.360 -0.031 5.497 1.00 97.69 363 MET A C 1
ATOM 2833 O O . MET A 1 363 ? 7.042 -0.870 6.093 1.00 97.69 363 MET A O 1
ATOM 2837 N N . THR A 1 364 ? 5.887 1.062 6.098 1.00 97.75 364 THR A N 1
ATOM 2838 C CA . THR A 1 364 ? 6.088 1.424 7.517 1.00 97.75 364 THR A CA 1
ATOM 2839 C C . THR A 1 364 ? 4.797 1.975 8.135 1.00 97.75 364 THR A C 1
ATOM 2841 O O . THR A 1 364 ? 3.824 2.217 7.427 1.00 97.75 364 THR A O 1
ATOM 2844 N N . LEU A 1 365 ? 4.753 2.167 9.456 1.00 97.44 365 LEU A N 1
ATOM 2845 C CA . LEU A 1 365 ? 3.675 2.919 10.112 1.00 97.44 365 LEU A CA 1
ATOM 2846 C C . LEU A 1 365 ? 4.117 4.354 10.410 1.00 97.44 365 LEU A C 1
ATOM 2848 O O . LEU A 1 365 ? 5.257 4.583 10.819 1.00 97.44 365 LEU A O 1
ATOM 2852 N N . SER A 1 366 ? 3.201 5.314 10.269 1.00 97.69 366 SER A N 1
ATOM 2853 C CA . SER A 1 366 ? 3.363 6.633 10.888 1.00 97.69 366 SER A CA 1
ATOM 2854 C C . SER A 1 366 ? 3.150 6.544 12.413 1.00 97.69 366 SER A C 1
ATOM 2856 O O . SER A 1 366 ? 2.495 5.605 12.884 1.00 97.69 366 SER A O 1
ATOM 2858 N N . PRO A 1 367 ? 3.683 7.488 13.216 1.00 97.12 367 PRO A N 1
ATOM 2859 C CA . PRO A 1 367 ? 3.607 7.421 14.675 1.00 97.12 367 PRO A CA 1
ATOM 2860 C C . PRO A 1 367 ? 2.174 7.267 15.197 1.00 97.12 367 PRO A C 1
ATOM 2862 O O . PRO A 1 367 ? 1.320 8.125 14.944 1.00 97.12 367 PRO A O 1
ATOM 2865 N N . ILE A 1 368 ? 1.945 6.183 15.946 1.00 98.12 368 ILE A N 1
ATOM 2866 C CA . ILE A 1 368 ? 0.644 5.846 16.528 1.00 98.12 368 ILE A CA 1
ATOM 2867 C C . ILE A 1 368 ? 0.258 6.892 17.583 1.00 98.12 368 ILE A C 1
ATOM 2869 O O . ILE A 1 368 ? 1.081 7.289 18.407 1.00 98.12 368 ILE A O 1
ATOM 2873 N N . ARG A 1 369 ? -0.991 7.359 17.534 1.00 96.94 369 ARG A N 1
ATOM 2874 C CA . ARG A 1 369 ? -1.529 8.475 18.332 1.00 96.94 369 ARG A CA 1
ATOM 2875 C C . ARG A 1 369 ? -3.029 8.304 18.578 1.00 96.94 369 ARG A C 1
ATOM 2877 O O . ARG A 1 369 ? -3.651 7.454 17.957 1.00 96.94 369 ARG A O 1
ATOM 2884 N N . ASN A 1 370 ? -3.627 9.126 19.442 1.00 97.31 370 ASN A N 1
ATOM 2885 C CA . ASN A 1 370 ? -5.066 9.085 19.772 1.00 97.31 370 ASN A CA 1
ATOM 2886 C C . ASN A 1 370 ? -5.563 7.746 20.371 1.00 97.31 370 ASN A C 1
ATOM 2888 O O . ASN A 1 370 ? -6.765 7.491 20.408 1.00 97.31 370 ASN A O 1
ATOM 2892 N N . VAL A 1 371 ? -4.645 6.917 20.877 1.00 97.81 371 VAL A N 1
ATOM 2893 C CA . VAL A 1 371 ? -4.902 5.669 21.613 1.00 97.81 371 VAL A CA 1
ATOM 2894 C C . VAL A 1 371 ? -3.962 5.580 22.825 1.00 97.81 371 VAL A C 1
ATOM 2896 O O . VAL A 1 371 ? -2.912 6.228 22.810 1.00 97.81 371 VAL A O 1
ATOM 2899 N N . PRO A 1 372 ? -4.312 4.798 23.863 1.00 98.12 372 PRO A N 1
ATOM 2900 C CA . PRO A 1 372 ? -3.415 4.444 24.964 1.00 98.12 372 PRO A CA 1
ATOM 2901 C C . PRO A 1 372 ? -2.030 3.931 24.525 1.00 98.12 372 PRO A C 1
ATOM 2903 O O . PRO A 1 372 ? -1.880 3.294 23.477 1.00 98.12 372 PRO A O 1
ATOM 2906 N N . GLU A 1 373 ? -1.006 4.208 25.337 1.00 97.94 373 GLU A N 1
ATOM 2907 C CA . GLU A 1 373 ? 0.397 3.887 25.029 1.00 97.94 373 GLU A CA 1
ATOM 2908 C C . GLU A 1 373 ? 0.661 2.374 24.965 1.00 97.94 373 GLU A C 1
ATOM 2910 O O . GLU A 1 373 ? 1.433 1.914 24.126 1.00 97.94 373 GLU A O 1
ATOM 2915 N N . ASP A 1 374 ? -0.010 1.583 25.799 1.00 98.31 374 ASP A N 1
ATOM 2916 C CA . ASP A 1 374 ? 0.064 0.121 25.797 1.00 98.31 374 ASP A CA 1
ATOM 2917 C C . ASP A 1 374 ? -0.496 -0.479 24.497 1.00 98.31 374 ASP A C 1
ATOM 2919 O O . ASP A 1 374 ? 0.131 -1.364 23.911 1.00 98.31 374 ASP A O 1
ATOM 2923 N N . ILE A 1 375 ? -1.601 0.069 23.978 1.00 98.62 375 ILE A N 1
ATOM 2924 C CA . ILE A 1 375 ? -2.147 -0.283 22.658 1.00 98.62 375 ILE A CA 1
ATOM 2925 C C . ILE A 1 375 ? -1.162 0.114 21.553 1.00 98.62 375 ILE A C 1
ATOM 2927 O O . ILE A 1 375 ? -0.841 -0.705 20.688 1.00 98.62 375 ILE A O 1
ATOM 2931 N N . ALA A 1 376 ? -0.623 1.337 21.591 1.00 98.62 376 ALA A N 1
ATOM 2932 C CA . ALA A 1 376 ? 0.366 1.795 20.615 1.00 98.62 376 ALA A CA 1
ATOM 2933 C C . ALA A 1 376 ? 1.630 0.916 20.618 1.00 98.62 376 ALA A C 1
ATOM 2935 O O . ALA A 1 376 ? 2.123 0.518 19.559 1.00 98.62 376 ALA A O 1
ATOM 2936 N N . LYS A 1 377 ? 2.134 0.547 21.798 1.00 98.62 377 LYS A N 1
ATOM 2937 C CA . LYS A 1 377 ? 3.241 -0.398 21.952 1.00 98.62 377 LYS A CA 1
ATOM 2938 C C . LYS A 1 377 ? 2.873 -1.762 21.374 1.00 98.62 377 LYS A C 1
ATOM 2940 O O . LYS A 1 377 ? 3.647 -2.302 20.584 1.00 98.62 377 LYS A O 1
ATOM 2945 N N . LYS A 1 378 ? 1.690 -2.297 21.695 1.00 98.69 378 LYS A N 1
ATOM 2946 C CA . LYS A 1 378 ? 1.279 -3.628 21.237 1.00 98.69 378 LYS A CA 1
ATOM 2947 C C . LYS A 1 378 ? 1.147 -3.721 19.719 1.00 98.69 378 LYS A C 1
ATOM 2949 O O . LYS A 1 378 ? 1.544 -4.721 19.122 1.00 98.69 378 LYS A O 1
ATOM 2954 N N . VAL A 1 379 ? 0.640 -2.671 19.082 1.00 98.75 379 VAL A N 1
ATOM 2955 C CA . VAL A 1 379 ? 0.516 -2.601 17.621 1.00 98.75 379 VAL A CA 1
ATOM 2956 C C . VAL A 1 379 ? 1.887 -2.478 16.952 1.00 98.75 379 VAL A C 1
ATOM 2958 O O . VAL A 1 379 ? 2.124 -3.148 15.949 1.00 98.75 379 VAL A O 1
ATOM 2961 N N . ASN A 1 380 ? 2.826 -1.719 17.531 1.00 98.69 380 ASN A N 1
ATOM 2962 C CA . ASN A 1 380 ? 4.214 -1.683 17.054 1.00 98.69 380 ASN A CA 1
ATOM 2963 C C . ASN A 1 380 ? 4.934 -3.035 17.225 1.00 98.69 380 ASN A C 1
ATOM 2965 O O . ASN A 1 380 ? 5.671 -3.449 16.331 1.00 98.69 380 ASN A O 1
ATOM 2969 N N . GLU A 1 381 ? 4.706 -3.759 18.327 1.00 98.69 381 GLU A N 1
ATOM 2970 C CA . GLU A 1 381 ? 5.196 -5.136 18.489 1.00 98.69 381 GLU A CA 1
ATOM 2971 C C . GLU A 1 381 ? 4.690 -6.029 17.350 1.00 98.69 381 GLU A C 1
ATOM 2973 O O . GLU A 1 381 ? 5.499 -6.645 16.659 1.00 98.69 381 GLU A O 1
ATOM 2978 N N . VAL A 1 382 ? 3.375 -6.053 17.104 1.00 98.75 382 VAL A N 1
ATOM 2979 C CA . VAL A 1 382 ? 2.773 -6.866 16.033 1.00 98.75 382 VAL A CA 1
ATOM 2980 C C . VAL A 1 382 ? 3.273 -6.446 14.649 1.00 98.75 382 VAL A C 1
ATOM 2982 O O . VAL A 1 382 ? 3.586 -7.320 13.841 1.00 98.75 382 VAL A O 1
ATOM 2985 N N . PHE A 1 383 ? 3.423 -5.144 14.378 1.00 98.69 383 PHE A N 1
ATOM 2986 C CA . PHE A 1 383 ? 4.037 -4.657 13.140 1.00 98.69 383 PHE A CA 1
ATOM 2987 C C . PHE A 1 383 ? 5.432 -5.260 12.937 1.00 98.69 383 PHE A C 1
ATOM 2989 O O . PHE A 1 383 ? 5.725 -5.784 11.865 1.00 98.69 383 PHE A O 1
ATOM 2996 N N . ASN A 1 384 ? 6.266 -5.262 13.981 1.00 98.50 384 ASN A N 1
ATOM 2997 C CA . ASN A 1 384 ? 7.607 -5.841 13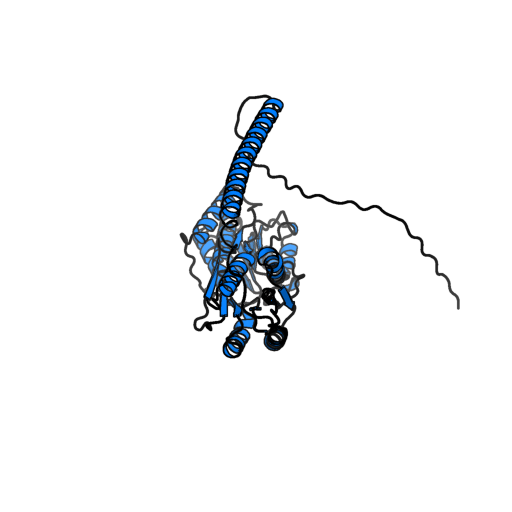.933 1.00 98.50 384 ASN A CA 1
ATOM 2998 C C . ASN A 1 384 ? 7.585 -7.374 13.766 1.00 98.50 384 ASN A C 1
ATOM 3000 O O . ASN A 1 384 ? 8.448 -7.923 13.077 1.00 98.50 384 ASN A O 1
ATOM 3004 N N . GLU A 1 385 ? 6.599 -8.087 14.328 1.00 98.62 385 GLU A N 1
ATOM 3005 C CA . GLU A 1 385 ? 6.427 -9.529 14.082 1.00 98.62 385 GLU A CA 1
ATOM 3006 C C . GLU A 1 385 ? 6.072 -9.834 12.618 1.00 98.62 385 GLU A C 1
ATOM 3008 O O . GLU A 1 385 ? 6.609 -10.784 12.048 1.00 98.62 385 GLU A O 1
ATOM 3013 N N . VAL A 1 386 ? 5.190 -9.039 12.003 1.00 98.19 386 VAL A N 1
ATOM 3014 C CA . VAL A 1 386 ? 4.801 -9.193 10.588 1.00 98.19 386 VAL A CA 1
ATOM 3015 C C . VAL A 1 386 ? 5.951 -8.794 9.657 1.00 98.19 386 VAL A C 1
ATOM 3017 O O . VAL A 1 386 ? 6.259 -9.499 8.693 1.00 98.19 386 VAL A O 1
ATOM 3020 N N . ALA A 1 387 ? 6.645 -7.701 9.982 1.00 97.38 387 ALA A N 1
ATOM 3021 C CA . ALA A 1 387 ? 7.774 -7.190 9.213 1.00 97.38 387 ALA A CA 1
ATOM 3022 C C . ALA A 1 387 ? 8.977 -8.146 9.201 1.00 97.38 387 ALA A C 1
ATOM 3024 O O . ALA A 1 387 ? 9.614 -8.332 8.168 1.00 97.38 387 ALA A O 1
ATOM 3025 N N . SER A 1 388 ? 9.255 -8.805 10.329 1.00 97.19 388 SER A N 1
ATOM 3026 C CA . SER A 1 388 ? 10.291 -9.844 10.432 1.00 97.19 388 SER A CA 1
ATOM 3027 C C . SER A 1 388 ? 9.859 -11.215 9.891 1.00 97.19 388 SER A C 1
ATOM 3029 O O . SER A 1 388 ? 10.666 -12.141 9.867 1.00 97.19 388 SER A O 1
ATOM 3031 N N . GLY A 1 389 ? 8.591 -11.388 9.497 1.00 95.56 389 GLY A N 1
ATOM 3032 C CA . GLY A 1 389 ? 8.033 -12.680 9.083 1.00 95.56 389 GLY A CA 1
ATOM 3033 C C . GLY A 1 389 ? 7.858 -13.697 10.221 1.00 95.56 389 GLY A C 1
ATOM 3034 O O . GLY A 1 389 ? 7.447 -14.831 9.961 1.00 95.56 389 GLY A O 1
ATOM 3035 N N . LYS A 1 390 ? 8.124 -13.306 11.480 1.00 97.44 390 LYS A N 1
ATOM 3036 C CA . LYS A 1 390 ? 7.833 -14.099 12.690 1.00 97.44 390 LYS A CA 1
ATOM 3037 C C . LYS A 1 390 ? 6.336 -14.412 12.782 1.00 97.44 390 LYS A C 1
ATOM 3039 O O . LYS A 1 390 ? 5.958 -15.525 13.139 1.00 97.44 390 LYS A O 1
ATOM 3044 N N . ARG A 1 391 ? 5.492 -13.440 12.425 1.00 97.19 391 ARG A N 1
ATOM 3045 C CA . ARG A 1 391 ? 4.047 -13.596 12.252 1.00 97.19 391 ARG A CA 1
ATOM 3046 C C . ARG A 1 391 ? 3.727 -13.627 10.761 1.00 97.19 391 ARG A C 1
ATOM 3048 O O . ARG A 1 391 ? 3.845 -12.616 10.077 1.00 97.19 391 ARG A O 1
ATOM 3055 N N . LYS A 1 392 ? 3.305 -14.790 10.264 1.00 95.38 392 LYS A N 1
ATOM 3056 C CA . LYS A 1 392 ? 2.865 -14.970 8.875 1.00 95.38 392 LYS A CA 1
ATOM 3057 C C . LYS A 1 392 ? 1.363 -14.736 8.779 1.00 95.38 392 LYS A C 1
ATOM 3059 O O . LYS A 1 392 ? 0.606 -15.373 9.506 1.00 95.38 392 LYS A O 1
ATOM 3064 N N . ILE A 1 393 ? 0.943 -13.858 7.873 1.00 95.75 393 ILE A N 1
ATOM 3065 C CA . ILE A 1 393 ? -0.474 -13.607 7.596 1.00 95.75 393 ILE A CA 1
ATOM 3066 C C . ILE A 1 393 ? -0.866 -14.387 6.327 1.00 95.75 393 ILE A C 1
ATOM 3068 O O . ILE A 1 393 ? -0.180 -14.250 5.310 1.00 95.75 393 ILE A O 1
ATOM 3072 N N . PRO A 1 394 ? -1.916 -15.227 6.354 1.00 92.88 394 PRO A N 1
ATOM 3073 C CA . PRO A 1 394 ? -2.406 -15.918 5.166 1.00 92.88 394 PRO A CA 1
ATOM 3074 C C . PRO A 1 394 ? -3.093 -14.947 4.195 1.00 92.88 394 PRO A C 1
ATOM 3076 O O . PRO A 1 394 ? -3.929 -14.133 4.582 1.00 92.88 394 PRO A O 1
ATOM 3079 N N . GLU A 1 395 ? -2.780 -15.065 2.906 1.00 91.81 395 GLU A N 1
ATOM 3080 C CA . GLU A 1 395 ? -3.407 -14.271 1.848 1.00 91.81 395 GLU A CA 1
ATOM 3081 C C . GLU A 1 395 ? -4.714 -14.936 1.381 1.00 91.81 395 GLU A C 1
ATOM 3083 O O . GLU A 1 395 ? -4.691 -15.913 0.634 1.00 91.81 395 GLU A O 1
ATOM 3088 N N . VAL A 1 396 ? -5.868 -14.417 1.815 1.00 92.88 396 VAL A N 1
ATOM 3089 C CA . VAL A 1 396 ? -7.192 -14.982 1.485 1.00 92.88 396 VAL A CA 1
ATOM 3090 C C . VAL A 1 396 ? -7.932 -14.056 0.517 1.00 92.88 396 VAL A C 1
ATOM 3092 O O . VAL A 1 396 ? -8.438 -13.015 0.922 1.00 92.88 396 VAL A O 1
ATOM 3095 N N . LYS A 1 397 ? -8.006 -14.418 -0.770 1.00 88.81 397 LYS A N 1
ATOM 3096 C CA . LYS A 1 397 ? -8.535 -13.545 -1.848 1.00 88.81 397 LYS A CA 1
ATOM 3097 C C . LYS A 1 397 ? -10.047 -13.625 -2.080 1.00 88.81 397 LYS A C 1
ATOM 3099 O O . LYS A 1 397 ? -10.569 -12.897 -2.918 1.00 88.81 397 LYS A O 1
ATOM 3104 N N . GLU A 1 398 ? -10.745 -14.466 -1.326 1.00 88.69 398 GLU A N 1
ATOM 3105 C CA . GLU A 1 398 ? -12.200 -14.629 -1.369 1.00 88.69 398 GLU A CA 1
ATOM 3106 C C . GLU A 1 398 ? -12.809 -14.095 -0.074 1.00 88.69 398 GLU A C 1
ATOM 3108 O O . GLU A 1 398 ? -12.358 -14.470 1.009 1.00 88.69 398 GLU A O 1
ATOM 3113 N N . LEU A 1 399 ? -13.833 -13.239 -0.153 1.00 81.88 399 LEU A N 1
ATOM 3114 C CA . LEU A 1 399 ? -14.617 -12.899 1.037 1.00 81.88 399 LEU A CA 1
ATOM 3115 C C . LEU A 1 399 ? -15.358 -14.157 1.491 1.00 81.88 399 LEU A C 1
ATOM 3117 O O . LEU A 1 399 ? -16.138 -14.722 0.727 1.00 81.88 399 LEU A O 1
ATOM 3121 N N . LYS A 1 400 ? -15.111 -14.562 2.733 1.00 62.59 400 LYS A N 1
ATOM 3122 C CA . LYS A 1 400 ? -15.956 -15.501 3.469 1.00 62.59 400 LYS A CA 1
ATOM 3123 C C . LYS A 1 400 ? -16.694 -14.670 4.503 1.00 62.59 400 LYS A C 1
ATOM 3125 O O . LYS A 1 400 ? -16.031 -13.937 5.244 1.00 62.59 400 LYS A O 1
ATOM 3130 N N . ASP A 1 401 ? -18.021 -14.715 4.484 1.00 57.12 401 ASP A N 1
ATOM 3131 C CA . ASP A 1 401 ? -18.873 -13.952 5.404 1.00 57.12 401 ASP A CA 1
ATOM 3132 C C . ASP A 1 401 ? -18.703 -14.438 6.854 1.00 57.12 401 ASP A C 1
ATOM 3134 O O . ASP A 1 401 ? -18.659 -15.668 7.073 1.00 57.12 401 ASP A O 1
#

Solvent-accessible surface area (backbone atoms only — not comparable to full-atom values): 22558 Å² total; per-residue (Å²): 133,90,79,90,82,92,86,81,92,81,88,86,83,85,84,91,81,89,83,82,90,80,85,89,81,90,77,84,86,81,93,76,97,71,58,77,66,58,60,50,54,51,53,54,56,49,53,50,56,48,54,54,50,58,51,54,55,52,51,55,54,50,54,53,58,51,55,58,55,55,57,62,60,63,76,68,73,82,81,86,87,89,85,82,88,84,91,83,91,76,94,72,85,77,73,73,80,76,79,74,71,78,74,66,57,25,36,36,36,41,27,55,43,52,59,83,64,71,30,71,39,24,48,60,50,48,35,47,50,51,41,34,74,76,71,59,32,48,58,53,72,46,61,58,41,51,65,90,47,45,56,64,55,51,52,51,42,46,74,76,60,32,46,28,47,34,37,65,38,53,80,38,51,72,53,49,56,57,47,39,75,73,36,71,85,35,28,33,34,40,30,37,81,40,86,67,92,84,66,54,74,24,31,28,37,39,14,45,43,57,25,61,48,34,21,44,53,16,37,45,32,31,72,66,33,86,64,39,22,31,32,37,42,33,8,58,92,41,52,62,54,31,16,20,52,47,23,22,51,51,26,17,51,73,65,23,77,80,40,46,76,50,74,45,65,62,67,41,31,58,43,28,68,57,32,18,55,53,37,41,54,44,43,76,72,48,32,31,22,37,41,41,55,42,57,62,10,40,55,17,36,48,62,52,31,59,99,48,93,28,37,31,36,38,49,47,40,83,60,42,89,82,42,66,86,26,35,27,39,20,44,28,55,40,63,50,55,55,52,54,52,51,51,54,35,40,76,72,68,49,34,39,52,79,43,68,36,30,42,74,36,41,25,49,73,45,81,69,40,91,63,60,68,69,58,46,49,52,40,52,51,51,42,51,30,44,34,70,55,76,42,79,74,82,86,42,60,64,85,77,134

InterPro domains:
  IPR003760 ABC transporter substrate-binding protein PnrA-like [PF02608] (104-353)
  IPR028082 Periplasmic binding protein-like I [SSF53822] (241-330)
  IPR032466 Metal-dependent hydrolase [SSF51556] (11-65)
  IPR052910 ABC Transporter and Purine-Binding [PTHR43208] (75-389)

Secondary structure (DSSP, 8-state):
---------------------------------S-HHHHHHHHHHHHHHHHHHHHHHHHHHHHHHHHHHHHHHHTTSSS----------------PPP----PPPEEEEE-SS-GGGSSHHHHHHHHHHHHHHHH--EEEEE-S--HHHHHHHHHHHHHTT-SEEEE-SGGGHHHHHHHHHH-TTSEEEEEESS--TT--TTEEEEEE-HHHHHHHHHHHHHHH-SSSEEEEEESS--HHHHHHHHHHHHHHHHH-TTPEEEEEE-S-SS-HHHHHHHHHHHHHTT--EEEEE-STTHHHHHHHHTTTT-EEEEEES--GGGSTTTEEEEEEE-THHHHHHHHHHHHTT---EEEEEEETBEEEEPPP-SS-HHHHHHHHHHHHHHHTTSSPPP---S---

Organism: NCBI:txid698762

Foldseek 3Di:
DDDDDDDDDDDDDDDDDDDDDDDDDDDDDDDDDDDPVVVVVVVVVVVVVVVVVVVVVVVVVVVVVVVVVVVVVVVVPPPDDDDDDDDDDDPDPPDDPPPPPPPAAEEEEEEQADCVLLFQRVLSVVLQVCCCPPVVHHYDYDYNAQLVCLLVVVVVCVVVVHQEYEYRADSNVVSCVVVCVVCVRHAYEYEDCDDDPDWRQQYAYEHEQLLLVLLLVLLLLLVFDPQLEEEEEAEALFLNVLLNLVSSVVSNCVNHVSHDYDYDHLNHLQDLVSLLVSLLVSVVVPAQEYEYHHRNNVLSNLVNCAPHNHAYEEEQDDPCVSRVLRYFKYWHFNPSQVSVVQVVCVVVVRSYDYDYHDLLGRIHMDQGDNGDPVSSVVSVVSSVCSNVVVDDDDRDRDDDD

Sequence (401 aa):
MRGSREISHAGFIGPHIHLDKTMIVDVVRPNVSGTFQEAIEINLREEERFKGRQYKERGICMLKRLKFKLALLVCLGIGLLLTACATGGREQKTSAPEQNKAQKVKMAMILPGAVEDADYNFLGYQVTKTLQEKLGLETKYQEKVPPAEAERVARGFINDGYSIIAFHGGQFVTTVDKLAKQFPDISFIVETAGPMPELPKNVWNIGRKYYEGFYVHGVLGALSTRTNKVGVISGFKLPDFTASVNAVKQAVSEFNPQAQVLYTFTGDHNDPVKARQAAEAQINSGVDFIIIILNLGAQGVIEAAQNKKVLLTTFYTDKTKLAPNNFTTSLLFDFNVPYIRIVNEILRGNRGGYEEMRPGNGMTLSPIRNVPEDIAKKVNEVFNEVASGKRKIPEVKELKD

pLDDT: mean 81.77, std 24.57, range [24.45, 98.88]

Mean predicted aligned error: 13.94 Å

Radius of gyration: 30.15 Å; Cα contacts (8 Å, |Δi|>4): 660; chains: 1; bounding box: 97×73×82 Å

Nearest PDB structures (foldseek):
  7x0r-assembly1_A  TM=8.928E-01  e=2.613E-23  Acetivibrio thermocellus
  3s99-assembly1_A  TM=8.867E-01  e=9.129E-23  Brucella abortus 2308
  6pi6-assembly1_A  TM=8.927E-01  e=1.806E-22  Pseudomonas sp. ADP
  6yab-assembly3_BBB  TM=8.129E-01  e=2.689E-22  Streptococcus pneumoniae TIGR4
  6shu-assembly1_A  TM=8.804E-01  e=5.632E-20  Borreliella burgdorferi JD1